Protein AF-A0A974TV16-F1 (afdb_monomer)

pLDDT: mean 82.17, std 16.72, range [32.31, 96.88]

Secondary structure (DSSP, 8-state):
-----HHHHHHHHHHHHHHHHHHHHHHHHHHHHHHHHHHHIIIIIIHHHHHHHHHHHHHHHHHHHHHHHHHH---HHHHHHHHHHHHHHHHHHHHHHHHHHHHTTT-HHHHHHHHHHHHHHHHHHHHHHHHHHHHHTT-HHHHHHHIIIIIHHHHHHHHHHHHHHHHHHHHHHHHHHHHHHHHHHHHHHHHHHHHHHHHHHHHHHHHHHIIIIIHHHHHHHHHHHHHHTT-TT---TTTT--SHHHHHHHHHHHHHHHHHHHHHHTTS-------S-TTTHHHHHHHHHHHHHHHHHHHHHHHHHHHHHTTBTT----SPPPGGGHHHHHHHHHHHHHHHHHHHHHHHHHHHHHHHHHHHHHHHHHHHHHHHHHHHHHHHHHHHHHHHHHHHHHHHHHHHHHHHHHHHHHHHHHHHHHHHHHHHHHHHHHHHHHHHHHHHHHHHHHHHHHHHHHHHHHHHHHHHTGGGGHHHHHHHHHHHHHHHHHHHHHHHHHHHHHHHHHHHHHHHHHHHHHHHHHHHHHHHHHHHHHHHHHHHHHHHHHHHHHHHHHHHHHHHHHHHHHHHHHHHHHHHHHHHHHHHHHHHHHHHTTSB-------S------------------PPP----------------PPPPTT------HHHHHHHHHHHHTTPPPPPPPTT-----

Sequence (677 aa):
MRSFRISRLLPALFIVMVVVGLVQGTVAFRSLSAMTGHIERIGEDRMQQMSAILQLSHDFTDLNSTYSEHLLSMDPDEITAIEAKIKQRADDLAARLDAYAAANASDPATASALASIKDGLAAYRQESDKLIQFSAIGAKGQALEVYHGPMKSGADAIDDILKNLVAGNERTTQATMEAARGEHDSAFAMTLASLALSVGLATAAIFLVNRRVVRPLNGISHAMKLLASGDTAAEIPHADRRDEIGEMAAAVAVFRDNAAERVRLERQSEADRTAGDRERQAREAERTRDSGKVQEAVFALGEALGRLAGGDVTCRIDNPFDGDLERLRTDFNDSVGRLNDALREVGDNARAIGAGASQIRAAADDLSRRTEQQAASVEETAAALEQITTAVKDSTKRAEEAGSLVARTRGEAEKSGEVVRRAIGAMQEIAKSSGEITNIIGVIDDIAFQTNLLALNAGVEAARAGEAGKGFAVVAQEVRELAQRSAKAAKEIKDLITTSGTQVRAGVSLVGETGRALQAIVSEVQEINGHVQAIVEAAREQSTGLQEINTAVNTMDQGTQRNAAMVEETTAASHGLATEVQALNSLISRFNVGHGTATGHVARPSQLHVVTAPSTPQSAPPAAVSSLRKSSGQWNVKPAGETSRPVSSPALALGQKLANAFGTKPGKASDADWDEF

Radius of gyration: 59.47 Å; Cα contacts (8 Å, |Δi|>4): 400; chains: 1; bounding box: 128×59×202 Å

Mean predicted aligned error: 20.95 Å

Foldseek 3Di:
DQADAPVPLVVVLVVVLVVLVVVLVVLVVVLVVVLVVLCCCCPPPLVVLLVLLVVLLVLLVVLLVLLVVLLPDPDPVVNVVSVVVNVVSLVVSVVSLVVSCVSCVVDPVSVVLSVVLVVLSVQLVVLSVVLSVCSVVVVSVVSVCSSVPPNVVSSVSNVVSSVVSSVVSVVVNVVSVVVSVVSVVVSVVVSVVSVVVSVVSVVVSVVCCCVNPVVLVVQQVVQVVCVVVVNLVDDQPPCVRNYPSVVSSVVVVVVSVVSVVVVVVVVDDDDDDDDDPPPCVVVVVVVVVVVVLVVVLVVLVVVQVVCVVLQALVDADPDAGDDPSNVVRVVVNVVSVVVLVVLVVLLVVLVVLLVVLVVLLVVLVVLLVVLVVLLVVLVVVLVVLVVVLVVLVVQLVVLVVVLVVLVVVLVVLVVVLVVLVVVLVVLVVVLVVLVVVLVVLVVQLVVLVVQLVVLVVQLVVLVVVPPVSPVSNVVSVVSNVVSVVSNVVSVVVSVVSVVVSVVSVVVSVVSVVVSVVSVVVSVVSVVVSVVSVVSSVVSVVVSVVSVVVSVVSVVSNVVSVVSNVVSVVSNVVSVVSSVVSVVSNVVSVSHCSDPPPCPDDPPPPPPPPPPPPDDDDDDDDDDDDDDDDDDDDDDPDDDDDPPDADDDDPVVVVVCVVCVVVVHDDDDDDRDDPPDD

Solvent-accessible surface area (backbone atoms only — not comparable to full-atom values): 36965 Å² total; per-residue (Å²): 138,80,62,76,40,63,88,55,52,57,60,51,55,50,51,54,52,51,52,53,50,52,54,52,51,51,52,52,50,53,47,51,54,54,49,51,56,50,49,47,51,48,61,56,55,47,46,49,52,50,52,51,54,52,48,51,53,47,42,50,51,52,40,55,50,46,55,54,51,48,66,71,54,85,49,72,70,58,42,53,52,44,52,52,49,46,52,49,40,51,51,50,44,51,52,51,51,50,52,50,46,66,77,37,66,88,37,69,68,58,47,54,50,51,51,51,41,52,55,39,50,55,55,32,47,60,45,46,52,50,25,51,54,27,39,75,74,68,39,48,71,62,18,48,49,39,47,73,38,65,30,40,55,35,50,54,54,43,50,52,52,52,51,50,50,51,53,50,51,49,54,52,50,51,54,51,51,52,53,50,48,54,52,48,54,53,46,51,53,52,49,52,52,51,49,53,49,49,52,50,50,51,52,51,47,53,54,48,45,42,66,70,47,51,54,55,50,52,46,40,52,50,42,50,53,42,44,75,71,68,43,62,81,69,77,62,58,60,45,88,43,77,28,70,65,10,54,50,26,42,52,51,44,53,49,37,54,51,52,48,48,48,68,59,54,76,74,63,82,84,87,85,83,88,86,87,60,92,77,52,63,81,61,46,69,63,48,54,63,53,49,54,54,50,50,51,49,50,48,55,49,49,52,49,50,51,41,40,74,68,25,31,40,65,61,71,76,83,75,84,49,72,74,86,48,31,56,57,50,50,56,48,39,51,51,33,46,54,50,27,53,50,54,48,51,51,52,52,50,38,51,52,50,36,53,48,25,55,50,51,33,55,51,29,57,51,49,43,56,51,36,54,54,46,45,54,52,49,53,53,48,51,55,53,47,53,52,49,52,52,51,48,53,53,49,34,53,52,34,50,54,49,38,54,51,42,54,51,50,41,54,54,43,54,52,49,45,50,54,42,54,52,50,45,51,52,45,50,51,51,41,50,51,40,52,54,50,47,52,52,38,51,53,51,31,52,50,18,51,52,44,29,51,52,18,48,54,45,28,54,52,16,60,71,52,46,83,84,13,53,70,51,28,53,52,18,49,52,48,24,52,50,17,52,52,48,30,52,52,28,50,56,50,43,54,52,44,54,51,52,39,50,52,42,52,52,49,41,51,53,50,50,51,53,40,53,53,46,52,50,50,44,53,54,43,50,53,50,41,52,52,34,50,52,50,36,52,52,38,50,51,49,52,52,53,49,52,54,50,51,52,51,49,54,51,49,50,54,50,36,53,49,48,47,52,52,29,53,51,52,37,52,51,26,50,52,50,39,49,52,32,52,52,50,52,59,57,53,67,60,37,45,66,62,91,72,81,74,85,79,72,86,68,70,76,73,73,77,73,70,78,71,71,80,77,72,80,80,78,73,79,86,73,81,83,78,88,71,91,74,90,71,99,69,84,85,77,76,80,83,54,99,83,68,72,92,74,83,53,72,65,57,56,48,49,53,52,51,33,58,74,72,75,46,84,78,80,84,83,71,99,79,73,82,88,75,131

Nearest PDB structures (foldseek):
  3zx6-assembly1_A  TM=8.299E-01  e=4.543E-13  Archaeoglobus fulgidus DSM 4304
  8c5v-assembly1_I  TM=4.480E-01  e=9.622E-18  Escherichia coli
  3ja6-assembly1_H  TM=6.650E-01  e=1.453E-06  Escherichia coli
  3ja6-assembly1_I  TM=5.767E-01  e=1.367E-05  Escherichia coli
  3g67-assembly1_B  TM=6.547E-01  e=6.006E-05  Thermotoga maritima

Structure (mmCIF, N/CA/C/O backbone):
data_AF-A0A974TV16-F1
#
_entry.id   AF-A0A974TV16-F1
#
loop_
_atom_site.group_PDB
_atom_site.id
_atom_site.type_symbol
_atom_site.label_atom_id
_atom_site.label_alt_id
_atom_site.label_comp_id
_atom_site.label_asym_id
_atom_site.label_entity_id
_atom_site.label_seq_id
_atom_site.pdbx_PDB_ins_code
_atom_site.Cartn_x
_atom_site.Cartn_y
_atom_site.Cartn_z
_atom_site.occupancy
_atom_site.B_iso_or_equiv
_atom_site.auth_seq_id
_atom_site.auth_comp_id
_atom_site.auth_asym_id
_atom_site.auth_atom_id
_atom_site.pdbx_PDB_model_num
ATOM 1 N N . MET A 1 1 ? -19.514 -25.646 67.949 1.00 49.16 1 MET A N 1
ATOM 2 C CA . MET A 1 1 ? -19.298 -24.273 67.417 1.00 49.16 1 MET A CA 1
ATOM 3 C C . MET A 1 1 ? -20.555 -23.373 67.515 1.00 49.16 1 MET A C 1
ATOM 5 O O . MET A 1 1 ? -20.858 -22.653 66.566 1.00 49.16 1 MET A O 1
ATOM 9 N N . ARG A 1 2 ? -21.305 -23.369 68.634 1.00 53.28 2 ARG A N 1
ATOM 10 C CA . ARG A 1 2 ? -22.534 -22.552 68.842 1.00 53.28 2 ARG A CA 1
ATOM 11 C C . ARG A 1 2 ? -22.294 -21.262 69.664 1.00 53.28 2 ARG A C 1
ATOM 13 O O . ARG A 1 2 ? -23.248 -20.634 70.087 1.00 53.28 2 ARG A O 1
ATOM 20 N N . SER A 1 3 ? -21.037 -20.871 69.885 1.00 59.31 3 SER A N 1
ATOM 21 C CA . SER A 1 3 ? -20.638 -19.870 70.894 1.00 59.31 3 SER A CA 1
ATOM 22 C C . SER A 1 3 ? -19.804 -18.696 70.356 1.00 59.31 3 SER A C 1
ATOM 24 O O . SER A 1 3 ? -19.145 -18.010 71.133 1.00 59.31 3 SER A O 1
ATOM 26 N N . PHE A 1 4 ? -19.760 -18.481 69.038 1.00 68.31 4 PHE A N 1
ATOM 27 C CA . PHE A 1 4 ? -19.008 -17.353 68.481 1.00 68.31 4 PHE A CA 1
ATOM 28 C C . PHE A 1 4 ? -19.849 -16.083 68.523 1.00 68.31 4 PHE A C 1
ATOM 30 O O . PHE A 1 4 ? -20.873 -15.998 67.850 1.00 68.31 4 PHE A O 1
ATOM 37 N N . ARG A 1 5 ? -19.367 -15.115 69.302 1.00 79.50 5 ARG A N 1
ATOM 38 C CA . ARG A 1 5 ? -19.908 -13.761 69.398 1.00 79.50 5 ARG A CA 1
ATOM 39 C C . ARG A 1 5 ? -19.877 -13.048 68.040 1.00 79.50 5 ARG A C 1
ATOM 41 O O . ARG A 1 5 ? -18.864 -13.112 67.333 1.00 79.50 5 ARG A O 1
ATOM 48 N N . ILE A 1 6 ? -20.965 -12.368 67.679 1.00 77.75 6 ILE A N 1
ATOM 49 C CA . ILE A 1 6 ? -21.125 -11.628 66.412 1.00 77.75 6 ILE A CA 1
ATOM 50 C C . ILE A 1 6 ? -20.018 -10.582 66.256 1.00 77.75 6 ILE A C 1
ATOM 52 O O . ILE A 1 6 ? -19.448 -10.449 65.172 1.00 77.75 6 ILE A O 1
ATOM 56 N N . SER A 1 7 ? -19.649 -9.933 67.364 1.00 77.00 7 SER A N 1
ATOM 57 C CA . SER A 1 7 ? -18.564 -8.946 67.454 1.00 77.00 7 SER A CA 1
ATOM 58 C C . SER A 1 7 ? -17.190 -9.459 66.998 1.00 77.00 7 SER A C 1
ATOM 60 O O . SER A 1 7 ? -16.326 -8.657 66.660 1.00 77.00 7 SER A O 1
ATOM 62 N N . ARG A 1 8 ? -16.970 -10.781 66.951 1.00 81.69 8 ARG A N 1
ATOM 63 C CA . ARG A 1 8 ? -15.723 -11.399 66.460 1.00 81.69 8 ARG A CA 1
ATOM 64 C C . ARG A 1 8 ? -15.880 -12.070 65.097 1.00 81.69 8 ARG A C 1
ATOM 66 O O . ARG A 1 8 ? -14.921 -12.120 64.334 1.00 81.69 8 ARG A O 1
ATOM 73 N N . LEU A 1 9 ? -17.073 -12.575 64.784 1.00 81.69 9 LEU A N 1
ATOM 74 C CA . LEU A 1 9 ? -17.357 -13.280 63.531 1.00 81.69 9 LEU A CA 1
ATOM 75 C C . LEU A 1 9 ? -17.263 -12.350 62.310 1.00 81.69 9 LEU A C 1
ATOM 77 O O . LEU A 1 9 ? -16.614 -12.701 61.328 1.00 81.69 9 LEU A O 1
ATOM 81 N N . LEU A 1 10 ? -17.905 -11.178 62.369 1.00 80.94 10 LEU A N 1
ATOM 82 C CA . LEU A 1 10 ? -17.953 -10.242 61.238 1.00 80.94 10 LEU A CA 1
ATOM 83 C C . LEU A 1 10 ? -16.570 -9.659 60.895 1.00 80.94 10 LEU A C 1
ATOM 85 O O . LEU A 1 10 ? -16.190 -9.738 59.726 1.00 80.94 10 LEU A O 1
ATOM 89 N N . PRO A 1 11 ? -15.766 -9.170 61.865 1.00 84.38 11 PRO A N 1
ATOM 90 C CA . PRO A 1 11 ? -14.406 -8.721 61.575 1.00 84.38 11 PRO A CA 1
ATOM 91 C C . PRO A 1 11 ? -13.514 -9.843 61.039 1.00 84.38 11 PRO A C 1
ATOM 93 O O . PRO A 1 11 ? -12.740 -9.606 60.122 1.00 84.38 11 PRO A O 1
ATOM 96 N N . ALA A 1 12 ? -13.637 -11.073 61.554 1.00 83.44 12 ALA A N 1
ATOM 97 C CA . ALA A 1 12 ? -12.841 -12.202 61.070 1.00 83.44 12 ALA A CA 1
ATOM 98 C C . ALA A 1 12 ? -13.153 -12.554 59.604 1.00 83.44 12 ALA A C 1
ATOM 100 O O . ALA A 1 12 ? -12.229 -12.767 58.822 1.00 83.44 12 ALA A O 1
ATOM 101 N N . LEU A 1 13 ? -14.433 -12.568 59.210 1.00 84.69 13 LEU A N 1
ATOM 102 C CA . LEU A 1 13 ? -14.834 -12.779 57.812 1.00 84.69 13 LEU A CA 1
ATOM 103 C C . LEU A 1 13 ? -14.331 -11.651 56.900 1.00 84.69 13 LEU A C 1
ATOM 105 O O . LEU A 1 13 ? -13.850 -11.922 55.802 1.00 84.69 13 LEU A O 1
ATOM 109 N N . PHE A 1 14 ? -14.387 -10.403 57.372 1.00 84.62 14 PHE A N 1
ATOM 110 C CA . PHE A 1 14 ? -13.881 -9.253 56.627 1.00 84.62 14 PHE A CA 1
ATOM 111 C C . PHE A 1 14 ? -12.355 -9.302 56.449 1.00 84.62 14 PHE A C 1
ATOM 113 O O . PHE A 1 14 ? -11.864 -9.110 55.341 1.00 84.62 14 PHE A O 1
ATOM 120 N N . ILE A 1 15 ? -11.604 -9.643 57.504 1.00 87.44 15 ILE A N 1
ATOM 121 C CA . ILE A 1 15 ? -10.142 -9.807 57.452 1.00 87.44 15 ILE A CA 1
ATOM 122 C C . ILE A 1 15 ? -9.751 -10.884 56.437 1.00 87.44 15 ILE A C 1
ATOM 124 O O . ILE A 1 15 ? -8.857 -10.654 55.629 1.00 87.44 15 ILE A O 1
ATOM 128 N N . VAL A 1 16 ? -10.435 -12.034 56.430 1.00 86.94 16 VAL A N 1
ATOM 129 C CA . VAL A 1 16 ? -10.177 -13.097 55.443 1.00 86.94 16 VAL A CA 1
ATOM 130 C C . VAL A 1 16 ? -10.394 -12.584 54.016 1.00 86.94 16 VAL A C 1
ATOM 132 O O . VAL A 1 16 ? -9.562 -12.838 53.149 1.00 86.94 16 VAL A O 1
ATOM 135 N N . MET A 1 17 ? -11.458 -11.816 53.773 1.00 83.75 17 MET A N 1
ATOM 136 C CA . MET A 1 17 ? -11.753 -11.264 52.447 1.00 83.75 17 MET A CA 1
ATOM 137 C C . MET A 1 17 ? -10.698 -10.240 51.992 1.00 83.75 17 MET A C 1
ATOM 139 O O . MET A 1 17 ? -10.265 -10.271 50.842 1.00 83.75 17 MET A O 1
ATOM 143 N N . VAL A 1 18 ? -10.226 -9.382 52.903 1.00 85.56 18 VAL A N 1
ATOM 144 C CA . VAL A 1 18 ? -9.158 -8.404 52.627 1.00 85.56 18 VAL A CA 1
ATOM 145 C C . VAL A 1 18 ? -7.822 -9.094 52.343 1.00 85.56 18 VAL A C 1
ATOM 147 O O . VAL A 1 18 ? -7.128 -8.712 51.405 1.00 85.56 18 VAL A O 1
ATOM 150 N N . VAL A 1 19 ? -7.466 -10.133 53.106 1.00 87.75 19 VAL A N 1
ATOM 151 C CA . VAL A 1 19 ? -6.228 -10.901 52.886 1.00 87.75 19 VAL A CA 1
ATOM 152 C C . VAL A 1 19 ? -6.237 -11.571 51.513 1.00 87.75 19 VAL A C 1
ATOM 154 O O . VAL A 1 19 ? -5.240 -11.495 50.798 1.00 87.75 19 VAL A O 1
ATOM 157 N N . VAL A 1 20 ? -7.359 -12.171 51.107 1.00 85.12 20 VAL A N 1
ATOM 158 C CA . VAL A 1 20 ? -7.489 -12.769 49.768 1.00 85.12 20 VAL A CA 1
ATOM 159 C C . VAL A 1 20 ? -7.362 -11.701 48.675 1.00 85.12 20 VAL A C 1
ATOM 161 O O . VAL A 1 20 ? -6.625 -11.911 47.712 1.00 85.12 20 VAL A O 1
ATOM 164 N N . GLY A 1 21 ? -7.979 -10.528 48.860 1.00 82.00 21 GLY A N 1
ATOM 165 C CA . GLY A 1 21 ? -7.836 -9.397 47.939 1.00 82.00 21 GLY A CA 1
ATOM 166 C C . GLY A 1 21 ? -6.394 -8.893 47.805 1.00 82.00 21 GLY A C 1
ATOM 167 O O . GLY A 1 21 ? -5.938 -8.627 46.696 1.00 82.00 21 GLY A O 1
ATOM 168 N N . LEU A 1 22 ? -5.639 -8.821 48.907 1.00 86.56 22 LEU A N 1
ATOM 169 C CA . LEU A 1 22 ? -4.224 -8.423 48.894 1.00 86.56 22 LEU A CA 1
ATOM 170 C C . LEU A 1 22 ? -3.338 -9.444 48.168 1.00 86.56 22 LEU A C 1
ATOM 172 O O . LEU A 1 22 ? -2.462 -9.061 47.388 1.00 86.56 22 LEU A O 1
ATOM 176 N N . VAL A 1 23 ? -3.578 -10.741 48.387 1.00 84.56 23 VAL A N 1
ATOM 177 C CA . VAL A 1 23 ? -2.862 -11.816 47.683 1.00 84.56 23 VAL A CA 1
ATOM 178 C C . VAL A 1 23 ? -3.152 -11.749 46.182 1.00 84.56 23 VAL A C 1
ATOM 180 O O . VAL A 1 23 ? -2.217 -11.772 45.383 1.00 84.56 23 VAL A O 1
ATOM 183 N N . GLN A 1 24 ? -4.419 -11.575 45.796 1.00 83.50 24 GLN A N 1
ATOM 184 C CA . GLN A 1 24 ? -4.814 -11.413 44.396 1.00 83.50 24 GLN A CA 1
ATOM 185 C C . GLN A 1 24 ? -4.168 -10.171 43.761 1.00 83.50 24 GLN A C 1
ATOM 187 O O . GLN A 1 24 ? -3.615 -10.262 42.665 1.00 83.50 24 GLN A O 1
ATOM 192 N N . GLY A 1 25 ? -4.167 -9.033 44.463 1.00 83.06 25 GLY A N 1
ATOM 193 C CA . GLY A 1 25 ? -3.516 -7.805 44.003 1.00 83.06 25 GLY A CA 1
ATOM 194 C C . GLY A 1 25 ? -2.014 -7.983 43.768 1.00 83.06 25 GLY A C 1
ATOM 195 O O . GLY A 1 25 ? -1.484 -7.510 42.767 1.00 83.06 25 GLY A O 1
ATOM 196 N N . THR A 1 26 ? -1.336 -8.733 44.640 1.00 85.12 26 THR A N 1
ATOM 197 C CA . THR A 1 26 ? 0.105 -9.012 44.512 1.00 85.12 26 THR A CA 1
ATOM 198 C C . THR A 1 26 ? 0.416 -9.881 43.293 1.00 85.12 26 THR A C 1
ATOM 200 O O . THR A 1 26 ? 1.374 -9.610 42.570 1.00 85.12 26 THR A O 1
ATOM 203 N N . VAL A 1 27 ? -0.398 -10.912 43.041 1.00 83.94 27 VAL A N 1
ATOM 204 C CA . VAL A 1 27 ? -0.243 -11.793 41.871 1.00 83.94 27 VAL A CA 1
ATOM 205 C C . VAL A 1 27 ? -0.477 -11.018 40.574 1.00 83.94 27 VAL A C 1
ATOM 207 O O . VAL A 1 27 ? 0.346 -11.105 39.662 1.00 83.94 27 VAL A O 1
ATOM 210 N N . ALA A 1 28 ? -1.542 -10.213 40.515 1.00 80.62 28 ALA A N 1
ATOM 211 C CA . ALA A 1 28 ? -1.849 -9.382 39.354 1.00 80.62 28 ALA A CA 1
ATOM 212 C C . ALA A 1 28 ? -0.735 -8.359 39.077 1.00 80.62 28 ALA A C 1
ATOM 214 O O . ALA A 1 28 ? -0.289 -8.225 37.941 1.00 80.62 28 ALA A O 1
ATOM 215 N N . PHE A 1 29 ? -0.231 -7.692 40.120 1.00 85.06 29 PHE A N 1
ATOM 216 C CA . PHE A 1 29 ? 0.85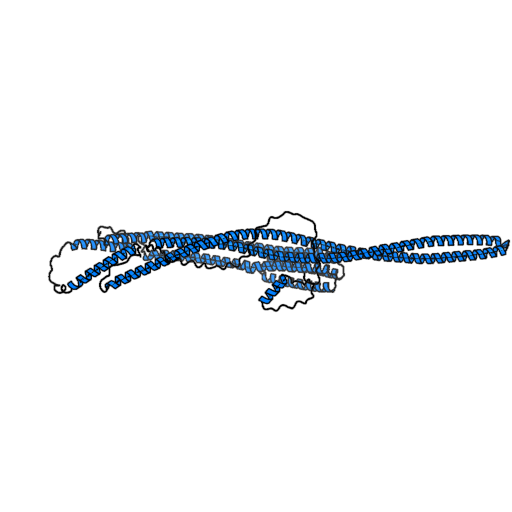5 -6.723 39.987 1.00 85.06 29 PHE A CA 1
ATOM 217 C C . PHE A 1 29 ? 2.143 -7.372 39.471 1.00 85.06 29 PHE A C 1
ATOM 219 O O . PHE A 1 29 ? 2.749 -6.873 38.527 1.00 85.06 29 PHE A O 1
ATOM 226 N N . ARG A 1 30 ? 2.533 -8.525 40.033 1.00 85.25 30 ARG A N 1
ATOM 227 C CA . ARG A 1 30 ? 3.724 -9.262 39.590 1.00 85.25 30 ARG A CA 1
ATOM 228 C C . ARG A 1 30 ? 3.608 -9.719 38.134 1.00 85.25 30 ARG A C 1
ATOM 230 O O . ARG A 1 30 ? 4.580 -9.601 37.394 1.00 85.25 30 ARG A O 1
ATOM 237 N N . SER A 1 31 ? 2.440 -10.224 37.734 1.00 80.81 31 SER A N 1
ATOM 238 C CA . SER A 1 31 ? 2.175 -10.630 36.350 1.00 80.81 31 SER A CA 1
ATOM 239 C C . SER A 1 31 ? 2.272 -9.446 35.389 1.00 80.81 31 SER A C 1
ATOM 241 O O . SER A 1 31 ? 2.948 -9.551 34.368 1.00 80.81 31 SER A O 1
ATOM 243 N N . LEU A 1 32 ? 1.680 -8.302 35.750 1.00 81.75 32 LEU A N 1
ATOM 244 C CA . LEU A 1 32 ? 1.750 -7.093 34.937 1.00 81.75 32 LEU A CA 1
ATOM 245 C C . LEU A 1 32 ? 3.195 -6.596 34.801 1.00 81.75 32 LEU A C 1
ATOM 247 O O . LEU A 1 32 ? 3.629 -6.303 33.695 1.00 81.75 32 LEU A O 1
ATOM 251 N N . SER A 1 33 ? 3.972 -6.579 35.891 1.00 83.94 33 SER A N 1
ATOM 252 C CA . SER A 1 33 ? 5.392 -6.201 35.847 1.00 83.94 33 SER A CA 1
ATOM 253 C C . SER A 1 33 ? 6.234 -7.134 34.968 1.00 83.94 33 SER A C 1
ATOM 255 O O . SER A 1 33 ? 7.095 -6.659 34.230 1.00 83.94 33 SER A O 1
ATOM 257 N N . ALA A 1 34 ? 5.991 -8.448 35.016 1.00 81.88 34 ALA A N 1
ATOM 258 C CA . ALA A 1 34 ? 6.679 -9.404 34.148 1.00 81.88 34 ALA A CA 1
ATOM 259 C C . ALA A 1 34 ? 6.319 -9.185 32.669 1.00 81.88 34 ALA A C 1
ATOM 261 O O . ALA A 1 34 ? 7.199 -9.185 31.809 1.00 81.88 34 ALA A O 1
ATOM 262 N N . MET A 1 35 ? 5.039 -8.924 32.384 1.00 80.75 35 MET A N 1
ATOM 263 C CA . MET A 1 35 ? 4.552 -8.651 31.033 1.00 80.75 35 MET A CA 1
ATOM 264 C C . MET A 1 35 ? 5.144 -7.360 30.460 1.00 80.75 35 MET A C 1
ATOM 266 O O . MET A 1 35 ? 5.612 -7.371 29.324 1.00 80.75 35 MET A O 1
ATOM 270 N N . THR A 1 36 ? 5.221 -6.285 31.253 1.00 81.75 36 THR A N 1
ATOM 271 C CA . THR A 1 36 ? 5.911 -5.047 30.855 1.00 81.75 36 THR A CA 1
ATOM 272 C C . THR A 1 36 ? 7.376 -5.316 30.509 1.00 81.75 36 THR A C 1
ATOM 274 O O . THR A 1 36 ? 7.841 -4.858 29.472 1.00 81.75 36 THR A O 1
ATOM 277 N N . GLY A 1 37 ? 8.078 -6.137 31.300 1.00 82.25 37 GLY A N 1
ATOM 278 C CA . GLY A 1 37 ? 9.471 -6.496 31.018 1.00 82.25 37 GLY A CA 1
ATOM 279 C C . GLY A 1 37 ? 9.669 -7.316 29.735 1.00 82.25 37 GLY A C 1
ATOM 280 O O . GLY A 1 37 ? 10.722 -7.218 29.105 1.00 82.25 37 GLY A O 1
ATOM 281 N N . HIS A 1 38 ? 8.683 -8.119 29.319 1.00 82.12 38 HIS A N 1
ATOM 282 C CA . HIS A 1 38 ? 8.718 -8.802 28.016 1.00 82.12 38 HIS A CA 1
ATOM 283 C C . HIS A 1 38 ? 8.404 -7.846 26.861 1.00 82.12 38 HIS A C 1
ATOM 285 O O . HIS A 1 38 ? 9.044 -7.939 25.817 1.00 82.12 38 HIS A O 1
ATOM 291 N N . ILE A 1 39 ? 7.464 -6.913 27.048 1.00 78.38 39 ILE A N 1
ATOM 292 C CA . ILE A 1 39 ? 7.130 -5.885 26.050 1.00 78.38 39 ILE A CA 1
ATOM 293 C C . ILE A 1 39 ? 8.333 -4.974 25.794 1.00 78.38 39 ILE A C 1
ATOM 295 O O . ILE A 1 39 ? 8.641 -4.709 24.639 1.00 78.38 39 ILE A O 1
ATOM 299 N N . GLU A 1 40 ? 9.038 -4.549 26.841 1.00 80.06 40 GLU A N 1
ATOM 300 C CA . GLU A 1 40 ? 10.224 -3.690 26.741 1.00 80.06 40 GLU A CA 1
ATOM 301 C C . GLU A 1 40 ? 11.370 -4.407 26.005 1.00 80.06 40 GLU A C 1
ATOM 303 O O . GLU A 1 40 ? 11.888 -3.891 25.018 1.00 80.06 40 GLU A O 1
ATOM 308 N N . ARG A 1 41 ? 11.663 -5.669 26.362 1.00 78.94 41 ARG A N 1
ATOM 309 C CA . ARG A 1 41 ? 12.664 -6.486 25.646 1.00 78.94 41 ARG A CA 1
ATOM 310 C C . ARG A 1 41 ? 12.317 -6.725 24.173 1.00 78.94 41 ARG A C 1
ATOM 312 O O . ARG A 1 41 ? 13.216 -6.796 23.341 1.00 78.94 41 ARG A O 1
ATOM 319 N N . ILE A 1 42 ? 11.040 -6.900 23.831 1.00 78.94 42 ILE A N 1
ATOM 320 C CA . ILE A 1 42 ? 10.619 -7.113 22.436 1.00 78.94 42 ILE A CA 1
ATOM 321 C C . ILE A 1 42 ? 10.621 -5.789 21.656 1.00 78.94 42 ILE A C 1
ATOM 323 O O . ILE A 1 42 ? 11.115 -5.737 20.530 1.00 78.94 42 ILE A O 1
ATOM 327 N N . GLY A 1 43 ? 10.059 -4.734 22.245 1.00 71.56 43 GLY A N 1
ATOM 328 C CA . GLY A 1 43 ? 9.812 -3.457 21.585 1.00 71.56 43 GLY A CA 1
ATOM 329 C C . GLY A 1 43 ? 11.048 -2.573 21.458 1.00 71.56 43 GLY A C 1
ATOM 330 O O . GLY A 1 43 ? 11.266 -2.005 20.391 1.00 71.56 43 GLY A O 1
ATOM 331 N N . GLU A 1 44 ? 11.867 -2.463 22.505 1.00 74.50 44 GLU A N 1
ATOM 332 C CA . GLU A 1 44 ? 13.067 -1.623 22.464 1.00 74.50 44 GLU A CA 1
ATOM 333 C C . GLU A 1 44 ? 14.261 -2.403 21.917 1.00 74.50 44 GLU A C 1
ATOM 335 O O . GLU A 1 44 ? 14.786 -2.043 20.867 1.00 74.50 44 GLU A O 1
ATOM 340 N N . ASP A 1 45 ? 14.638 -3.520 22.539 1.00 77.94 45 ASP A N 1
ATOM 341 C CA . ASP A 1 45 ? 15.884 -4.200 22.167 1.00 77.94 45 ASP A CA 1
ATOM 342 C C . ASP A 1 45 ? 15.755 -4.979 20.846 1.00 77.94 45 ASP A C 1
ATOM 344 O O . ASP A 1 45 ? 16.559 -4.819 19.923 1.00 77.94 45 ASP A O 1
ATOM 348 N N . ARG A 1 46 ? 14.733 -5.839 20.712 1.00 81.88 46 ARG A N 1
ATOM 349 C CA . ARG A 1 46 ? 14.659 -6.798 19.589 1.00 81.88 46 ARG A CA 1
ATOM 350 C C . ARG A 1 46 ? 14.233 -6.171 18.268 1.00 81.88 46 ARG A C 1
ATOM 352 O O . ARG A 1 46 ? 14.795 -6.532 17.230 1.00 81.88 46 ARG A O 1
ATOM 359 N N . MET A 1 47 ? 13.282 -5.235 18.282 1.00 82.06 47 MET A N 1
ATOM 360 C CA . MET A 1 47 ? 12.898 -4.502 17.069 1.00 82.06 47 MET A CA 1
ATOM 361 C C . MET A 1 47 ? 14.025 -3.594 16.570 1.00 82.06 47 MET A C 1
ATOM 363 O O . MET A 1 47 ? 14.266 -3.553 15.362 1.00 82.06 47 MET A O 1
ATOM 367 N N . GLN A 1 48 ? 14.755 -2.915 17.465 1.00 85.00 48 GLN A N 1
ATOM 368 C CA . GLN A 1 48 ? 15.918 -2.116 17.064 1.00 85.00 48 GLN A CA 1
ATOM 369 C C . GLN A 1 48 ? 17.029 -2.997 16.486 1.00 85.00 48 GLN A C 1
ATOM 371 O O . GLN A 1 48 ? 17.579 -2.665 15.435 1.00 85.00 48 GLN A O 1
ATOM 376 N N . GLN A 1 49 ? 17.304 -4.154 17.099 1.00 86.31 49 GLN A N 1
ATOM 377 C CA . GLN A 1 49 ? 18.248 -5.131 16.552 1.00 86.31 49 GLN A CA 1
ATOM 378 C C . GLN A 1 49 ? 17.823 -5.623 15.165 1.00 86.31 49 GLN A C 1
ATOM 380 O O . GLN A 1 49 ? 18.648 -5.641 14.256 1.00 86.31 49 GLN A O 1
ATOM 385 N N . MET A 1 50 ? 16.549 -5.984 14.975 1.00 88.94 50 MET A N 1
ATOM 386 C CA . MET A 1 50 ? 16.043 -6.442 13.677 1.00 88.94 50 MET A CA 1
ATOM 387 C C . MET A 1 50 ? 16.194 -5.363 12.600 1.00 88.94 50 MET A C 1
ATOM 389 O O . MET A 1 50 ? 16.723 -5.629 11.523 1.00 88.94 50 MET A O 1
ATOM 393 N N . SER A 1 51 ? 15.783 -4.133 12.915 1.00 89.44 51 SER A N 1
ATOM 394 C CA . SER A 1 51 ? 15.921 -2.982 12.021 1.00 89.44 51 SER A CA 1
ATOM 395 C C . SER A 1 51 ? 17.380 -2.747 11.623 1.00 89.44 51 SER A C 1
ATOM 397 O O . SER A 1 51 ? 17.680 -2.565 10.445 1.00 89.44 51 SER A O 1
ATOM 399 N N . ALA A 1 52 ? 18.310 -2.833 12.577 1.00 90.69 52 ALA A N 1
ATOM 400 C CA . ALA A 1 52 ? 19.729 -2.646 12.305 1.00 90.69 52 ALA A CA 1
ATOM 401 C C . ALA A 1 52 ? 20.324 -3.748 11.405 1.00 90.69 52 ALA A C 1
ATOM 403 O O . ALA A 1 52 ? 21.108 -3.430 10.512 1.00 90.69 52 ALA A O 1
ATOM 404 N N . ILE A 1 53 ? 19.925 -5.019 11.570 1.00 92.50 53 ILE A N 1
ATOM 405 C CA . ILE A 1 53 ? 20.360 -6.110 10.674 1.00 92.50 53 ILE A CA 1
ATOM 406 C C . ILE A 1 53 ? 19.841 -5.879 9.247 1.00 92.50 53 ILE A C 1
ATOM 408 O O . ILE A 1 53 ? 20.589 -6.038 8.281 1.00 92.50 53 ILE A O 1
ATOM 412 N N . LEU A 1 54 ? 18.576 -5.474 9.100 1.00 91.81 54 LEU A N 1
ATOM 413 C CA . LEU A 1 54 ? 17.988 -5.183 7.790 1.00 91.81 54 LEU A CA 1
ATOM 414 C C . LEU A 1 54 ? 18.662 -3.983 7.114 1.00 91.81 54 LEU A C 1
ATOM 416 O O . LEU A 1 54 ? 18.915 -4.026 5.913 1.00 91.81 54 LEU A O 1
ATOM 420 N N . GLN A 1 55 ? 19.015 -2.945 7.877 1.00 93.44 55 GLN A N 1
ATOM 421 C CA . GLN A 1 55 ? 19.796 -1.816 7.365 1.00 93.44 55 GLN A CA 1
ATOM 422 C C . GLN A 1 55 ? 21.195 -2.241 6.907 1.00 93.44 55 GLN A C 1
ATOM 424 O O . GLN A 1 55 ? 21.634 -1.795 5.856 1.00 93.44 55 GLN A O 1
ATOM 429 N N . LEU A 1 56 ? 21.876 -3.136 7.634 1.00 94.88 56 LEU A N 1
ATOM 430 C CA . LEU A 1 56 ? 23.164 -3.689 7.193 1.00 94.88 56 LEU A CA 1
ATOM 431 C C . LEU A 1 56 ? 23.041 -4.446 5.863 1.00 94.88 56 LEU A C 1
ATOM 433 O O . LEU A 1 56 ? 23.886 -4.290 4.985 1.00 94.88 56 LEU A O 1
ATOM 437 N N . SER A 1 57 ? 21.979 -5.241 5.699 1.00 94.19 57 SER A N 1
ATOM 438 C CA . SER A 1 57 ? 21.688 -5.943 4.440 1.00 94.19 57 SER A CA 1
ATOM 439 C C . SER A 1 57 ? 21.394 -4.978 3.291 1.00 94.19 57 SER A C 1
ATOM 441 O O . SER A 1 57 ? 21.929 -5.149 2.192 1.00 94.19 57 SER A O 1
ATOM 443 N N . HIS A 1 58 ? 20.610 -3.931 3.554 1.00 93.88 58 HIS A N 1
ATOM 444 C CA . HIS A 1 58 ? 20.339 -2.874 2.587 1.00 93.88 58 HIS A CA 1
ATOM 445 C C . HIS A 1 58 ? 21.627 -2.154 2.170 1.00 93.88 58 HIS A C 1
ATOM 447 O O . HIS A 1 58 ? 21.932 -2.115 0.983 1.00 93.88 58 HIS A O 1
ATOM 453 N N . ASP A 1 59 ? 22.418 -1.659 3.125 1.00 94.69 59 ASP A N 1
ATOM 454 C CA . ASP A 1 59 ? 23.662 -0.924 2.866 1.00 94.69 59 ASP A CA 1
ATOM 455 C C . ASP A 1 59 ? 24.678 -1.776 2.088 1.00 94.69 59 ASP A C 1
ATOM 457 O O . ASP A 1 59 ? 25.347 -1.281 1.178 1.00 94.69 59 ASP A O 1
ATOM 461 N N . PHE A 1 60 ? 24.760 -3.078 2.383 1.00 95.56 60 PHE A N 1
ATOM 462 C CA . PHE A 1 60 ? 25.595 -4.005 1.621 1.00 95.56 60 PHE A CA 1
ATOM 463 C C . PHE A 1 60 ? 25.093 -4.215 0.184 1.00 95.56 60 PHE A C 1
ATOM 465 O O . PHE A 1 60 ? 25.887 -4.200 -0.760 1.00 95.56 60 PHE A O 1
ATOM 472 N N . THR A 1 61 ? 23.781 -4.381 0.001 1.00 93.50 61 THR A N 1
ATOM 473 C CA . THR A 1 61 ? 23.163 -4.524 -1.329 1.00 93.50 61 THR A CA 1
ATOM 474 C C . THR A 1 61 ? 23.376 -3.267 -2.167 1.00 93.50 61 THR A C 1
ATOM 476 O O . THR A 1 61 ? 23.746 -3.355 -3.338 1.00 93.50 61 THR A O 1
ATOM 479 N N . ASP A 1 62 ? 23.218 -2.101 -1.548 1.00 94.00 62 ASP A N 1
ATOM 480 C CA . ASP A 1 62 ? 23.464 -0.799 -2.153 1.00 94.00 62 ASP A CA 1
ATOM 481 C C . ASP A 1 62 ? 24.923 -0.656 -2.591 1.00 94.00 62 ASP A C 1
ATOM 483 O O . ASP A 1 62 ? 25.191 -0.261 -3.728 1.00 94.00 62 ASP A O 1
ATOM 487 N N . LEU A 1 63 ? 25.873 -1.026 -1.729 1.00 94.69 63 LEU A N 1
ATOM 488 C CA . LEU A 1 63 ? 27.293 -1.054 -2.071 1.00 94.69 63 LEU A CA 1
ATOM 489 C C . LEU A 1 63 ? 27.564 -1.986 -3.267 1.00 94.69 63 LEU A C 1
ATOM 491 O O . LEU A 1 63 ? 28.229 -1.583 -4.222 1.00 94.69 63 LEU A O 1
ATOM 495 N N . ASN A 1 64 ? 27.015 -3.206 -3.258 1.00 92.12 64 ASN A N 1
ATOM 496 C CA . ASN A 1 64 ? 27.163 -4.162 -4.360 1.00 92.12 64 ASN A CA 1
ATOM 497 C C . ASN A 1 64 ? 26.571 -3.633 -5.683 1.00 92.12 64 ASN A C 1
ATOM 499 O O . ASN A 1 64 ? 27.188 -3.760 -6.744 1.00 92.12 64 ASN A O 1
ATOM 503 N N . SER A 1 65 ? 25.406 -2.983 -5.628 1.00 92.75 65 SER A N 1
ATOM 504 C CA . SER A 1 65 ? 24.776 -2.363 -6.797 1.00 92.75 65 SER A CA 1
ATOM 505 C C . SER A 1 65 ? 25.625 -1.227 -7.379 1.00 92.75 65 SER A C 1
ATOM 507 O O . SER A 1 65 ? 25.683 -1.071 -8.598 1.00 92.75 65 SER A O 1
ATOM 509 N N . THR A 1 66 ? 26.331 -0.456 -6.549 1.00 94.81 66 THR A N 1
ATOM 510 C CA . THR A 1 66 ? 27.208 0.627 -7.027 1.00 94.81 66 THR A CA 1
ATOM 511 C C . THR A 1 66 ? 28.428 0.095 -7.795 1.00 94.81 66 THR A C 1
ATOM 513 O O . THR A 1 66 ? 28.880 0.731 -8.746 1.00 94.81 66 THR A O 1
ATOM 516 N N . TYR A 1 67 ? 28.927 -1.106 -7.482 1.00 93.75 67 TYR A N 1
ATOM 517 C CA . TYR A 1 67 ? 29.954 -1.752 -8.315 1.00 93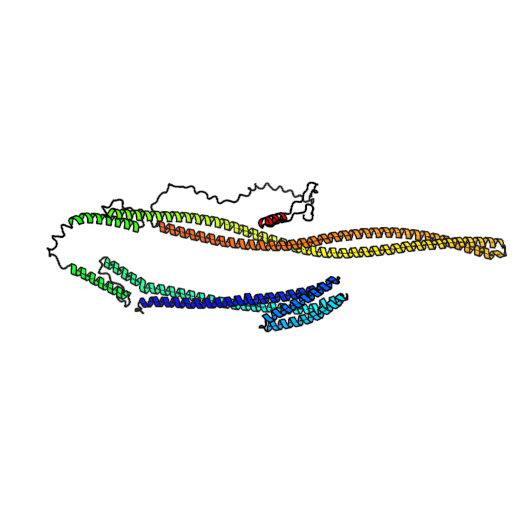.75 67 TYR A CA 1
ATOM 518 C C . TYR A 1 67 ? 29.423 -2.153 -9.701 1.00 93.75 67 TYR A C 1
ATOM 520 O O . TYR A 1 67 ? 30.146 -2.035 -10.689 1.00 93.75 67 TYR A O 1
ATOM 528 N N . SER A 1 68 ? 28.155 -2.570 -9.800 1.00 90.38 68 SER A N 1
ATOM 529 C CA . SER A 1 68 ? 27.491 -2.765 -11.099 1.00 90.38 68 SER A CA 1
ATOM 530 C C . SER A 1 68 ? 27.373 -1.455 -11.886 1.00 90.38 68 SER A C 1
ATOM 532 O O . SER A 1 68 ? 27.633 -1.436 -13.087 1.00 90.38 68 SER A O 1
ATOM 534 N N . GLU A 1 69 ? 27.028 -0.348 -11.221 1.00 91.12 69 GLU A N 1
ATOM 535 C CA . GLU A 1 69 ? 26.973 0.991 -11.832 1.00 91.12 69 GLU A CA 1
ATOM 536 C C . GLU A 1 69 ? 28.346 1.400 -12.404 1.00 91.12 69 GLU A C 1
ATOM 538 O O . GLU A 1 69 ? 28.433 1.836 -13.553 1.00 91.12 69 GLU A O 1
ATOM 543 N N . HIS A 1 70 ? 29.435 1.152 -11.661 1.00 92.50 70 HIS A N 1
ATOM 544 C CA . HIS A 1 70 ? 30.819 1.388 -12.117 1.00 92.50 70 HIS A CA 1
ATOM 545 C C . HIS A 1 70 ? 31.176 0.585 -13.375 1.00 92.50 70 HIS A C 1
ATOM 547 O O . HIS A 1 70 ? 31.836 1.088 -14.289 1.00 92.50 70 HIS A O 1
ATOM 553 N N . LEU A 1 71 ? 30.717 -0.668 -13.465 1.00 89.25 71 LEU A N 1
ATOM 554 C CA . LEU A 1 71 ? 30.939 -1.504 -14.646 1.00 89.25 71 LEU A CA 1
ATOM 555 C C . LEU A 1 71 ? 30.232 -0.962 -15.890 1.00 89.25 71 LEU A C 1
ATOM 557 O O . LEU A 1 71 ? 30.801 -1.047 -16.982 1.00 89.25 71 LEU A O 1
ATOM 561 N N . LEU A 1 72 ? 29.025 -0.420 -15.732 1.00 88.81 72 LEU A N 1
ATOM 562 C CA . LEU A 1 72 ? 28.179 0.031 -16.837 1.00 88.81 72 LEU A CA 1
ATOM 563 C C . LEU A 1 72 ? 28.515 1.445 -17.324 1.00 88.81 72 LEU A C 1
ATOM 565 O O . LEU A 1 72 ? 28.293 1.731 -18.502 1.00 88.81 72 LEU A O 1
ATOM 569 N N . SER A 1 73 ? 29.069 2.308 -16.466 1.00 88.50 73 SER A N 1
ATOM 570 C CA . SER A 1 73 ? 29.442 3.666 -16.873 1.00 88.50 73 SER A CA 1
ATOM 571 C C . SER A 1 73 ? 30.662 3.676 -17.811 1.00 88.50 73 SER A C 1
ATOM 573 O O . SER A 1 73 ? 31.595 2.864 -17.704 1.00 88.50 73 SER A O 1
ATOM 575 N N . MET A 1 74 ? 30.611 4.603 -18.772 1.00 82.75 74 MET A N 1
ATOM 576 C CA . MET A 1 74 ? 31.639 4.862 -19.787 1.00 82.75 74 MET A CA 1
ATOM 577 C C . MET A 1 74 ? 32.220 6.281 -19.685 1.00 82.75 74 MET A C 1
ATOM 579 O O . MET A 1 74 ? 33.186 6.581 -20.386 1.00 82.75 74 MET A O 1
ATOM 583 N N . ASP A 1 75 ? 31.640 7.142 -18.844 1.00 87.00 75 ASP A N 1
ATOM 584 C CA . ASP A 1 75 ? 32.071 8.527 -18.651 1.00 87.00 75 ASP A CA 1
ATOM 585 C C . ASP A 1 75 ? 33.110 8.604 -17.509 1.00 87.00 75 ASP A C 1
ATOM 587 O O . ASP A 1 75 ? 32.812 8.190 -16.386 1.00 87.00 75 ASP A O 1
ATOM 591 N N . PRO A 1 76 ? 34.336 9.111 -17.756 1.00 85.62 76 PRO A N 1
ATOM 592 C CA . PRO A 1 76 ? 35.367 9.259 -16.725 1.00 85.62 76 PRO A CA 1
ATOM 593 C C . PRO A 1 76 ? 34.946 10.092 -15.503 1.00 85.62 76 PRO A C 1
ATOM 595 O O . PRO A 1 76 ? 35.362 9.781 -14.378 1.00 85.62 76 PRO A O 1
ATOM 598 N N . ASP A 1 77 ? 34.125 11.127 -15.700 1.00 87.12 77 ASP A N 1
ATOM 599 C CA . ASP A 1 77 ? 33.673 11.995 -14.608 1.00 87.12 77 ASP A CA 1
ATOM 600 C C . ASP A 1 77 ? 32.627 11.268 -13.743 1.00 87.12 77 ASP A C 1
ATOM 602 O O . ASP A 1 77 ? 32.687 11.319 -12.509 1.00 87.12 77 ASP A O 1
ATOM 606 N N . GLU A 1 78 ? 31.727 10.500 -14.370 1.00 88.31 78 GLU A N 1
ATOM 607 C CA . GLU A 1 78 ? 30.783 9.627 -13.660 1.00 88.31 78 GLU A CA 1
ATOM 608 C C . GLU A 1 78 ? 31.496 8.501 -12.908 1.00 88.31 78 GLU A C 1
ATOM 610 O O . GLU A 1 78 ? 31.177 8.249 -11.748 1.00 88.31 78 GLU A O 1
ATOM 615 N N . ILE A 1 79 ? 32.487 7.850 -13.524 1.00 88.56 79 ILE A N 1
ATOM 616 C CA . ILE A 1 79 ? 33.280 6.784 -12.894 1.00 88.56 79 ILE A CA 1
ATOM 617 C C . ILE A 1 79 ? 33.934 7.291 -11.603 1.00 88.56 79 ILE A C 1
ATOM 619 O O . ILE A 1 79 ? 33.835 6.638 -10.563 1.00 88.56 79 ILE A O 1
ATOM 623 N N . THR A 1 80 ? 34.525 8.487 -11.637 1.00 90.50 80 THR A N 1
ATOM 624 C CA . THR A 1 80 ? 35.145 9.108 -10.456 1.00 90.50 80 THR A CA 1
ATOM 625 C C . THR A 1 80 ? 34.110 9.402 -9.361 1.00 90.50 80 THR A C 1
ATOM 627 O O . THR A 1 80 ? 34.358 9.168 -8.174 1.00 90.50 80 THR A O 1
ATOM 630 N N . ALA A 1 81 ? 32.920 9.881 -9.738 1.00 92.69 81 ALA A N 1
ATOM 631 C CA . ALA A 1 81 ? 31.826 10.108 -8.796 1.00 92.69 81 ALA A CA 1
ATOM 632 C C . ALA A 1 81 ? 31.301 8.795 -8.183 1.00 92.69 81 ALA A C 1
ATOM 634 O O . ALA A 1 81 ? 31.007 8.742 -6.986 1.00 92.69 81 ALA A O 1
ATOM 635 N N . ILE A 1 82 ? 31.215 7.725 -8.977 1.00 93.56 82 ILE A N 1
ATOM 636 C CA . ILE A 1 82 ? 30.815 6.388 -8.525 1.00 93.56 82 ILE A CA 1
ATOM 637 C C . ILE A 1 82 ? 31.855 5.820 -7.551 1.00 93.56 82 ILE A C 1
ATOM 639 O O . ILE A 1 82 ? 31.480 5.302 -6.503 1.00 93.56 82 ILE A O 1
ATOM 643 N N . GLU A 1 83 ? 33.154 5.975 -7.815 1.00 93.81 83 GLU A N 1
ATOM 644 C CA . GLU A 1 83 ? 34.218 5.553 -6.890 1.00 93.81 83 GLU A CA 1
ATOM 645 C C . GLU A 1 83 ? 34.139 6.274 -5.536 1.00 93.81 83 GLU A C 1
ATOM 647 O O . GLU A 1 83 ? 34.296 5.649 -4.481 1.00 93.81 83 GLU A O 1
ATOM 652 N N . ALA A 1 84 ? 33.820 7.573 -5.537 1.00 94.25 84 ALA A N 1
ATOM 653 C CA . ALA A 1 84 ? 33.572 8.319 -4.306 1.00 94.25 84 ALA A CA 1
ATOM 654 C C . ALA A 1 84 ? 32.350 7.779 -3.539 1.00 94.25 84 ALA A C 1
ATOM 656 O O . ALA A 1 84 ? 32.426 7.604 -2.319 1.00 94.25 84 ALA A O 1
ATOM 657 N N . LYS A 1 85 ? 31.253 7.449 -4.242 1.00 95.31 85 LYS A N 1
ATOM 658 C CA . LYS A 1 85 ? 30.067 6.811 -3.642 1.00 95.31 85 LYS A CA 1
ATOM 659 C C . LYS A 1 85 ? 30.387 5.432 -3.063 1.00 95.31 85 LYS A C 1
ATOM 661 O O . LYS A 1 85 ? 29.942 5.136 -1.959 1.00 95.31 85 LYS A O 1
ATOM 666 N N . ILE A 1 86 ? 31.162 4.604 -3.771 1.00 95.56 86 ILE A N 1
ATOM 667 C CA . ILE A 1 86 ? 31.603 3.280 -3.296 1.00 95.56 86 ILE A CA 1
ATOM 668 C C . ILE A 1 86 ? 32.347 3.430 -1.972 1.00 95.56 86 ILE A C 1
ATOM 670 O O . ILE A 1 86 ? 32.032 2.738 -1.005 1.00 95.56 86 ILE A O 1
ATOM 674 N N . LYS A 1 87 ? 33.300 4.367 -1.909 1.00 94.06 87 LYS A N 1
ATOM 675 C CA . LYS A 1 87 ? 34.061 4.633 -0.688 1.00 94.06 87 LYS A CA 1
ATOM 676 C C . LYS A 1 87 ? 33.149 5.056 0.464 1.00 94.06 87 LYS A C 1
ATOM 678 O O . LYS A 1 87 ? 33.240 4.478 1.540 1.00 94.06 87 LYS A O 1
ATOM 683 N N . GLN A 1 88 ? 32.256 6.016 0.224 1.00 95.06 88 GLN A N 1
ATOM 684 C CA . GLN A 1 88 ? 31.314 6.485 1.238 1.00 95.06 88 GLN A CA 1
ATOM 685 C C . GLN A 1 88 ? 30.423 5.346 1.756 1.00 95.06 88 GLN A C 1
ATOM 687 O O . GLN A 1 88 ? 30.335 5.142 2.960 1.00 95.06 88 GLN A O 1
ATOM 692 N N . ARG A 1 89 ? 29.811 4.564 0.857 1.00 95.81 89 ARG A N 1
ATOM 693 C CA . ARG A 1 89 ? 28.935 3.438 1.222 1.00 95.81 89 ARG A CA 1
ATOM 694 C C . ARG A 1 89 ? 29.681 2.356 2.003 1.00 95.81 89 ARG A C 1
ATOM 696 O O . ARG A 1 89 ? 29.128 1.789 2.939 1.00 95.81 89 ARG A O 1
ATOM 703 N N . ALA A 1 90 ? 30.936 2.083 1.647 1.00 93.62 90 ALA A N 1
ATOM 704 C CA . ALA A 1 90 ? 31.776 1.144 2.384 1.00 93.62 90 ALA A CA 1
ATOM 705 C C . ALA A 1 90 ? 32.104 1.645 3.802 1.00 93.62 90 ALA A C 1
ATOM 707 O O . ALA A 1 90 ? 32.068 0.855 4.746 1.00 93.62 90 ALA A O 1
ATOM 708 N N . ASP A 1 91 ? 32.390 2.941 3.958 1.00 93.25 91 ASP A N 1
ATOM 709 C CA . ASP A 1 91 ? 32.661 3.561 5.259 1.00 93.25 91 ASP A CA 1
ATOM 710 C C . ASP A 1 91 ? 31.392 3.588 6.140 1.00 93.25 91 ASP A C 1
ATOM 712 O O . ASP A 1 91 ? 31.453 3.229 7.319 1.00 93.25 91 ASP A O 1
ATOM 716 N N . ASP A 1 92 ? 30.233 3.921 5.562 1.00 93.38 92 ASP A N 1
ATOM 717 C CA . ASP A 1 92 ? 28.934 3.917 6.250 1.00 93.38 92 ASP A CA 1
ATOM 718 C C . ASP A 1 92 ? 28.551 2.505 6.722 1.00 93.38 92 ASP A C 1
ATOM 720 O O . ASP A 1 92 ? 28.178 2.312 7.884 1.00 93.38 92 ASP A O 1
ATOM 724 N N . LEU A 1 93 ? 28.709 1.498 5.855 1.00 95.19 93 LEU A N 1
ATOM 725 C CA . LEU A 1 93 ? 28.465 0.096 6.197 1.00 95.19 93 LEU A CA 1
ATOM 726 C C . LEU A 1 93 ? 29.382 -0.369 7.336 1.00 95.19 93 LEU A C 1
ATOM 728 O O . LEU A 1 93 ? 28.916 -1.019 8.274 1.00 95.19 93 LEU A O 1
ATOM 732 N N . ALA A 1 94 ? 30.671 -0.020 7.288 1.00 92.81 94 ALA A N 1
ATOM 733 C CA . ALA A 1 94 ? 31.625 -0.361 8.341 1.00 92.81 94 ALA A CA 1
ATOM 734 C C . ALA A 1 94 ? 31.249 0.288 9.684 1.00 92.81 94 ALA A C 1
ATOM 736 O O . ALA A 1 94 ? 31.202 -0.397 10.708 1.00 92.81 94 ALA A O 1
ATOM 737 N N . ALA A 1 95 ? 30.905 1.580 9.678 1.00 93.75 95 ALA A N 1
ATOM 738 C CA . ALA A 1 95 ? 30.479 2.299 10.875 1.00 93.75 95 ALA A CA 1
ATOM 739 C C . ALA A 1 95 ? 29.195 1.705 11.477 1.00 93.75 95 ALA A C 1
ATOM 741 O O . ALA A 1 95 ? 29.088 1.546 12.697 1.00 93.75 95 ALA A O 1
ATOM 742 N N . ARG A 1 96 ? 28.226 1.332 10.632 1.00 94.19 96 ARG A N 1
ATOM 743 C CA . ARG A 1 96 ? 26.971 0.718 11.083 1.00 94.19 96 ARG A CA 1
ATOM 744 C C . ARG A 1 96 ? 27.203 -0.684 11.648 1.00 94.19 96 ARG A C 1
ATOM 746 O O . ARG A 1 96 ? 26.605 -1.041 12.664 1.00 94.19 96 ARG A O 1
ATOM 753 N N . LEU A 1 97 ? 28.111 -1.452 11.047 1.00 94.56 97 LEU A N 1
ATOM 754 C CA . LEU A 1 97 ? 28.510 -2.771 11.535 1.00 94.56 97 LEU A CA 1
ATOM 755 C C . LEU A 1 97 ? 29.199 -2.679 12.905 1.00 94.56 97 LEU A C 1
ATOM 757 O O . LEU A 1 97 ? 28.926 -3.497 13.784 1.00 94.56 97 LEU A O 1
ATOM 761 N N . ASP A 1 98 ? 30.038 -1.664 13.117 1.00 92.31 98 ASP A N 1
ATOM 762 C CA . ASP A 1 98 ? 30.675 -1.386 14.409 1.00 92.31 98 ASP A CA 1
ATOM 763 C C . ASP A 1 98 ? 29.668 -0.958 15.479 1.00 92.31 98 ASP A C 1
ATOM 765 O O . ASP A 1 98 ? 29.714 -1.462 16.604 1.00 92.31 98 ASP A O 1
ATOM 769 N N . ALA A 1 99 ? 28.723 -0.081 15.134 1.00 91.62 99 ALA A N 1
ATOM 770 C CA . ALA A 1 99 ? 27.651 0.324 16.040 1.00 91.62 99 ALA A CA 1
ATOM 771 C C . ALA A 1 99 ? 26.786 -0.875 16.456 1.00 91.62 99 ALA A C 1
ATOM 773 O O . ALA A 1 99 ? 26.492 -1.061 17.639 1.00 91.62 99 ALA A O 1
ATOM 774 N N . TYR A 1 100 ? 26.434 -1.732 15.495 1.00 92.06 100 TYR A N 1
ATOM 775 C CA . TYR A 1 100 ? 25.683 -2.950 15.764 1.00 92.06 100 TYR A CA 1
ATOM 776 C C . TYR A 1 100 ? 26.486 -3.947 16.616 1.00 92.06 100 TYR A C 1
ATOM 778 O O . TYR A 1 100 ? 25.938 -4.537 17.546 1.00 92.06 100 TYR A O 1
ATOM 786 N N . ALA A 1 101 ? 27.792 -4.095 16.375 1.00 91.12 101 ALA A N 1
ATOM 787 C CA . ALA A 1 101 ? 28.664 -4.927 17.204 1.00 91.12 101 ALA A CA 1
ATOM 788 C C . ALA A 1 101 ? 28.762 -4.422 18.650 1.00 91.12 101 ALA A C 1
ATOM 790 O O . ALA A 1 101 ? 28.689 -5.222 19.582 1.00 91.12 101 ALA A O 1
ATOM 791 N N . ALA A 1 102 ? 28.876 -3.107 18.851 1.00 89.31 102 ALA A N 1
ATOM 792 C CA . ALA A 1 102 ? 28.917 -2.503 20.180 1.00 89.31 102 ALA A CA 1
ATOM 793 C C . ALA A 1 102 ? 27.603 -2.719 20.949 1.00 89.31 102 ALA A C 1
ATOM 795 O O . ALA A 1 102 ? 27.634 -3.079 22.126 1.00 89.31 102 ALA A O 1
ATOM 796 N N . ALA A 1 103 ? 26.458 -2.568 20.275 1.00 87.44 103 ALA A N 1
ATOM 797 C CA . ALA A 1 103 ? 25.138 -2.789 20.865 1.00 87.44 103 ALA A CA 1
ATOM 798 C C . ALA A 1 103 ? 24.867 -4.264 21.224 1.00 87.44 103 ALA A C 1
ATOM 800 O O . ALA A 1 103 ? 24.062 -4.543 22.108 1.00 87.44 103 ALA A O 1
ATOM 801 N N . ASN A 1 104 ? 25.552 -5.210 20.572 1.00 87.81 104 ASN A N 1
ATOM 802 C CA . ASN A 1 104 ? 25.330 -6.652 20.731 1.00 87.81 104 ASN A CA 1
ATOM 803 C C . ASN A 1 104 ? 26.540 -7.400 21.313 1.00 87.81 104 ASN A C 1
ATOM 805 O O . ASN A 1 104 ? 26.643 -8.619 21.186 1.00 87.81 104 ASN A O 1
ATOM 809 N N . ALA A 1 105 ? 27.447 -6.695 21.994 1.00 83.19 105 ALA A N 1
ATOM 810 C CA . ALA A 1 105 ? 28.674 -7.276 22.547 1.00 83.19 105 ALA A CA 1
ATOM 811 C C . ALA A 1 105 ? 28.424 -8.404 23.570 1.00 83.19 105 ALA A C 1
ATOM 813 O O . ALA A 1 105 ? 29.306 -9.219 23.834 1.00 83.19 105 ALA A O 1
ATOM 814 N N . SER A 1 106 ? 27.226 -8.451 24.158 1.00 83.44 106 SER A N 1
ATOM 815 C CA . SER A 1 106 ? 26.826 -9.459 25.143 1.00 83.44 106 SER A CA 1
ATOM 816 C C . SER A 1 106 ? 26.408 -10.801 24.532 1.00 83.44 106 SER A C 1
ATOM 818 O O . SER A 1 106 ? 26.273 -11.766 25.281 1.00 83.44 106 SER A O 1
ATOM 820 N N . ASP A 1 107 ? 26.194 -10.878 23.214 1.00 85.81 107 ASP A N 1
ATOM 821 C CA . ASP A 1 107 ? 25.787 -12.100 22.514 1.00 85.81 107 ASP A CA 1
ATOM 822 C C . ASP A 1 107 ? 26.972 -12.710 21.733 1.00 85.81 107 ASP A C 1
ATOM 824 O O . ASP A 1 107 ? 27.349 -12.198 20.673 1.00 85.81 107 ASP A O 1
ATOM 828 N N . PRO A 1 108 ? 27.557 -13.829 22.212 1.00 87.31 108 PRO A N 1
ATOM 829 C CA . PRO A 1 108 ? 28.701 -14.468 21.564 1.00 87.31 108 PRO A CA 1
ATOM 830 C C . PRO A 1 108 ? 28.418 -14.958 20.139 1.00 87.31 108 PRO A C 1
ATOM 832 O O . PRO A 1 108 ? 29.323 -14.954 19.303 1.00 87.31 108 PRO A O 1
ATOM 835 N N . ALA A 1 109 ? 27.183 -15.384 19.849 1.00 86.94 109 ALA A N 1
ATOM 836 C CA . ALA A 1 109 ? 26.817 -15.877 18.523 1.00 86.94 109 ALA A CA 1
ATOM 837 C C . ALA A 1 109 ? 26.766 -14.719 17.520 1.00 86.94 109 ALA A C 1
ATOM 839 O O . ALA A 1 109 ? 27.357 -14.803 16.440 1.00 86.94 109 ALA A O 1
ATOM 840 N N . THR A 1 110 ? 26.141 -13.610 17.921 1.00 89.50 110 THR A N 1
ATOM 841 C CA . THR A 1 110 ? 26.109 -12.372 17.135 1.00 89.50 110 THR A CA 1
ATOM 842 C C . THR A 1 110 ? 27.515 -11.803 16.937 1.00 89.50 110 THR A C 1
ATOM 844 O O . THR A 1 110 ? 27.886 -11.471 15.813 1.00 89.50 110 THR A O 1
ATOM 847 N N . ALA A 1 111 ? 28.355 -11.779 17.976 1.00 89.56 111 ALA A N 1
ATOM 848 C CA . ALA A 1 111 ? 29.741 -11.323 17.862 1.00 89.56 111 ALA A CA 1
ATOM 849 C C . ALA A 1 111 ? 30.557 -12.151 16.847 1.00 89.56 111 ALA A C 1
ATOM 851 O O . ALA A 1 111 ? 31.284 -11.587 16.027 1.00 89.56 111 ALA A O 1
ATOM 852 N N . SER A 1 112 ? 30.402 -13.481 16.852 1.00 91.25 112 SER A N 1
ATOM 853 C CA . SER A 1 112 ? 31.061 -14.371 15.885 1.00 91.25 112 SER A CA 1
ATOM 854 C C . SER A 1 112 ? 30.572 -14.153 14.448 1.00 91.25 112 SER A C 1
ATOM 856 O O . SER A 1 112 ? 31.374 -14.187 13.510 1.00 91.25 112 SER A O 1
ATOM 858 N N . ALA A 1 113 ? 29.269 -13.928 14.256 1.00 92.94 113 ALA A N 1
ATOM 859 C CA . ALA A 1 113 ? 28.694 -13.634 12.944 1.00 92.94 113 ALA A CA 1
ATOM 860 C C . ALA A 1 113 ? 29.214 -12.297 12.394 1.00 92.94 113 ALA A C 1
ATOM 862 O O . ALA A 1 113 ? 29.617 -12.217 11.236 1.00 92.94 113 ALA A O 1
ATOM 863 N N . LEU A 1 114 ? 29.291 -11.266 13.238 1.00 92.88 114 LEU A N 1
ATOM 864 C CA . LEU A 1 114 ? 29.801 -9.949 12.851 1.00 92.88 114 LEU A CA 1
ATOM 865 C C . LEU A 1 114 ? 31.293 -9.969 12.520 1.00 92.88 114 LEU A C 1
ATOM 867 O O . LEU A 1 114 ? 31.706 -9.304 11.574 1.00 92.88 114 LEU A O 1
ATOM 871 N N . ALA A 1 115 ? 32.096 -10.754 13.244 1.00 92.44 115 ALA A N 1
ATOM 872 C CA . ALA A 1 115 ? 33.493 -10.985 12.878 1.00 92.44 115 ALA A CA 1
ATOM 873 C C . ALA A 1 115 ? 33.607 -11.619 11.480 1.00 92.44 115 ALA A C 1
ATOM 875 O O . ALA A 1 115 ? 34.369 -11.141 10.646 1.00 92.44 115 ALA A O 1
ATOM 876 N N . SER A 1 116 ? 32.763 -12.614 11.188 1.00 94.19 116 SER A N 1
ATOM 877 C CA . SER A 1 116 ? 32.725 -13.268 9.872 1.00 94.19 116 SER A CA 1
ATOM 878 C C . SER A 1 116 ? 32.289 -12.307 8.755 1.00 94.19 116 SER A C 1
ATOM 880 O O . SER A 1 116 ? 32.846 -12.348 7.662 1.00 94.19 116 SER A O 1
ATOM 882 N N . ILE A 1 117 ? 31.337 -11.404 9.029 1.00 95.25 117 ILE A N 1
ATOM 883 C CA . ILE A 1 117 ? 30.932 -10.345 8.087 1.00 95.25 117 ILE A CA 1
ATOM 884 C C . ILE A 1 117 ? 32.089 -9.369 7.837 1.00 95.25 117 ILE A C 1
ATOM 886 O O . ILE A 1 117 ? 32.319 -8.999 6.689 1.00 95.25 117 ILE A O 1
ATOM 890 N N . LYS A 1 118 ? 32.840 -8.968 8.873 1.00 93.94 118 LYS A N 1
ATOM 891 C CA . LYS A 1 118 ? 34.012 -8.084 8.724 1.00 93.94 118 LYS A CA 1
ATOM 892 C C . LYS A 1 118 ? 35.094 -8.710 7.850 1.00 93.94 118 LYS A C 1
ATOM 894 O O . LYS A 1 118 ? 35.579 -8.057 6.928 1.00 93.94 118 LYS A O 1
ATOM 899 N N . ASP A 1 119 ? 35.431 -9.969 8.111 1.00 93.62 119 ASP A N 1
ATOM 900 C CA . ASP A 1 119 ? 36.418 -10.707 7.319 1.00 93.62 119 ASP A CA 1
ATOM 901 C C . ASP A 1 119 ? 35.937 -10.880 5.869 1.00 93.62 119 ASP A C 1
ATOM 903 O O . ASP A 1 119 ? 36.693 -10.644 4.922 1.00 93.62 119 ASP A O 1
ATOM 907 N N . GLY A 1 120 ? 34.651 -11.202 5.689 1.00 94.31 120 GLY A N 1
ATOM 908 C CA . GLY A 1 120 ? 34.002 -11.285 4.383 1.00 94.31 120 GLY A CA 1
ATOM 909 C C . GLY A 1 120 ? 34.043 -9.962 3.616 1.00 94.31 120 GLY A C 1
ATOM 910 O O . GLY A 1 120 ? 34.403 -9.953 2.443 1.00 94.31 120 GLY A O 1
ATOM 911 N N . LEU A 1 121 ? 33.748 -8.836 4.272 1.00 94.19 121 LEU A N 1
ATOM 912 C CA . LEU A 1 121 ? 33.811 -7.494 3.681 1.00 94.19 121 LEU A CA 1
ATOM 913 C C . LEU A 1 121 ? 35.234 -7.099 3.279 1.00 94.19 121 LEU A C 1
ATOM 915 O O . LEU A 1 121 ? 35.423 -6.489 2.227 1.00 94.19 121 LEU A O 1
ATOM 919 N N . ALA A 1 122 ? 36.241 -7.459 4.078 1.00 93.19 122 ALA A N 1
ATOM 920 C CA . ALA A 1 122 ? 37.639 -7.209 3.737 1.00 93.19 122 ALA A CA 1
ATOM 921 C C . ALA A 1 122 ? 38.063 -7.990 2.480 1.00 93.19 122 ALA A C 1
ATOM 923 O O . ALA A 1 122 ? 38.669 -7.416 1.572 1.00 93.19 122 ALA A O 1
ATOM 924 N N . ALA A 1 123 ? 37.690 -9.271 2.391 1.00 93.31 123 ALA A N 1
ATOM 925 C CA . ALA A 1 123 ? 37.929 -10.093 1.205 1.00 93.31 123 ALA A CA 1
ATOM 926 C C . ALA A 1 123 ? 37.151 -9.575 -0.018 1.00 93.31 123 ALA A C 1
ATOM 928 O O . ALA A 1 123 ? 37.705 -9.452 -1.110 1.00 93.31 123 ALA A O 1
ATOM 929 N N . TYR A 1 124 ? 35.885 -9.199 0.176 1.00 94.50 124 TYR A N 1
ATOM 930 C CA . TYR A 1 124 ? 35.036 -8.616 -0.860 1.00 94.50 124 TYR A CA 1
ATOM 931 C C . TYR A 1 124 ? 35.647 -7.332 -1.431 1.00 94.50 124 TYR A C 1
ATOM 933 O O . TYR A 1 124 ? 35.718 -7.161 -2.649 1.00 94.50 124 TYR A O 1
ATOM 941 N N . ARG A 1 125 ? 36.169 -6.461 -0.559 1.00 92.81 125 ARG A N 1
ATOM 942 C CA . ARG A 1 125 ? 36.847 -5.224 -0.954 1.00 92.81 125 ARG A CA 1
ATOM 943 C C . ARG A 1 125 ? 38.080 -5.500 -1.812 1.00 92.81 125 ARG A C 1
ATOM 945 O O . ARG A 1 125 ? 38.232 -4.867 -2.853 1.00 92.81 125 ARG A O 1
ATOM 952 N N . GLN A 1 126 ? 38.905 -6.477 -1.434 1.00 93.75 126 GLN A N 1
ATOM 953 C CA . GLN A 1 126 ? 40.098 -6.854 -2.199 1.00 93.75 126 GLN A CA 1
ATOM 954 C C . GLN A 1 126 ? 39.763 -7.281 -3.638 1.00 93.75 126 GLN A C 1
ATOM 956 O O . GLN A 1 126 ? 40.490 -6.939 -4.571 1.00 93.75 126 GLN A O 1
ATOM 961 N N . GLU A 1 127 ? 38.674 -8.024 -3.834 1.00 95.12 127 GLU A N 1
ATOM 962 C CA . GLU A 1 127 ? 38.215 -8.418 -5.172 1.00 95.12 127 GLU A CA 1
ATOM 963 C C . GLU A 1 127 ? 37.593 -7.236 -5.924 1.00 95.12 127 GLU A C 1
ATOM 965 O O . GLU A 1 127 ? 37.855 -7.040 -7.111 1.00 95.12 127 GLU A O 1
ATOM 970 N N . SER A 1 128 ? 36.853 -6.383 -5.218 1.00 93.56 128 SER A N 1
ATOM 971 C CA . SER A 1 128 ? 36.252 -5.182 -5.792 1.00 93.56 128 SER A CA 1
ATOM 972 C C . SER A 1 128 ? 37.277 -4.150 -6.280 1.00 93.56 128 SER A C 1
ATOM 974 O O . SER A 1 128 ? 37.064 -3.509 -7.308 1.00 93.56 128 SER A O 1
ATOM 976 N N . ASP A 1 129 ? 38.437 -4.050 -5.624 1.00 94.56 129 ASP A N 1
ATOM 977 C CA . ASP A 1 129 ? 39.533 -3.185 -6.066 1.00 94.56 129 ASP A CA 1
ATOM 978 C C . ASP A 1 129 ? 40.103 -3.663 -7.413 1.00 94.56 129 ASP A C 1
ATOM 980 O O . ASP A 1 129 ? 40.441 -2.846 -8.272 1.00 94.56 129 ASP A O 1
ATOM 984 N N . LYS A 1 130 ? 40.158 -4.985 -7.651 1.00 93.88 130 LYS A N 1
ATOM 985 C CA . LYS A 1 130 ? 40.555 -5.543 -8.958 1.00 93.88 130 LYS A CA 1
ATOM 986 C C . LYS A 1 130 ? 39.528 -5.208 -10.034 1.00 93.88 130 LYS A C 1
ATOM 988 O O . LYS A 1 130 ? 39.912 -4.875 -11.152 1.00 93.88 130 LYS A O 1
ATOM 993 N N . LEU A 1 131 ? 38.235 -5.275 -9.704 1.00 94.50 131 LEU A N 1
ATOM 994 C CA . LEU A 1 131 ? 37.163 -4.870 -10.615 1.00 94.50 131 LEU A CA 1
ATOM 995 C C . LEU A 1 131 ? 37.322 -3.406 -11.026 1.00 94.50 131 LEU A C 1
ATOM 997 O O . LEU A 1 131 ? 37.305 -3.121 -12.224 1.00 94.50 131 LEU A O 1
ATOM 1001 N N . ILE A 1 132 ? 37.529 -2.501 -10.063 1.00 93.12 132 ILE A N 1
ATOM 1002 C CA . ILE A 1 132 ? 37.747 -1.074 -10.336 1.00 93.12 132 ILE A CA 1
ATOM 1003 C C . ILE A 1 132 ? 38.969 -0.893 -11.246 1.00 93.12 132 ILE A C 1
ATOM 1005 O O . ILE A 1 132 ? 38.872 -0.210 -12.264 1.00 93.12 132 ILE A O 1
ATOM 1009 N N . GLN A 1 133 ? 40.087 -1.566 -10.951 1.00 91.50 133 GLN A N 1
ATOM 1010 C CA . GLN A 1 133 ? 41.304 -1.503 -11.771 1.00 91.50 133 GLN A CA 1
ATOM 1011 C C . GLN A 1 133 ? 41.077 -1.984 -13.212 1.00 91.50 133 GLN A C 1
ATOM 1013 O O . GLN A 1 133 ? 41.472 -1.294 -14.152 1.00 91.50 133 GLN A O 1
ATOM 1018 N N . PHE A 1 134 ? 40.423 -3.135 -13.409 1.00 92.00 134 PHE A N 1
ATOM 1019 C CA . PHE A 1 134 ? 40.116 -3.654 -14.747 1.00 92.00 134 PHE A CA 1
ATOM 1020 C C . PHE A 1 134 ? 39.124 -2.761 -15.501 1.00 92.00 134 PHE A C 1
ATOM 1022 O O . PHE A 1 134 ? 39.286 -2.537 -16.701 1.00 92.00 134 PHE A O 1
ATOM 1029 N N . SER A 1 135 ? 38.122 -2.221 -14.804 1.00 87.44 135 SER A N 1
ATOM 1030 C CA . SER A 1 135 ? 37.142 -1.286 -15.363 1.00 87.44 135 SER A CA 1
ATOM 1031 C C . SER A 1 135 ? 37.812 0.020 -15.816 1.00 87.44 135 SER A C 1
ATOM 1033 O O . SER A 1 135 ? 37.565 0.465 -16.938 1.00 87.44 135 SER A O 1
ATOM 1035 N N . ALA A 1 136 ? 38.737 0.566 -15.016 1.00 84.94 136 ALA A N 1
ATOM 1036 C CA . ALA A 1 136 ? 39.459 1.809 -15.299 1.00 84.94 136 ALA A CA 1
ATOM 1037 C C . ALA A 1 136 ? 40.390 1.723 -16.524 1.00 84.94 136 ALA A C 1
ATOM 1039 O O . ALA A 1 136 ? 40.552 2.704 -17.245 1.00 84.94 136 ALA A O 1
ATOM 1040 N N . ILE A 1 137 ? 40.976 0.551 -16.805 1.00 87.25 137 ILE A N 1
ATOM 1041 C CA . ILE A 1 137 ? 41.810 0.331 -18.006 1.00 87.25 137 ILE A CA 1
ATOM 1042 C C . ILE A 1 137 ? 41.004 -0.133 -19.234 1.00 87.25 137 ILE A C 1
ATOM 1044 O O . ILE A 1 137 ? 41.589 -0.531 -20.241 1.00 87.25 137 ILE A O 1
ATOM 1048 N N . GLY A 1 138 ? 39.668 -0.133 -19.161 1.00 83.25 138 GLY A N 1
ATOM 1049 C CA . GLY A 1 138 ? 38.785 -0.568 -20.249 1.00 83.25 138 GLY A CA 1
ATOM 1050 C C . GLY A 1 138 ? 38.698 -2.090 -20.441 1.00 83.25 138 GLY A C 1
ATOM 1051 O O . GLY A 1 138 ? 38.045 -2.557 -21.376 1.00 83.25 138 GLY A O 1
ATOM 1052 N N . ALA A 1 139 ? 39.290 -2.889 -19.549 1.00 90.56 139 ALA A N 1
ATOM 1053 C CA . ALA A 1 139 ? 39.246 -4.352 -19.569 1.00 90.56 139 ALA A CA 1
ATOM 1054 C C . ALA A 1 139 ? 37.930 -4.897 -18.973 1.00 90.56 139 ALA A C 1
ATOM 1056 O O . ALA A 1 139 ? 37.921 -5.740 -18.073 1.00 90.56 139 ALA A O 1
ATOM 1057 N N . LYS A 1 140 ? 36.787 -4.431 -19.495 1.00 85.75 140 LYS A N 1
ATOM 1058 C CA . LYS A 1 140 ? 35.446 -4.716 -18.948 1.00 85.75 140 LYS A CA 1
ATOM 1059 C C . LYS A 1 140 ? 35.111 -6.214 -18.887 1.00 85.75 140 LYS A C 1
ATOM 1061 O O . LYS A 1 140 ? 34.410 -6.628 -17.976 1.00 85.75 140 LYS A O 1
ATOM 1066 N N . GLY A 1 141 ? 35.646 -7.041 -19.793 1.00 90.25 141 GLY A N 1
ATOM 1067 C CA . GLY A 1 141 ? 35.467 -8.500 -19.743 1.00 90.25 141 GLY A CA 1
ATOM 1068 C C . GLY A 1 141 ? 36.093 -9.151 -18.501 1.00 90.25 141 GLY A C 1
ATOM 1069 O O . GLY A 1 141 ? 35.457 -9.985 -17.867 1.00 90.25 141 GLY A O 1
ATOM 1070 N N . GLN A 1 142 ? 37.298 -8.720 -18.112 1.00 92.44 142 GLN A N 1
ATOM 1071 C CA . GLN A 1 142 ? 37.968 -9.188 -16.889 1.00 92.44 142 GLN A CA 1
ATOM 1072 C C . GLN A 1 142 ? 37.279 -8.636 -15.637 1.00 92.44 142 GLN A C 1
ATOM 1074 O O . GLN A 1 142 ? 37.097 -9.354 -14.658 1.00 92.44 142 GLN A O 1
ATOM 1079 N N . ALA A 1 143 ? 36.831 -7.378 -15.685 1.00 92.38 143 ALA A N 1
ATOM 1080 C CA . ALA A 1 143 ? 36.055 -6.773 -14.604 1.00 92.38 143 ALA A CA 1
ATOM 1081 C C . ALA A 1 143 ? 34.726 -7.522 -14.366 1.00 92.38 143 ALA A C 1
ATOM 1083 O O . ALA A 1 143 ? 34.347 -7.773 -13.223 1.00 92.38 143 ALA A O 1
ATOM 1084 N N . LEU A 1 144 ? 34.057 -7.947 -15.444 1.00 92.00 144 LEU A N 1
ATOM 1085 C CA . LEU A 1 144 ? 32.827 -8.738 -15.393 1.00 92.00 144 LEU A CA 1
ATOM 1086 C C . LEU A 1 144 ? 33.065 -10.148 -14.824 1.00 92.00 144 LEU A C 1
ATOM 1088 O O . LEU A 1 144 ? 32.239 -10.648 -14.064 1.00 92.00 144 LEU A O 1
ATOM 1092 N N . GLU A 1 145 ? 34.198 -10.778 -15.146 1.00 93.31 145 GLU A N 1
ATOM 1093 C CA . GLU A 1 145 ? 34.589 -12.077 -14.582 1.00 93.31 145 GLU A CA 1
ATOM 1094 C C . GLU A 1 145 ? 34.808 -11.994 -13.062 1.00 93.31 145 GLU A C 1
ATOM 1096 O O . GLU A 1 145 ? 34.314 -12.841 -12.317 1.00 93.31 145 GLU A O 1
ATOM 1101 N N . VAL A 1 146 ? 35.465 -10.930 -12.586 1.00 94.81 146 VAL A N 1
ATOM 1102 C CA . VAL A 1 146 ? 35.623 -10.654 -11.146 1.00 94.81 146 VAL A CA 1
ATOM 1103 C C . VAL A 1 146 ? 34.266 -10.417 -10.474 1.00 94.81 146 VAL A C 1
ATOM 1105 O O . VAL A 1 146 ? 34.010 -10.957 -9.395 1.00 94.81 146 VAL A O 1
ATOM 1108 N N . TYR A 1 147 ? 33.375 -9.663 -11.126 1.00 93.56 147 TYR A N 1
ATOM 1109 C CA . TYR A 1 147 ? 32.045 -9.353 -10.600 1.00 93.56 147 TYR A CA 1
ATOM 1110 C C . TYR A 1 147 ? 31.167 -10.600 -10.432 1.00 93.56 147 TYR A C 1
ATOM 1112 O O . TYR A 1 147 ? 30.645 -10.861 -9.349 1.00 93.56 147 TYR A O 1
ATOM 1120 N N . HIS A 1 148 ? 31.035 -11.409 -11.489 1.00 92.75 148 HIS A N 1
ATOM 1121 C CA . HIS A 1 148 ? 30.191 -12.608 -11.475 1.00 92.75 148 HIS A CA 1
ATOM 1122 C C . HIS A 1 148 ? 30.834 -13.819 -10.785 1.00 92.75 148 HIS A C 1
ATOM 1124 O O . HIS A 1 148 ? 30.119 -14.770 -10.465 1.00 92.75 148 HIS A O 1
ATOM 1130 N N . GLY A 1 149 ? 32.151 -13.804 -10.568 1.00 94.75 149 GLY A N 1
ATOM 1131 C CA . GLY A 1 149 ? 32.887 -14.867 -9.892 1.00 94.75 149 GLY A CA 1
ATOM 1132 C C . GLY A 1 149 ? 33.137 -14.554 -8.412 1.00 94.75 149 GLY A C 1
ATOM 1133 O O . GLY A 1 149 ? 32.236 -14.730 -7.587 1.00 94.75 149 GLY A O 1
ATOM 1134 N N . PRO A 1 150 ? 34.359 -14.132 -8.042 1.00 94.62 150 PRO A N 1
ATOM 1135 C CA . PRO A 1 150 ? 34.766 -13.984 -6.647 1.00 94.62 150 PRO A CA 1
ATOM 1136 C C . PRO A 1 150 ? 33.945 -12.945 -5.871 1.00 94.62 150 PRO A C 1
ATOM 1138 O O . PRO A 1 150 ? 33.608 -13.206 -4.717 1.00 94.62 150 PRO A O 1
ATOM 1141 N N . MET A 1 151 ? 33.553 -11.819 -6.483 1.00 94.56 151 MET A N 1
ATOM 1142 C CA . MET A 1 151 ? 32.695 -10.843 -5.799 1.00 94.56 151 MET A CA 1
ATOM 1143 C C . MET A 1 151 ? 31.309 -11.416 -5.527 1.00 94.56 151 MET A C 1
ATOM 1145 O O . MET A 1 151 ? 30.871 -11.395 -4.382 1.00 94.56 151 MET A O 1
ATOM 1149 N N . LYS A 1 152 ? 30.643 -12.005 -6.528 1.00 93.31 152 LYS A N 1
ATOM 1150 C CA . LYS A 1 152 ? 29.351 -12.669 -6.314 1.00 93.31 152 LYS A CA 1
ATOM 1151 C C . LYS A 1 152 ? 29.421 -13.718 -5.201 1.00 93.31 152 LYS A C 1
ATOM 1153 O O . LYS A 1 152 ? 28.568 -13.715 -4.322 1.00 93.31 152 LYS A O 1
ATOM 1158 N N . SER A 1 153 ? 30.448 -14.568 -5.201 1.00 95.12 153 SER A N 1
ATOM 1159 C CA . SER A 1 153 ? 30.633 -15.567 -4.143 1.00 95.12 153 SER A CA 1
ATOM 1160 C C . SER A 1 153 ? 30.812 -14.933 -2.760 1.00 95.12 153 SER A C 1
ATOM 1162 O O . SER A 1 153 ? 30.296 -15.466 -1.781 1.00 95.12 153 SER A O 1
ATOM 1164 N N . GLY A 1 154 ? 31.543 -13.818 -2.663 1.00 94.62 154 GLY A N 1
ATOM 1165 C CA . GLY A 1 154 ? 31.698 -13.073 -1.414 1.00 94.62 154 GLY A CA 1
ATOM 1166 C C . GLY A 1 154 ? 30.395 -12.410 -0.957 1.00 94.62 154 GLY A C 1
ATOM 1167 O O . GLY A 1 154 ? 30.072 -12.457 0.227 1.00 94.62 154 GLY A O 1
ATOM 1168 N N . ALA A 1 155 ? 29.619 -11.851 -1.890 1.00 94.25 155 ALA A N 1
ATOM 1169 C CA . ALA A 1 155 ? 28.314 -11.266 -1.600 1.00 94.25 155 ALA A CA 1
ATOM 1170 C C . ALA A 1 155 ? 27.307 -12.305 -1.112 1.00 94.25 155 ALA A C 1
ATOM 1172 O O . ALA A 1 155 ? 26.655 -12.069 -0.098 1.00 94.25 155 ALA A O 1
ATOM 1173 N N . ASP A 1 156 ? 27.230 -13.460 -1.778 1.00 94.62 156 ASP A N 1
ATOM 1174 C CA . ASP A 1 156 ? 26.344 -14.556 -1.380 1.00 94.62 156 ASP A CA 1
ATOM 1175 C C . ASP A 1 156 ? 26.705 -15.052 0.044 1.00 94.62 156 ASP A C 1
ATOM 1177 O O . ASP A 1 156 ? 25.820 -15.269 0.869 1.00 94.62 156 ASP A O 1
ATOM 1181 N N . ALA A 1 157 ? 27.999 -15.131 0.390 1.00 94.94 157 ALA A N 1
ATOM 1182 C CA . ALA A 1 157 ? 28.441 -15.512 1.736 1.00 94.94 157 ALA A CA 1
ATOM 1183 C C . ALA A 1 157 ? 28.070 -14.480 2.821 1.00 94.94 157 ALA A C 1
ATOM 1185 O O . ALA A 1 157 ? 27.653 -14.861 3.915 1.00 94.94 157 ALA A O 1
ATOM 1186 N N . ILE A 1 158 ? 28.214 -13.179 2.539 1.00 95.38 158 ILE A N 1
ATOM 1187 C CA . ILE A 1 158 ? 27.818 -12.107 3.469 1.00 95.38 158 ILE A CA 1
ATOM 1188 C C . ILE A 1 158 ? 26.296 -12.107 3.668 1.00 95.38 158 ILE A C 1
ATOM 1190 O O . ILE A 1 158 ? 25.824 -12.027 4.805 1.00 95.38 158 ILE A O 1
ATOM 1194 N N . ASP A 1 159 ? 25.536 -12.244 2.581 1.00 94.00 159 ASP A N 1
ATOM 1195 C CA . ASP A 1 159 ? 24.074 -12.313 2.601 1.00 94.00 159 ASP A CA 1
ATOM 1196 C C . ASP A 1 159 ? 23.571 -13.516 3.418 1.00 94.00 159 ASP A C 1
ATOM 1198 O O . ASP A 1 159 ? 22.679 -13.375 4.256 1.00 94.00 159 ASP A O 1
ATOM 1202 N N . ASP A 1 160 ? 24.201 -14.685 3.279 1.00 95.06 160 ASP A N 1
ATOM 1203 C CA . ASP A 1 160 ? 23.870 -15.867 4.080 1.00 95.06 160 ASP A CA 1
ATOM 1204 C C . ASP A 1 160 ? 24.123 -15.657 5.582 1.00 95.06 160 ASP A C 1
ATOM 1206 O O . ASP A 1 160 ? 23.329 -16.106 6.418 1.00 95.06 160 ASP A O 1
ATOM 1210 N N . ILE A 1 161 ? 25.193 -14.951 5.965 1.00 95.19 161 ILE A N 1
ATOM 1211 C CA . ILE A 1 161 ? 25.443 -14.631 7.380 1.00 95.19 161 ILE A CA 1
ATOM 1212 C C . ILE A 1 161 ? 24.377 -13.660 7.904 1.00 95.19 161 ILE A C 1
ATOM 1214 O O . ILE A 1 161 ? 23.834 -13.881 8.990 1.00 95.19 161 ILE A O 1
ATOM 1218 N N . LEU A 1 162 ? 24.025 -12.626 7.134 1.00 93.88 162 LEU A N 1
ATOM 1219 C CA . LEU A 1 162 ? 22.981 -11.665 7.504 1.00 93.88 162 LEU A CA 1
ATOM 1220 C C . LEU A 1 162 ? 21.607 -12.340 7.644 1.00 93.88 162 LEU A C 1
ATOM 1222 O O . LEU A 1 162 ? 20.920 -12.118 8.642 1.00 93.88 162 LEU A O 1
ATOM 1226 N N . LYS A 1 163 ? 21.233 -13.238 6.723 1.00 93.62 163 LYS A N 1
ATOM 1227 C CA . LYS A 1 163 ? 20.005 -14.051 6.829 1.00 93.62 163 LYS A CA 1
ATOM 1228 C C . LYS A 1 163 ? 19.993 -14.922 8.078 1.00 93.62 163 LYS A C 1
ATOM 1230 O O . LYS A 1 163 ? 18.970 -15.017 8.754 1.00 93.62 163 LYS A O 1
ATOM 1235 N N . ASN A 1 164 ? 21.121 -15.548 8.410 1.00 93.19 164 ASN A N 1
ATOM 1236 C CA . ASN A 1 164 ? 21.234 -16.345 9.630 1.00 93.19 164 ASN A CA 1
ATOM 1237 C C . ASN A 1 164 ? 21.082 -15.490 10.894 1.00 93.19 164 ASN A C 1
ATOM 1239 O O . ASN A 1 164 ? 20.499 -15.957 11.875 1.00 93.19 164 ASN A O 1
ATOM 1243 N N . LEU A 1 165 ? 21.551 -14.241 10.862 1.00 92.00 165 LEU A N 1
ATOM 1244 C CA . LEU A 1 165 ? 21.397 -13.288 11.957 1.00 92.00 165 LEU A CA 1
ATOM 1245 C C . LEU A 1 165 ? 19.930 -12.858 12.130 1.00 92.00 165 LEU A C 1
ATOM 1247 O O . LEU A 1 165 ? 19.416 -12.887 13.249 1.00 92.00 165 LEU A O 1
ATOM 1251 N N . VAL A 1 166 ? 19.228 -12.567 11.025 1.00 91.81 166 VAL A N 1
ATOM 1252 C CA . VAL A 1 166 ? 17.771 -12.324 11.019 1.00 91.81 166 VAL A CA 1
ATOM 1253 C C . VAL A 1 166 ? 17.028 -13.525 11.603 1.00 91.81 166 VAL A C 1
ATOM 1255 O O . VAL A 1 166 ? 16.295 -13.378 12.580 1.00 91.81 166 VAL A O 1
ATOM 1258 N N . ALA A 1 167 ? 17.276 -14.730 11.081 1.00 91.12 167 ALA A N 1
ATOM 1259 C CA . ALA A 1 167 ? 16.615 -15.951 11.541 1.00 91.12 167 ALA A CA 1
ATOM 1260 C C . ALA A 1 167 ? 16.914 -16.264 13.020 1.00 91.12 167 ALA A C 1
ATOM 1262 O O . ALA A 1 167 ? 16.051 -16.754 13.749 1.00 91.12 167 ALA A O 1
ATOM 1263 N N . GLY A 1 168 ? 18.132 -15.983 13.492 1.00 89.56 168 GLY A N 1
ATOM 1264 C CA . GLY A 1 168 ? 18.498 -16.106 14.904 1.00 89.56 168 GLY A CA 1
ATOM 1265 C C . GLY A 1 168 ? 17.716 -15.141 15.797 1.00 89.56 168 GLY A C 1
ATOM 1266 O O . GLY A 1 168 ? 17.194 -15.544 16.845 1.00 89.56 168 GLY A O 1
ATOM 1267 N N . ASN A 1 169 ? 17.573 -13.887 15.363 1.00 88.00 169 ASN A N 1
ATOM 1268 C CA . ASN A 1 169 ? 16.809 -12.879 16.091 1.00 88.00 169 ASN A CA 1
ATOM 1269 C C . ASN A 1 169 ? 15.300 -13.199 16.098 1.00 88.00 169 ASN A C 1
ATOM 1271 O O . ASN A 1 169 ? 14.646 -13.066 17.134 1.00 88.00 169 ASN A O 1
ATOM 1275 N N . GLU A 1 170 ? 14.754 -13.709 14.989 1.00 87.31 170 GLU A N 1
ATOM 1276 C CA . GLU A 1 170 ? 13.366 -14.190 14.909 1.00 87.31 170 GLU A CA 1
ATOM 1277 C C . GLU A 1 170 ? 13.100 -15.347 15.874 1.00 87.31 170 GLU A C 1
ATOM 1279 O O . GLU A 1 170 ? 12.156 -15.273 16.660 1.00 87.31 170 GLU A O 1
ATOM 1284 N N . ARG A 1 171 ? 13.952 -16.385 15.887 1.00 88.44 171 ARG A N 1
ATOM 1285 C CA . ARG A 1 171 ? 13.811 -17.520 16.824 1.00 88.44 171 ARG A CA 1
ATOM 1286 C C . ARG A 1 171 ? 13.831 -17.060 18.278 1.00 88.44 171 ARG A C 1
ATOM 1288 O O . ARG A 1 171 ? 13.038 -17.530 19.090 1.00 88.44 171 ARG A O 1
ATOM 1295 N N . THR A 1 172 ? 14.717 -16.124 18.609 1.00 85.69 172 THR A N 1
ATOM 1296 C CA . THR A 1 172 ? 14.829 -15.586 19.972 1.00 85.69 172 THR A CA 1
ATOM 1297 C C . THR A 1 172 ? 13.601 -14.756 20.354 1.00 85.69 172 THR A C 1
ATOM 1299 O O . THR A 1 172 ? 13.101 -14.853 21.478 1.00 85.69 172 THR A O 1
ATOM 1302 N N . THR A 1 173 ? 13.070 -13.978 19.409 1.00 86.06 173 THR A N 1
ATOM 1303 C CA . THR A 1 173 ? 11.832 -13.207 19.586 1.00 86.06 173 THR A CA 1
ATOM 1304 C C . THR A 1 173 ? 10.638 -14.141 19.792 1.00 86.06 173 THR A C 1
ATOM 1306 O O . THR A 1 173 ? 9.882 -13.961 20.745 1.00 86.06 173 THR A O 1
ATOM 1309 N N . GLN A 1 174 ? 10.517 -15.197 18.982 1.00 86.44 174 GLN A N 1
ATOM 1310 C CA . GLN A 1 174 ? 9.476 -16.219 19.128 1.00 86.44 174 GLN A CA 1
ATOM 1311 C C . GLN A 1 174 ? 9.554 -16.928 20.486 1.00 86.44 174 GLN A C 1
ATOM 1313 O O . GLN A 1 174 ? 8.548 -16.991 21.188 1.00 86.44 174 GLN A O 1
ATOM 1318 N N . ALA A 1 175 ? 10.743 -17.365 20.912 1.00 86.19 175 ALA A N 1
ATOM 1319 C CA . ALA A 1 175 ? 10.933 -17.987 22.224 1.00 86.19 175 ALA A CA 1
ATOM 1320 C C . ALA A 1 175 ? 10.541 -17.047 23.383 1.00 86.19 175 ALA A C 1
ATOM 1322 O O . ALA A 1 175 ? 9.946 -17.480 24.371 1.00 86.19 175 ALA A O 1
ATOM 1323 N N . THR A 1 176 ? 10.821 -15.746 23.252 1.00 85.31 176 THR A N 1
ATOM 1324 C CA . THR A 1 176 ? 10.418 -14.732 24.243 1.00 85.31 176 THR A CA 1
ATOM 1325 C C . THR A 1 176 ? 8.898 -14.546 24.266 1.00 85.31 176 THR A C 1
ATOM 1327 O O . THR A 1 176 ? 8.306 -14.462 25.340 1.00 85.31 176 THR A O 1
ATOM 1330 N N . MET A 1 177 ? 8.243 -14.541 23.100 1.00 83.25 177 MET A N 1
ATOM 1331 C CA . MET A 1 177 ? 6.781 -14.473 23.001 1.00 83.25 177 MET A CA 1
ATOM 1332 C C . MET A 1 177 ? 6.097 -15.718 23.577 1.00 83.25 177 MET A C 1
ATOM 1334 O O . MET A 1 177 ? 5.072 -15.593 24.245 1.00 83.25 177 MET A O 1
ATOM 1338 N N . GLU A 1 178 ? 6.646 -16.911 23.348 1.00 85.50 178 GLU A N 1
ATOM 1339 C CA . GLU A 1 178 ? 6.140 -18.158 23.933 1.00 85.50 178 GLU A CA 1
ATOM 1340 C C . GLU A 1 178 ? 6.277 -18.162 25.458 1.00 85.50 178 GLU A C 1
ATOM 1342 O O . GLU A 1 178 ? 5.317 -18.489 26.157 1.00 85.50 178 GLU A O 1
ATOM 1347 N N . ALA A 1 179 ? 7.424 -17.720 25.983 1.00 84.88 179 ALA A N 1
ATOM 1348 C CA . ALA A 1 179 ? 7.623 -17.554 27.421 1.00 84.88 179 ALA A CA 1
ATOM 1349 C C . ALA A 1 179 ? 6.626 -16.546 28.022 1.00 84.88 179 ALA A C 1
ATOM 1351 O O . ALA A 1 179 ? 6.006 -16.833 29.046 1.00 84.88 179 ALA A O 1
ATOM 1352 N N . ALA A 1 180 ? 6.410 -15.405 27.357 1.00 83.25 180 ALA A N 1
ATOM 1353 C CA . ALA A 1 180 ? 5.448 -14.392 27.786 1.00 83.25 180 ALA A CA 1
ATOM 1354 C C . ALA A 1 180 ? 4.000 -14.913 27.773 1.00 83.25 180 ALA A C 1
ATOM 1356 O O . ALA A 1 180 ? 3.242 -14.644 28.705 1.00 83.25 180 ALA A O 1
ATOM 1357 N N . ARG A 1 181 ? 3.614 -15.696 26.754 1.00 83.75 181 ARG A N 1
ATOM 1358 C CA . ARG A 1 181 ? 2.296 -16.352 26.685 1.00 83.75 181 ARG A CA 1
ATOM 1359 C C . ARG A 1 181 ? 2.110 -17.374 27.800 1.00 83.75 181 ARG A C 1
ATOM 1361 O O . ARG A 1 181 ? 1.087 -17.346 28.471 1.00 83.75 181 ARG A O 1
ATOM 1368 N N . GLY A 1 182 ? 3.105 -18.227 28.047 1.00 83.19 182 GLY A N 1
ATOM 1369 C CA . GLY A 1 182 ? 3.048 -19.191 29.148 1.00 83.19 182 GLY A CA 1
ATOM 1370 C C . GLY A 1 182 ? 2.907 -18.511 30.515 1.00 83.19 182 GLY A C 1
ATOM 1371 O O . GLY A 1 182 ? 2.113 -18.940 31.355 1.00 83.19 182 GLY A O 1
ATOM 1372 N N . GLU A 1 183 ? 3.628 -17.408 30.727 1.00 80.88 183 GLU A N 1
ATOM 1373 C CA . GLU A 1 183 ? 3.531 -16.614 31.953 1.00 80.88 183 GLU A CA 1
ATOM 1374 C C . GLU A 1 183 ? 2.156 -15.933 32.080 1.00 80.88 183 GLU A C 1
ATOM 1376 O O . GLU A 1 183 ? 1.536 -16.015 33.143 1.00 80.88 183 GLU A O 1
ATOM 1381 N N . HIS A 1 184 ? 1.623 -15.373 30.988 1.00 81.44 184 HIS A N 1
ATOM 1382 C CA . HIS A 1 184 ? 0.265 -14.824 30.925 1.00 81.44 184 HIS A CA 1
ATOM 1383 C C . HIS A 1 184 ? -0.806 -15.874 31.252 1.00 81.44 184 HIS A C 1
ATOM 1385 O O . HIS A 1 184 ? -1.641 -15.640 32.124 1.00 81.44 184 HIS A O 1
ATOM 1391 N N . ASP A 1 185 ? -0.772 -17.042 30.612 1.00 81.81 185 ASP A N 1
ATOM 1392 C CA . ASP A 1 185 ? -1.787 -18.085 30.792 1.00 81.81 185 ASP A CA 1
ATOM 1393 C C . ASP A 1 185 ? -1.786 -18.624 32.226 1.00 81.81 185 ASP A C 1
ATOM 1395 O O . ASP A 1 185 ? -2.844 -18.806 32.838 1.00 81.81 185 ASP A O 1
ATOM 1399 N N . SER A 1 186 ? -0.597 -18.807 32.808 1.00 81.62 186 SER A N 1
ATOM 1400 C CA . SER A 1 186 ? -0.463 -19.205 34.210 1.00 81.62 186 SER A CA 1
ATOM 1401 C C . SER A 1 186 ? -1.006 -18.137 35.172 1.00 81.62 186 SER A C 1
ATOM 1403 O O . SER A 1 186 ? -1.721 -18.465 36.124 1.00 81.62 186 SER A O 1
ATOM 1405 N N . ALA A 1 187 ? -0.737 -16.854 34.909 1.00 82.69 187 ALA A N 1
ATOM 1406 C CA . ALA A 1 187 ? -1.238 -15.740 35.708 1.00 82.69 187 ALA A CA 1
ATOM 1407 C C . ALA A 1 187 ? -2.756 -15.568 35.582 1.00 82.69 187 ALA A C 1
ATOM 1409 O O . ALA A 1 187 ? -3.441 -15.338 36.584 1.00 82.69 187 ALA A O 1
ATOM 1410 N N . PHE A 1 188 ? -3.298 -15.739 34.377 1.00 83.06 188 PHE A N 1
ATOM 1411 C CA . PHE A 1 188 ? -4.728 -15.697 34.113 1.00 83.06 188 PHE A CA 1
ATOM 1412 C C . PHE A 1 188 ? -5.453 -16.830 34.848 1.00 83.06 188 PHE A C 1
ATOM 1414 O O . PHE A 1 188 ? -6.417 -16.573 35.572 1.00 83.06 188 PHE A O 1
ATOM 1421 N N . ALA A 1 189 ? -4.941 -18.063 34.765 1.00 85.62 189 ALA A N 1
ATOM 1422 C CA . ALA A 1 189 ? -5.491 -19.211 35.484 1.00 85.62 189 ALA A CA 1
ATOM 1423 C C . ALA A 1 189 ? -5.465 -19.011 37.011 1.00 85.62 189 ALA A C 1
ATOM 1425 O O . ALA A 1 189 ? -6.467 -19.267 37.685 1.00 85.62 189 ALA A O 1
ATOM 1426 N N . MET A 1 190 ? -4.358 -18.499 37.565 1.00 83.62 190 MET A N 1
ATOM 1427 C CA . MET A 1 190 ? -4.260 -18.168 38.994 1.00 83.62 190 MET A CA 1
ATOM 1428 C C . MET A 1 190 ? -5.246 -17.067 39.403 1.00 83.62 190 MET A C 1
ATOM 1430 O O . MET A 1 190 ? -5.885 -17.170 40.453 1.00 83.62 190 MET A O 1
ATOM 1434 N N . THR A 1 191 ? -5.424 -16.044 38.565 1.00 84.19 191 THR A N 1
ATOM 1435 C CA . THR A 1 191 ? -6.384 -14.959 38.809 1.00 84.19 191 THR A CA 1
ATOM 1436 C C . THR A 1 191 ? -7.814 -15.497 38.811 1.00 84.19 191 THR A C 1
ATOM 1438 O O . THR A 1 191 ? -8.559 -15.233 39.756 1.00 84.19 191 THR A O 1
ATOM 1441 N N . LEU A 1 192 ? -8.181 -16.335 37.836 1.00 85.88 192 LEU A N 1
ATOM 1442 C CA . LEU A 1 192 ? -9.503 -16.962 37.759 1.00 85.88 192 LEU A CA 1
ATOM 1443 C C . LEU A 1 192 ? -9.776 -17.870 38.968 1.00 85.88 192 LEU A C 1
ATOM 1445 O O . LEU A 1 192 ? -10.850 -17.804 39.566 1.00 85.88 192 LEU A O 1
ATOM 1449 N N . ALA A 1 193 ? -8.786 -18.674 39.372 1.00 85.31 193 ALA A N 1
ATOM 1450 C CA . ALA A 1 193 ? -8.879 -19.531 40.551 1.00 85.31 193 ALA A CA 1
ATOM 1451 C C . ALA A 1 193 ? -9.050 -18.714 41.844 1.00 85.31 193 ALA A C 1
ATOM 1453 O O . ALA A 1 193 ? -9.894 -19.048 42.679 1.00 85.31 193 ALA A O 1
ATOM 1454 N N . SER A 1 194 ? -8.309 -17.611 42.000 1.00 83.25 194 SER A N 1
ATOM 1455 C CA . SER A 1 194 ? -8.456 -16.711 43.154 1.00 83.25 194 SER A CA 1
ATOM 1456 C C . SER A 1 194 ? -9.794 -15.964 43.165 1.00 83.25 194 SER A C 1
ATOM 1458 O O . SER A 1 194 ? -10.380 -15.777 44.234 1.00 83.25 194 SER A O 1
ATOM 1460 N N . LEU A 1 195 ? -10.326 -15.600 41.993 1.00 84.62 195 LEU A N 1
ATOM 1461 C CA . LEU A 1 195 ? -11.635 -14.968 41.863 1.00 84.62 195 LEU A CA 1
ATOM 1462 C C . LEU A 1 195 ? -12.740 -15.956 42.245 1.00 84.62 195 LEU A C 1
ATOM 1464 O O . LEU A 1 195 ? -13.604 -15.627 43.055 1.00 84.62 195 LEU A O 1
ATOM 1468 N N . ALA A 1 196 ? -12.673 -17.189 41.736 1.00 86.62 196 ALA A N 1
ATOM 1469 C CA . ALA A 1 196 ? -13.597 -18.257 42.102 1.00 86.62 196 ALA A CA 1
ATOM 1470 C C . ALA A 1 196 ? -13.561 -18.547 43.613 1.00 86.62 196 ALA A C 1
ATOM 1472 O O . ALA A 1 196 ? -14.613 -18.679 44.243 1.00 86.62 196 ALA A O 1
ATOM 1473 N N . LEU A 1 197 ? -12.368 -18.574 44.220 1.00 87.50 197 LEU A N 1
ATOM 1474 C CA . LEU A 1 197 ? -12.204 -18.730 45.667 1.00 87.50 197 LEU A CA 1
ATOM 1475 C C . LEU A 1 197 ? -12.813 -17.553 46.444 1.00 87.50 197 LEU A C 1
ATOM 1477 O O . LEU A 1 197 ? -13.508 -17.772 47.436 1.00 87.50 197 LEU A O 1
ATOM 1481 N N . SER A 1 198 ? -12.601 -16.319 45.983 1.00 85.00 198 SER A N 1
ATOM 1482 C CA . SER A 1 198 ? -13.150 -15.102 46.597 1.00 85.00 198 SER A CA 1
ATOM 1483 C C . SER A 1 198 ? -14.676 -15.082 46.551 1.00 85.00 198 SER A C 1
ATOM 1485 O O . SER A 1 198 ? -15.323 -14.843 47.572 1.00 85.00 198 SER A O 1
ATOM 1487 N N . VAL A 1 199 ? -15.262 -15.412 45.395 1.00 87.19 199 VAL A N 1
ATOM 1488 C CA . VAL A 1 199 ? -16.716 -15.553 45.225 1.00 87.19 199 VAL A CA 1
ATOM 1489 C C . VAL A 1 199 ? -17.249 -16.670 46.123 1.00 87.19 199 VAL A C 1
ATOM 1491 O O . VAL A 1 199 ? -18.245 -16.474 46.819 1.00 87.19 199 VAL A O 1
ATOM 1494 N N . GLY A 1 200 ? -16.568 -17.818 46.186 1.00 88.00 200 GLY A N 1
ATOM 1495 C CA . GLY A 1 200 ? -16.933 -18.926 47.071 1.00 88.00 200 GLY A CA 1
ATOM 1496 C C . GLY A 1 200 ? -16.933 -18.532 48.552 1.00 88.00 200 GLY A C 1
ATOM 1497 O O . GLY A 1 200 ? -17.904 -18.803 49.264 1.00 88.00 200 GLY A O 1
ATOM 1498 N N . LEU A 1 201 ? -15.892 -17.831 49.012 1.00 88.56 201 LEU A N 1
ATOM 1499 C CA . LEU A 1 201 ? -15.778 -17.334 50.387 1.00 88.56 201 LEU A CA 1
ATOM 1500 C C . LEU A 1 201 ? -16.835 -16.273 50.708 1.00 88.56 201 LEU A C 1
ATOM 1502 O O . LEU A 1 201 ? -17.451 -16.344 51.772 1.00 88.56 201 LEU A O 1
ATOM 1506 N N . ALA A 1 202 ? -17.100 -15.338 49.792 1.00 85.12 202 ALA A N 1
ATOM 1507 C CA . ALA A 1 202 ? -18.153 -14.337 49.952 1.00 85.12 202 ALA A CA 1
ATOM 1508 C C . ALA A 1 202 ? -19.539 -14.993 50.040 1.00 85.12 202 ALA A C 1
ATOM 1510 O O . ALA A 1 202 ? -20.324 -14.683 50.938 1.00 85.12 202 ALA A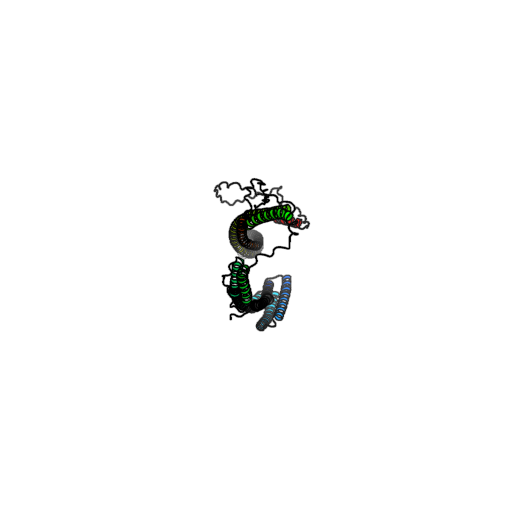 O 1
ATOM 1511 N N . THR A 1 203 ? -19.818 -15.973 49.177 1.00 88.38 203 THR A N 1
ATOM 1512 C CA . THR A 1 203 ? -21.085 -16.721 49.182 1.00 88.38 203 THR A CA 1
ATOM 1513 C C . THR A 1 203 ? -21.250 -17.519 50.479 1.00 88.38 203 THR A C 1
ATOM 1515 O O . THR A 1 203 ? -22.313 -17.490 51.105 1.00 88.38 203 THR A O 1
ATOM 1518 N N . ALA A 1 204 ? -20.184 -18.179 50.947 1.00 87.31 204 ALA A N 1
ATOM 1519 C CA . ALA A 1 204 ? -20.172 -18.893 52.221 1.00 87.31 204 ALA A CA 1
ATOM 1520 C C . ALA A 1 204 ? -20.361 -17.948 53.422 1.00 87.31 204 ALA A C 1
ATOM 1522 O O . ALA A 1 204 ? -21.100 -18.282 54.351 1.00 87.31 204 ALA A O 1
ATOM 1523 N N . ALA A 1 205 ? -19.749 -16.760 53.394 1.00 87.06 205 ALA A N 1
ATOM 1524 C CA . ALA A 1 205 ? -19.904 -15.727 54.415 1.00 87.06 205 ALA A CA 1
ATOM 1525 C C . ALA A 1 205 ? -21.343 -15.190 54.465 1.00 87.06 205 ALA A C 1
ATOM 1527 O O . ALA A 1 205 ? -21.930 -15.139 55.547 1.00 87.06 205 ALA A O 1
ATOM 1528 N N . ILE A 1 206 ? -21.945 -14.878 53.310 1.00 86.81 206 ILE A N 1
ATOM 1529 C CA . ILE A 1 206 ? -23.352 -14.457 53.198 1.00 86.81 206 ILE A CA 1
ATOM 1530 C C . ILE A 1 206 ? -24.275 -15.541 53.757 1.00 86.81 206 ILE A C 1
ATOM 1532 O O . ILE A 1 206 ? -25.147 -15.254 54.579 1.00 86.81 206 ILE A O 1
ATOM 1536 N N . PHE A 1 207 ? -24.060 -16.802 53.375 1.00 88.50 207 PHE A N 1
ATOM 1537 C CA . PHE A 1 207 ? -24.843 -17.924 53.886 1.00 88.50 207 PHE A CA 1
ATOM 1538 C C . PHE A 1 207 ? -24.708 -18.078 55.412 1.00 88.50 207 PHE A C 1
ATOM 1540 O O . PHE A 1 207 ? -25.710 -18.262 56.112 1.00 88.50 207 PHE A O 1
ATOM 1547 N N . LEU A 1 208 ? -23.488 -17.957 55.949 1.00 86.81 208 LEU A N 1
ATOM 1548 C CA . LEU A 1 208 ? -23.212 -18.008 57.387 1.00 86.81 208 LEU A CA 1
ATOM 1549 C C . LEU A 1 208 ? -23.890 -16.865 58.147 1.00 86.81 208 LEU A C 1
ATOM 1551 O O . LEU A 1 208 ? -24.554 -17.135 59.148 1.00 86.81 208 LEU A O 1
ATOM 1555 N N . VAL A 1 209 ? -23.769 -15.621 57.677 1.00 86.81 209 VAL A N 1
ATOM 1556 C CA . VAL A 1 209 ? -24.397 -14.438 58.292 1.00 86.81 209 VAL A CA 1
ATOM 1557 C C . VAL A 1 209 ? -25.919 -14.549 58.242 1.00 86.81 209 VAL A C 1
ATOM 1559 O O . VAL A 1 209 ? -26.582 -14.369 59.266 1.00 86.81 209 VAL A O 1
ATOM 1562 N N . ASN A 1 210 ? -26.486 -14.939 57.098 1.00 84.69 210 ASN A N 1
ATOM 1563 C CA . ASN A 1 210 ? -27.931 -15.090 56.947 1.00 84.69 210 ASN A CA 1
ATOM 1564 C C . ASN A 1 210 ? -28.488 -16.167 57.900 1.00 84.69 210 ASN A C 1
ATOM 1566 O O . ASN A 1 210 ? -29.489 -15.965 58.592 1.00 84.69 210 ASN A O 1
ATOM 1570 N N . ARG A 1 211 ? -27.787 -17.303 58.023 1.00 85.56 211 ARG A N 1
ATOM 1571 C CA . ARG A 1 211 ? -28.183 -18.399 58.919 1.00 85.56 211 ARG A CA 1
ATOM 1572 C C . ARG A 1 211 ? -27.944 -18.095 60.405 1.00 85.56 211 ARG A C 1
ATOM 1574 O O . ARG A 1 211 ? -28.718 -18.570 61.233 1.00 85.56 211 ARG A O 1
ATOM 1581 N N . ARG A 1 212 ? -26.877 -17.372 60.768 1.00 83.88 212 ARG A N 1
ATOM 1582 C CA . ARG A 1 212 ? -26.463 -17.155 62.174 1.00 83.88 212 ARG A CA 1
ATOM 1583 C C . ARG A 1 212 ? -26.997 -15.874 62.804 1.00 83.88 212 ARG A C 1
ATOM 1585 O O . ARG A 1 212 ? -27.172 -15.860 64.026 1.00 83.88 212 ARG A O 1
ATOM 1592 N N . VAL A 1 213 ? -27.217 -14.838 61.998 1.00 85.88 213 VAL A N 1
ATOM 1593 C CA . VAL A 1 213 ? -27.566 -13.485 62.451 1.00 85.88 213 VAL A CA 1
ATOM 1594 C C . VAL A 1 213 ? -28.964 -13.104 61.967 1.00 85.88 213 VAL A C 1
ATOM 1596 O O . VAL A 1 213 ? -29.845 -12.898 62.795 1.00 85.88 213 VAL A O 1
ATOM 1599 N N . VAL A 1 214 ? -29.206 -13.101 60.650 1.00 84.50 214 VAL A N 1
ATOM 1600 C CA . VAL A 1 214 ? -30.450 -12.561 60.058 1.00 84.50 214 VAL A CA 1
ATOM 1601 C C . VAL A 1 214 ? -31.689 -13.387 60.422 1.00 84.50 214 VAL A C 1
ATOM 1603 O O . VAL A 1 214 ? -32.653 -12.840 60.953 1.00 84.50 214 VAL A O 1
ATOM 1606 N N . ARG A 1 215 ? -31.683 -14.709 60.190 1.00 83.88 215 ARG A N 1
ATOM 1607 C CA . ARG A 1 215 ? -32.833 -15.577 60.524 1.00 83.88 215 ARG A CA 1
ATOM 1608 C C . ARG A 1 215 ? -33.229 -15.514 62.014 1.00 83.88 215 ARG A C 1
ATOM 1610 O O . ARG A 1 215 ? -34.412 -15.337 62.292 1.00 83.88 215 ARG A O 1
ATOM 1617 N N . PRO A 1 216 ? -32.285 -15.614 62.966 1.00 84.62 216 PRO A N 1
ATOM 1618 C CA . PRO A 1 216 ? -32.584 -15.497 64.395 1.00 84.62 216 PRO A CA 1
ATOM 1619 C C . PRO A 1 216 ? -33.071 -14.106 64.820 1.00 84.62 216 PRO A C 1
ATOM 1621 O O . PRO A 1 216 ? -33.992 -14.020 65.628 1.00 84.62 216 PRO A O 1
ATOM 1624 N N . LEU A 1 217 ? -32.514 -13.027 64.252 1.00 84.81 217 LEU A N 1
ATOM 1625 C CA . LEU A 1 217 ? -33.001 -11.662 64.493 1.00 84.81 217 LEU A CA 1
ATOM 1626 C C . LEU A 1 217 ? -34.444 -11.479 64.014 1.00 84.81 217 LEU A C 1
ATOM 1628 O O . LEU A 1 217 ? -35.250 -10.895 64.734 1.00 84.81 217 LEU A O 1
ATOM 1632 N N . ASN A 1 218 ? -34.796 -12.027 62.847 1.00 84.31 218 ASN A N 1
ATOM 1633 C CA . ASN A 1 218 ? -36.177 -12.012 62.361 1.00 84.31 218 ASN A CA 1
ATOM 1634 C C . ASN A 1 218 ? -37.118 -12.798 63.288 1.00 84.31 218 ASN A C 1
ATOM 1636 O O . ASN A 1 218 ? -38.241 -12.356 63.517 1.00 84.31 218 ASN A O 1
ATOM 1640 N N . GLY A 1 219 ? -36.661 -13.918 63.861 1.00 83.81 219 GLY A N 1
ATOM 1641 C CA . GLY A 1 219 ? -37.422 -14.691 64.850 1.00 83.81 219 GLY A CA 1
ATOM 1642 C C . GLY A 1 219 ? -37.706 -13.907 66.135 1.00 83.81 219 GLY A C 1
ATOM 1643 O O . GLY A 1 219 ? -38.850 -13.860 66.582 1.00 83.81 219 GLY A O 1
ATOM 1644 N N . ILE A 1 220 ? -36.697 -13.223 66.687 1.00 85.00 220 ILE A N 1
ATOM 1645 C CA . ILE A 1 220 ? -36.862 -12.363 67.874 1.00 85.00 220 ILE A CA 1
ATOM 1646 C C . ILE A 1 220 ? -37.731 -11.142 67.549 1.00 85.00 220 ILE A C 1
ATOM 1648 O O . ILE A 1 220 ? -38.605 -10.785 68.333 1.00 85.00 220 ILE A O 1
ATOM 1652 N N . SER A 1 221 ? -37.545 -10.521 66.380 1.00 83.62 221 SER A N 1
ATOM 1653 C CA . SER A 1 221 ? -38.374 -9.398 65.923 1.00 83.62 221 SER A CA 1
ATOM 1654 C C . SER A 1 221 ? -39.847 -9.795 65.789 1.00 83.62 221 SER A C 1
ATOM 1656 O O . SER A 1 221 ? -40.731 -9.041 66.197 1.00 83.62 221 SER A O 1
ATOM 1658 N N . HIS A 1 222 ? -40.124 -10.994 65.268 1.00 82.94 222 HIS A N 1
ATOM 1659 C CA . HIS A 1 222 ? -41.480 -11.525 65.175 1.00 82.94 222 HIS A CA 1
ATOM 1660 C C . HIS A 1 222 ? -42.084 -11.800 66.560 1.00 82.94 222 HIS A C 1
ATOM 1662 O O . HIS A 1 222 ? -43.209 -11.383 66.820 1.00 82.94 222 HIS A O 1
ATOM 1668 N N . ALA A 1 223 ? -41.317 -12.401 67.475 1.00 81.38 223 ALA A N 1
ATOM 1669 C CA . ALA A 1 223 ? -41.751 -12.623 68.855 1.00 81.38 223 ALA A CA 1
ATOM 1670 C C . ALA A 1 223 ? -42.032 -11.304 69.603 1.00 81.38 223 ALA A C 1
ATOM 1672 O O . ALA A 1 223 ? -43.018 -11.199 70.326 1.00 81.38 223 ALA A O 1
ATOM 1673 N N . MET A 1 224 ? -41.226 -10.263 69.364 1.00 81.75 224 MET A N 1
ATOM 1674 C CA . MET A 1 224 ? -41.449 -8.930 69.931 1.00 81.75 224 MET A CA 1
ATOM 1675 C C . MET A 1 224 ? -42.732 -8.276 69.393 1.00 81.75 224 MET A C 1
ATOM 1677 O O . MET A 1 224 ? -43.447 -7.617 70.146 1.00 81.75 224 MET A O 1
ATOM 1681 N N . LYS A 1 225 ? -43.061 -8.482 68.108 1.00 81.44 225 LYS A N 1
ATOM 1682 C CA . LYS A 1 225 ? -44.340 -8.032 67.528 1.00 81.44 225 LYS A CA 1
ATOM 1683 C C . LYS A 1 225 ? -45.539 -8.745 68.160 1.00 81.44 225 LYS A C 1
ATOM 1685 O O . LYS A 1 225 ? -46.526 -8.077 68.449 1.00 81.44 225 LYS A O 1
ATOM 1690 N N . LEU A 1 226 ? -45.439 -10.053 68.411 1.00 79.56 226 LEU A N 1
ATOM 1691 C CA . LEU A 1 226 ? -46.492 -10.832 69.081 1.00 79.56 226 LEU A CA 1
ATOM 1692 C C . LEU A 1 226 ? -46.723 -10.360 70.528 1.00 79.56 226 LEU A C 1
ATOM 1694 O O . LEU A 1 226 ? -47.865 -10.143 70.937 1.00 79.56 226 LEU A O 1
ATOM 1698 N N . LEU A 1 227 ? -45.641 -10.076 71.261 1.00 79.00 227 LEU A N 1
ATOM 1699 C CA . LEU A 1 227 ? -45.708 -9.489 72.602 1.00 79.00 227 LEU A CA 1
ATOM 1700 C C . LEU A 1 227 ? -46.396 -8.121 72.616 1.00 79.00 227 LEU A C 1
ATOM 1702 O O . LEU A 1 227 ? -47.230 -7.847 73.477 1.00 79.00 227 LEU A O 1
ATOM 1706 N N . ALA A 1 228 ? -46.046 -7.257 71.658 1.00 77.12 228 ALA A N 1
ATOM 1707 C CA . ALA A 1 228 ? -46.625 -5.923 71.534 1.00 77.12 228 ALA A CA 1
ATOM 1708 C C . ALA A 1 228 ? -48.126 -5.966 71.195 1.00 77.12 228 ALA A C 1
ATOM 1710 O O . ALA A 1 228 ? -48.857 -5.053 71.571 1.00 77.12 228 ALA A O 1
ATOM 1711 N N . SER A 1 229 ? -48.596 -7.033 70.538 1.00 77.06 229 SER A N 1
ATOM 1712 C CA . SER A 1 229 ? -50.023 -7.283 70.296 1.00 77.06 229 SER A CA 1
ATOM 1713 C C . SER A 1 229 ? -50.778 -7.899 71.484 1.00 77.06 229 SER A C 1
ATOM 1715 O O . SER A 1 229 ? -51.964 -8.190 71.357 1.00 77.06 229 SER A O 1
ATOM 1717 N N . GLY A 1 230 ? -50.129 -8.072 72.642 1.00 68.75 230 GLY A N 1
ATOM 1718 C CA . GLY A 1 230 ? -50.767 -8.563 73.869 1.00 68.75 230 GLY A CA 1
ATOM 1719 C C . GLY A 1 230 ? -50.801 -10.087 74.015 1.00 68.75 230 GLY A C 1
ATOM 1720 O O . GLY A 1 230 ? -51.383 -10.586 74.977 1.00 68.75 230 GLY A O 1
ATOM 1721 N N . ASP A 1 231 ? -50.162 -10.829 73.109 1.00 75.31 231 ASP A N 1
ATOM 1722 C CA . ASP A 1 231 ? -50.013 -12.279 73.221 1.00 75.31 231 ASP A CA 1
ATOM 1723 C C . ASP A 1 231 ? -48.776 -12.617 74.066 1.00 75.31 231 ASP A C 1
ATOM 1725 O O . ASP A 1 231 ? -47.646 -12.708 73.579 1.00 75.31 231 ASP A O 1
ATOM 1729 N N . THR A 1 232 ? -48.991 -12.768 75.372 1.00 71.62 232 THR A N 1
ATOM 1730 C CA . THR A 1 232 ? -47.942 -13.135 76.335 1.00 71.62 232 THR A CA 1
ATOM 1731 C C . THR A 1 232 ? -47.661 -14.641 76.382 1.00 71.62 232 THR A C 1
ATOM 1733 O O . THR A 1 232 ? -46.756 -15.056 77.107 1.00 71.62 232 THR A O 1
ATOM 1736 N N . ALA A 1 233 ? -48.386 -15.462 75.610 1.00 71.44 233 ALA A N 1
ATOM 1737 C CA . ALA A 1 233 ? -48.195 -16.913 75.555 1.00 71.44 233 ALA A CA 1
ATOM 1738 C C . ALA A 1 233 ? -47.164 -17.350 74.497 1.00 71.44 233 ALA A C 1
ATOM 1740 O O . ALA A 1 233 ? -46.724 -18.501 74.510 1.00 71.44 233 ALA A O 1
ATOM 1741 N N . ALA A 1 234 ? -46.750 -16.447 73.603 1.00 70.81 234 ALA A N 1
ATOM 1742 C CA . ALA A 1 234 ? -45.775 -16.741 72.560 1.00 70.81 234 ALA A CA 1
ATOM 1743 C C . ALA A 1 234 ? -44.394 -17.129 73.138 1.00 70.81 234 ALA A C 1
ATOM 1745 O O . ALA A 1 234 ? -43.819 -16.456 74.002 1.00 70.81 234 ALA A O 1
ATOM 1746 N N . GLU A 1 235 ? -43.836 -18.236 72.645 1.00 77.25 235 GLU A N 1
ATOM 1747 C CA . GLU A 1 235 ? -42.513 -18.726 73.034 1.00 77.25 235 GLU A CA 1
ATOM 1748 C C . GLU A 1 235 ? -41.420 -17.891 72.345 1.00 77.25 235 GLU A C 1
ATOM 1750 O O . GLU A 1 235 ? -41.471 -17.686 71.133 1.00 77.25 235 GLU A O 1
ATOM 1755 N N . ILE A 1 236 ? -40.433 -17.387 73.100 1.00 80.00 236 ILE A N 1
ATOM 1756 C CA . ILE A 1 236 ? -39.349 -16.569 72.534 1.00 80.00 236 ILE A CA 1
ATOM 1757 C C . ILE A 1 236 ? -38.294 -17.497 71.910 1.00 80.00 236 ILE A C 1
ATOM 1759 O O . ILE A 1 236 ? -37.584 -18.192 72.647 1.00 80.00 236 ILE A O 1
ATOM 1763 N N . PRO A 1 237 ? -38.143 -17.526 70.571 1.00 79.31 237 PRO A N 1
ATOM 1764 C CA . PRO A 1 237 ? -37.199 -18.425 69.923 1.00 79.31 237 PRO A CA 1
ATOM 1765 C C . PRO A 1 237 ? -35.757 -18.052 70.281 1.00 79.31 237 PRO A C 1
ATOM 1767 O O . PRO A 1 237 ? -35.419 -16.875 70.390 1.00 79.31 237 PRO A O 1
ATOM 1770 N N . HIS A 1 238 ? -34.877 -19.052 70.365 1.00 81.06 238 HIS A N 1
ATOM 1771 C CA . HIS A 1 238 ? -33.423 -18.878 70.516 1.00 81.06 238 HIS A CA 1
ATOM 1772 C C . HIS A 1 238 ? -32.928 -18.316 71.864 1.00 81.06 238 HIS A C 1
ATOM 1774 O O . HIS A 1 238 ? -31.774 -17.889 71.948 1.00 81.06 238 HIS A O 1
ATOM 1780 N N . ALA A 1 239 ? -33.745 -18.368 72.922 1.00 72.19 239 ALA A N 1
ATOM 1781 C CA . ALA A 1 239 ? -33.348 -18.000 74.288 1.00 72.19 239 ALA A CA 1
ATOM 1782 C C . ALA A 1 239 ? -32.252 -18.912 74.892 1.00 72.19 239 ALA A C 1
ATOM 1784 O O . ALA A 1 239 ? -31.600 -18.550 75.865 1.00 72.19 239 ALA A O 1
ATOM 1785 N N . ASP A 1 240 ? -32.011 -20.084 74.298 1.00 77.06 240 ASP A N 1
ATOM 1786 C CA . ASP A 1 240 ? -30.971 -21.047 74.678 1.00 77.06 240 ASP A CA 1
ATOM 1787 C C . ASP A 1 240 ? -29.574 -20.712 74.108 1.00 77.06 240 ASP A C 1
ATOM 1789 O O . ASP A 1 240 ? -28.581 -21.383 74.422 1.00 77.06 240 ASP A O 1
ATOM 1793 N N . ARG A 1 241 ? -29.464 -19.681 73.257 1.00 79.31 241 ARG A N 1
ATOM 1794 C CA . ARG A 1 241 ? -28.179 -19.237 72.695 1.00 79.31 241 ARG A CA 1
ATOM 1795 C C . ARG A 1 241 ? -27.329 -18.504 73.736 1.00 79.31 241 ARG A C 1
ATOM 1797 O O . ARG A 1 241 ? -27.828 -17.802 74.601 1.00 79.31 241 ARG A O 1
ATOM 1804 N N . ARG A 1 242 ? -26.003 -18.634 73.608 1.00 80.38 242 ARG A N 1
ATOM 1805 C CA . ARG A 1 242 ? -24.995 -17.998 74.486 1.00 80.38 242 ARG A CA 1
ATOM 1806 C C . ARG A 1 242 ? -24.219 -16.859 73.805 1.00 80.38 242 ARG A C 1
ATOM 1808 O O . ARG A 1 242 ? -23.058 -16.621 74.132 1.00 80.38 242 ARG A O 1
ATOM 1815 N N . ASP A 1 243 ? -24.807 -16.232 72.794 1.00 81.81 243 ASP A N 1
ATOM 1816 C CA . ASP A 1 243 ? -24.236 -15.098 72.056 1.00 81.81 243 ASP A CA 1
ATOM 1817 C C . ASP A 1 243 ? -25.114 -13.847 72.211 1.00 81.81 243 ASP A C 1
ATOM 1819 O O . ASP A 1 243 ? -26.125 -13.889 72.908 1.00 81.81 243 ASP A O 1
ATOM 1823 N N . GLU A 1 244 ? -24.734 -12.731 71.581 1.00 82.56 244 GLU A N 1
ATOM 1824 C CA . GLU A 1 244 ? -25.425 -11.439 71.724 1.00 82.56 244 GLU A CA 1
ATOM 1825 C C . GLU A 1 244 ? -26.917 -11.519 71.332 1.00 82.56 244 GLU A C 1
ATOM 1827 O O . GLU A 1 244 ? -27.755 -10.815 71.888 1.00 82.56 244 GLU A O 1
ATOM 1832 N N . ILE A 1 245 ? -27.274 -12.430 70.418 1.00 83.38 245 ILE A N 1
ATOM 1833 C CA . ILE A 1 245 ? -28.667 -12.693 70.023 1.00 83.38 245 ILE A CA 1
ATOM 1834 C C . ILE A 1 245 ? -29.418 -13.454 71.119 1.00 83.38 245 ILE A C 1
ATOM 1836 O O . ILE A 1 245 ? -30.591 -13.184 71.354 1.00 83.38 245 ILE A O 1
ATOM 1840 N N . GLY A 1 246 ? -28.748 -14.388 71.797 1.00 82.31 246 GLY A N 1
ATOM 1841 C CA . GLY A 1 246 ? -29.282 -15.068 72.976 1.00 82.31 246 GLY A CA 1
ATOM 1842 C C . GLY A 1 246 ? -29.485 -14.129 74.165 1.00 82.31 246 GLY A C 1
ATOM 1843 O O . GLY A 1 246 ? -30.513 -14.215 74.825 1.00 82.31 246 GLY A O 1
ATOM 1844 N N . GLU A 1 247 ? -28.571 -13.178 74.394 1.00 81.81 247 GLU A N 1
ATOM 1845 C CA . GLU A 1 247 ? -28.750 -12.118 75.404 1.00 81.81 247 GLU A CA 1
ATOM 1846 C C . GLU A 1 247 ? -29.965 -11.233 75.081 1.00 81.81 247 GLU A C 1
ATOM 1848 O O . GLU A 1 247 ? -30.776 -10.958 75.965 1.00 81.81 247 GLU A O 1
ATOM 1853 N N . MET A 1 248 ? -30.154 -10.857 73.809 1.00 80.69 248 MET A N 1
ATOM 1854 C CA . MET A 1 248 ? -31.359 -10.143 73.369 1.00 80.69 248 MET A CA 1
ATOM 1855 C C . MET A 1 248 ? -32.633 -10.986 73.535 1.00 80.69 248 MET A C 1
ATOM 1857 O O . MET A 1 248 ? -33.635 -10.477 74.031 1.00 80.69 248 MET A O 1
ATOM 1861 N N . ALA A 1 249 ? -32.612 -12.270 73.164 1.00 82.00 249 ALA A N 1
ATOM 1862 C CA . ALA A 1 249 ? -33.752 -13.176 73.337 1.00 82.00 249 ALA A CA 1
ATOM 1863 C C . ALA A 1 249 ? -34.107 -13.377 74.821 1.00 82.00 249 ALA A C 1
ATOM 1865 O O . ALA A 1 249 ? -35.283 -13.372 75.176 1.00 82.00 249 ALA A O 1
ATOM 1866 N N . ALA A 1 250 ? -33.105 -13.490 75.697 1.00 80.44 250 ALA A N 1
ATOM 1867 C CA . ALA A 1 250 ? -33.292 -13.580 77.141 1.00 80.44 250 ALA A CA 1
ATOM 1868 C C . ALA A 1 250 ? -33.887 -12.286 77.722 1.00 80.44 250 ALA A C 1
ATOM 1870 O O . ALA A 1 250 ? -34.800 -12.349 78.542 1.00 80.44 250 ALA A O 1
ATOM 1871 N N . ALA A 1 251 ? -33.445 -11.113 77.256 1.00 79.44 251 ALA A N 1
ATOM 1872 C CA . ALA A 1 251 ? -34.040 -9.835 77.648 1.00 79.44 251 ALA A CA 1
ATOM 1873 C C . ALA A 1 251 ? -35.512 -9.718 77.205 1.00 79.44 251 ALA A C 1
ATOM 1875 O O . ALA A 1 251 ? -36.351 -9.239 77.968 1.00 79.44 251 ALA A O 1
ATOM 1876 N N . VAL A 1 252 ? -35.850 -10.207 76.005 1.00 79.50 252 VAL A N 1
ATOM 1877 C CA . VAL A 1 252 ? -37.240 -10.267 75.513 1.00 79.50 252 VAL A CA 1
ATOM 1878 C C . VAL A 1 252 ? -38.079 -11.275 76.313 1.00 79.50 252 VAL A C 1
ATOM 1880 O O . VAL A 1 252 ? -39.244 -11.003 76.594 1.00 79.50 252 VAL A O 1
ATOM 1883 N N . ALA A 1 253 ? -37.498 -12.394 76.757 1.00 77.94 253 ALA A N 1
ATOM 1884 C CA . ALA A 1 253 ? -38.166 -13.346 77.648 1.00 77.94 253 ALA A CA 1
ATOM 1885 C C . ALA A 1 253 ? -38.484 -12.729 79.023 1.00 77.94 253 ALA A C 1
ATOM 1887 O O . ALA A 1 253 ? -39.608 -12.858 79.497 1.00 77.94 253 ALA A O 1
ATOM 1888 N N . VAL A 1 254 ? -37.559 -11.957 79.607 1.00 76.94 254 VAL A N 1
ATOM 1889 C CA . VAL A 1 254 ? -37.815 -11.182 80.838 1.00 76.94 254 VAL A CA 1
ATOM 1890 C C . VAL A 1 254 ? -38.932 -10.150 80.627 1.00 76.94 254 VAL A C 1
ATOM 1892 O O . VAL A 1 254 ? -39.765 -9.946 81.507 1.00 76.94 254 VAL A O 1
ATOM 1895 N N . PHE A 1 255 ? -39.004 -9.522 79.449 1.00 70.44 255 PHE A N 1
ATOM 1896 C CA . PHE A 1 255 ? -40.104 -8.617 79.094 1.00 70.44 255 PHE A CA 1
ATOM 1897 C C . PHE A 1 255 ? -41.459 -9.329 78.985 1.00 70.44 255 PHE A C 1
ATOM 1899 O O . PHE A 1 255 ? -42.452 -8.790 79.472 1.00 70.44 255 PHE A O 1
ATOM 1906 N N . ARG A 1 256 ? -41.511 -10.532 78.396 1.00 75.62 256 ARG A N 1
ATOM 1907 C CA . ARG A 1 256 ? -42.723 -11.372 78.362 1.00 75.62 256 ARG A CA 1
ATOM 1908 C C . ARG A 1 256 ? -43.171 -11.729 79.768 1.00 75.62 256 ARG A C 1
ATOM 1910 O O . ARG A 1 256 ? -44.349 -11.590 80.076 1.00 75.62 256 ARG A O 1
ATOM 1917 N N . ASP A 1 257 ? -42.235 -12.154 80.608 1.00 69.88 257 ASP A N 1
ATOM 1918 C CA . ASP A 1 257 ? -42.527 -12.593 81.969 1.00 69.88 257 ASP A CA 1
ATOM 1919 C C . ASP A 1 257 ? -43.030 -11.412 82.822 1.00 69.88 257 ASP A C 1
ATOM 1921 O O . ASP A 1 257 ? -44.015 -11.548 83.542 1.00 69.88 257 ASP A O 1
ATOM 1925 N N . ASN A 1 258 ? -42.468 -10.211 82.638 1.00 67.12 258 ASN A N 1
ATOM 1926 C CA . ASN A 1 258 ? -42.970 -8.976 83.254 1.00 67.12 258 ASN A CA 1
ATOM 1927 C C . ASN A 1 258 ? -44.337 -8.531 82.700 1.00 67.12 258 ASN A C 1
ATOM 1929 O O . ASN A 1 258 ? -45.168 -8.029 83.456 1.00 67.12 258 ASN A O 1
ATOM 1933 N N . ALA A 1 259 ? -44.600 -8.703 81.400 1.00 62.94 259 ALA A N 1
ATOM 1934 C CA . ALA A 1 259 ? -45.901 -8.404 80.797 1.00 62.94 259 ALA A CA 1
ATOM 1935 C C . ALA A 1 259 ? -46.989 -9.385 81.273 1.00 62.94 259 ALA A C 1
ATOM 1937 O O . ALA A 1 259 ? -48.111 -8.970 81.562 1.00 62.94 259 ALA A O 1
ATOM 1938 N N . ALA A 1 260 ? -46.649 -10.668 81.428 1.00 60.97 260 ALA A N 1
ATOM 1939 C CA . ALA A 1 260 ? -47.520 -11.690 82.001 1.00 60.97 260 ALA A CA 1
ATOM 1940 C C . ALA A 1 260 ? -47.789 -11.450 83.502 1.00 60.97 260 ALA A C 1
ATOM 1942 O O . ALA A 1 260 ? -48.927 -11.611 83.947 1.00 60.97 260 ALA A O 1
ATOM 1943 N N . GLU A 1 261 ? -46.792 -10.986 84.265 1.00 56.06 261 GLU A N 1
ATOM 1944 C CA . GLU A 1 261 ? -46.942 -10.642 85.688 1.00 56.06 261 GLU A CA 1
ATOM 1945 C C . GLU A 1 261 ? -47.742 -9.338 85.889 1.00 56.06 261 GLU A C 1
ATOM 1947 O O . GLU A 1 261 ? -48.556 -9.240 86.807 1.00 56.06 261 GLU A O 1
ATOM 1952 N N . ARG A 1 262 ? -47.618 -8.362 84.977 1.00 54.78 262 ARG A N 1
ATOM 1953 C CA . ARG A 1 262 ? -48.402 -7.113 84.987 1.00 54.78 262 ARG A CA 1
ATOM 1954 C C . ARG A 1 262 ? -49.888 -7.340 84.677 1.00 54.78 262 ARG A C 1
ATOM 1956 O O . ARG A 1 262 ? -50.738 -6.758 85.343 1.00 54.78 262 ARG A O 1
ATOM 1963 N N . VAL A 1 263 ? -50.212 -8.271 83.771 1.00 51.84 263 VAL A N 1
ATOM 1964 C CA . VAL A 1 263 ? -51.600 -8.720 83.511 1.00 51.84 263 VAL A CA 1
ATOM 1965 C C . VAL A 1 263 ? -52.178 -9.536 84.686 1.00 51.84 263 VAL A C 1
ATOM 1967 O O . VAL A 1 263 ? -53.399 -9.628 84.845 1.00 51.84 263 VAL A O 1
ATOM 1970 N N . ARG A 1 264 ? -51.320 -10.112 85.542 1.00 51.38 264 ARG A N 1
ATOM 1971 C CA . ARG A 1 264 ? -51.711 -10.839 86.762 1.00 51.38 264 ARG A CA 1
ATOM 1972 C C . ARG A 1 264 ? -51.928 -9.907 87.964 1.00 51.38 264 ARG A C 1
ATOM 1974 O O . ARG A 1 264 ? -52.834 -10.166 88.751 1.00 51.38 264 ARG A O 1
ATOM 1981 N N . LEU A 1 265 ? -51.156 -8.822 88.070 1.00 45.38 265 LEU A N 1
ATOM 1982 C CA . LEU A 1 265 ? -51.227 -7.829 89.155 1.00 45.38 265 LEU A CA 1
ATOM 1983 C C . LEU A 1 265 ? -52.315 -6.757 88.951 1.00 45.38 265 LEU A C 1
ATOM 1985 O O . LEU A 1 265 ? -52.925 -6.334 89.927 1.00 45.38 265 LEU A O 1
ATOM 1989 N N . GLU A 1 266 ? -52.646 -6.376 87.712 1.00 46.38 266 GLU A N 1
ATOM 1990 C CA . GLU A 1 266 ? -53.718 -5.394 87.428 1.00 46.38 266 GLU A CA 1
ATOM 1991 C C . GLU A 1 266 ? -55.144 -5.940 87.689 1.00 46.38 266 GLU A C 1
ATOM 1993 O O . GLU A 1 266 ? -56.119 -5.192 87.639 1.00 46.38 266 GLU A O 1
ATOM 1998 N N . ARG A 1 267 ? -55.294 -7.232 88.026 1.00 45.34 267 ARG A N 1
ATOM 1999 C CA . ARG A 1 267 ? -56.586 -7.851 88.389 1.00 45.34 267 ARG A CA 1
ATOM 2000 C C . ARG A 1 267 ? -56.884 -7.876 89.897 1.00 45.34 267 ARG A C 1
ATOM 2002 O O . ARG A 1 267 ? -57.891 -8.466 90.286 1.00 45.34 267 ARG A O 1
ATOM 2009 N N . GLN A 1 268 ? -56.067 -7.244 90.749 1.00 39.38 268 GLN A N 1
ATOM 2010 C CA . GLN A 1 268 ? -56.240 -7.297 92.207 1.00 39.38 268 GLN A CA 1
ATOM 2011 C C . GLN A 1 268 ? -56.076 -5.918 92.886 1.00 39.38 268 GLN A C 1
ATOM 2013 O O . GLN A 1 268 ? -55.051 -5.647 93.499 1.00 39.38 268 GLN A O 1
ATOM 2018 N N . SER A 1 269 ? -57.152 -5.110 92.854 1.00 33.78 269 SER A N 1
ATOM 2019 C CA . SER A 1 269 ? -57.351 -3.828 93.579 1.00 33.78 269 SER A CA 1
ATOM 2020 C C . SER A 1 269 ? -56.568 -2.636 92.989 1.00 33.78 269 SER A C 1
ATOM 2022 O O . SER A 1 269 ? -55.386 -2.744 92.716 1.00 33.78 269 SER A O 1
ATOM 2024 N N . GLU A 1 270 ? -57.158 -1.471 92.712 1.00 34.66 270 GLU A N 1
ATOM 2025 C CA . GLU A 1 270 ? -57.900 -0.640 93.664 1.00 34.66 270 GLU A CA 1
ATOM 2026 C C . GLU A 1 270 ? -59.077 0.108 93.021 1.00 34.66 270 GLU A C 1
ATOM 2028 O O . GLU A 1 270 ? -58.916 0.986 92.173 1.00 34.66 270 GLU A O 1
ATOM 2033 N N . ALA A 1 271 ? -60.272 -0.207 93.522 1.00 38.66 271 ALA A N 1
ATOM 2034 C CA . ALA A 1 271 ? -61.312 0.784 93.729 1.00 38.66 271 ALA A CA 1
ATOM 2035 C C . ALA A 1 271 ? -61.032 1.496 95.070 1.00 38.66 271 ALA A C 1
ATOM 2037 O O . ALA A 1 271 ? -60.686 0.847 96.055 1.00 38.66 271 ALA A O 1
ATOM 2038 N N . ASP A 1 272 ? -61.224 2.815 95.065 1.00 32.31 272 ASP A N 1
ATOM 2039 C CA . ASP A 1 272 ? -61.282 3.753 96.193 1.00 32.31 272 ASP A CA 1
ATOM 2040 C C . ASP A 1 272 ? -59.974 4.289 96.800 1.00 32.31 272 ASP A C 1
ATOM 2042 O O . ASP A 1 272 ? -59.576 3.964 97.918 1.00 32.31 272 ASP A O 1
ATOM 2046 N N . ARG A 1 273 ? -59.447 5.341 96.155 1.00 41.38 273 ARG A N 1
ATOM 2047 C CA . ARG A 1 273 ? -59.123 6.584 96.879 1.00 41.38 273 ARG A CA 1
ATOM 2048 C C . ARG A 1 273 ? -59.464 7.835 96.070 1.00 41.38 273 ARG A C 1
ATOM 2050 O O . ARG A 1 273 ? -58.638 8.484 95.437 1.00 41.38 273 ARG A O 1
ATOM 2057 N N . THR A 1 274 ? -60.737 8.196 96.166 1.00 40.19 274 THR A N 1
ATOM 2058 C CA . THR A 1 274 ? -61.226 9.571 96.061 1.00 40.19 274 THR A CA 1
ATOM 2059 C C . THR A 1 274 ? -60.529 10.492 97.064 1.00 40.19 274 THR A C 1
ATOM 2061 O O . THR A 1 274 ? -60.579 10.227 98.264 1.00 40.19 274 THR A O 1
ATOM 2064 N N . ALA A 1 275 ? -59.985 11.599 96.544 1.00 44.84 275 ALA A N 1
ATOM 2065 C CA . ALA A 1 275 ? -59.963 12.970 97.089 1.00 44.84 275 ALA A CA 1
ATOM 2066 C C . ALA A 1 275 ? -58.582 13.628 96.919 1.00 44.84 275 ALA A C 1
ATOM 2068 O O . ALA A 1 275 ? -57.768 13.634 97.837 1.00 44.84 275 ALA A O 1
ATOM 2069 N N . GLY A 1 276 ? -58.335 14.209 95.740 1.00 47.62 276 GLY A N 1
ATOM 2070 C CA . GLY A 1 276 ? -57.089 14.936 95.492 1.00 47.62 276 GLY A CA 1
ATOM 2071 C C . GLY A 1 276 ? -57.030 15.858 94.279 1.00 47.62 276 GLY A C 1
ATOM 2072 O O . GLY A 1 276 ? -56.021 16.524 94.136 1.00 47.62 276 GLY A O 1
ATOM 2073 N N . ASP A 1 277 ? -58.059 15.961 93.429 1.00 42.69 277 ASP A N 1
ATOM 2074 C CA . ASP A 1 277 ? -57.988 16.863 92.266 1.00 42.69 277 ASP A CA 1
ATOM 2075 C C . ASP A 1 277 ? -59.342 17.500 91.917 1.00 42.69 277 ASP A C 1
ATOM 2077 O O . ASP A 1 277 ? -59.767 17.557 90.766 1.00 42.69 277 ASP A O 1
ATOM 2081 N N . ARG A 1 278 ? -60.017 18.068 92.924 1.00 46.75 278 ARG A N 1
ATOM 2082 C CA . ARG A 1 278 ? -61.112 19.035 92.691 1.00 46.75 278 ARG A CA 1
ATOM 2083 C C . ARG A 1 278 ? -60.616 20.410 92.204 1.00 46.75 278 ARG A C 1
ATOM 2085 O O . ARG A 1 278 ? -61.408 21.337 92.111 1.00 46.75 278 ARG A O 1
ATOM 2092 N N . GLU A 1 279 ? -59.341 20.530 91.826 1.00 45.97 279 GLU A N 1
ATOM 2093 C CA . GLU A 1 279 ? -58.759 21.754 91.253 1.00 45.97 279 GLU A CA 1
ATOM 2094 C C . GLU A 1 279 ? -58.239 21.579 89.805 1.00 45.97 279 GLU A C 1
ATOM 2096 O O . GLU A 1 279 ? -57.859 22.555 89.158 1.00 45.97 279 GLU A O 1
ATOM 2101 N N . ARG A 1 280 ? -58.285 20.366 89.220 1.00 48.88 280 ARG A N 1
ATOM 2102 C CA . ARG A 1 280 ? -57.982 20.157 87.783 1.00 48.88 280 ARG A CA 1
ATOM 2103 C C . ARG A 1 280 ? -59.201 20.271 86.864 1.00 48.88 280 ARG A C 1
ATOM 2105 O O . ARG A 1 280 ? -59.044 20.682 85.716 1.00 48.88 280 ARG A O 1
ATOM 2112 N N . GLN A 1 281 ? -60.408 20.032 87.379 1.00 47.12 281 GLN A N 1
ATOM 2113 C CA . GLN A 1 281 ? -61.639 20.008 86.574 1.00 47.12 281 GLN A CA 1
ATOM 2114 C C . GLN A 1 281 ? -62.079 21.375 86.025 1.00 47.12 281 GLN A C 1
ATOM 2116 O O . GLN A 1 281 ? -62.815 21.424 85.044 1.00 47.12 281 GLN A O 1
ATOM 2121 N N . ALA A 1 282 ? -61.572 22.489 86.564 1.00 47.84 282 ALA A N 1
ATOM 2122 C CA . ALA A 1 282 ? -61.792 23.806 85.961 1.00 47.84 282 ALA A CA 1
ATOM 2123 C C . ALA A 1 282 ? -60.923 24.048 84.705 1.00 47.84 282 ALA A C 1
ATOM 2125 O O . ALA A 1 282 ? -61.271 24.890 83.886 1.00 47.84 282 ALA A O 1
ATOM 2126 N N . ARG A 1 283 ? -59.830 23.287 84.509 1.00 49.47 283 ARG A N 1
ATOM 2127 C CA . ARG A 1 283 ? -58.975 23.352 83.303 1.00 49.47 283 ARG A CA 1
ATOM 2128 C C . ARG A 1 283 ? -59.270 22.256 82.269 1.00 49.47 283 ARG A C 1
ATOM 2130 O O . ARG A 1 283 ? -58.777 22.320 81.147 1.00 49.47 283 ARG A O 1
ATOM 2137 N N . GLU A 1 284 ? -60.077 21.256 82.616 1.00 49.31 284 GLU A N 1
ATOM 2138 C CA . GLU A 1 284 ? -60.419 20.124 81.734 1.00 49.31 284 GLU A CA 1
ATOM 2139 C C . GLU A 1 284 ? -61.550 20.442 80.740 1.00 49.31 284 GLU A C 1
ATOM 2141 O O . GLU A 1 284 ? -61.564 19.914 79.626 1.00 49.31 284 GLU A O 1
ATOM 2146 N N . ALA A 1 285 ? -62.457 21.362 81.085 1.00 47.62 285 ALA A N 1
ATOM 2147 C CA . ALA A 1 285 ? -63.567 21.757 80.212 1.00 47.62 285 ALA A CA 1
ATOM 2148 C C . ALA A 1 285 ? -63.132 22.609 79.000 1.00 47.62 285 ALA A C 1
ATOM 2150 O O . ALA A 1 285 ? -63.820 22.611 77.980 1.00 47.62 285 ALA A O 1
ATOM 2151 N N . GLU A 1 286 ? -61.978 23.280 79.075 1.00 50.56 286 GLU A N 1
ATOM 2152 C CA . GLU A 1 286 ? -61.374 23.974 77.927 1.00 50.56 286 GLU A CA 1
ATOM 2153 C C . GLU A 1 286 ? -60.629 22.976 77.017 1.00 50.56 286 GLU A C 1
ATOM 2155 O O . GLU A 1 286 ? -60.833 22.961 75.806 1.00 50.56 286 GLU A O 1
ATOM 2160 N N . ARG A 1 287 ? -59.905 22.009 77.605 1.00 51.47 287 ARG A N 1
ATOM 2161 C CA . ARG A 1 287 ? -59.179 20.954 76.868 1.00 51.47 287 ARG A CA 1
ATOM 2162 C C . ARG A 1 287 ? -60.068 19.951 76.132 1.00 51.47 287 ARG A C 1
ATOM 2164 O O . ARG A 1 287 ? -59.613 19.356 75.167 1.00 51.47 287 ARG A O 1
ATOM 2171 N N . THR A 1 288 ? -61.316 19.734 76.548 1.00 52.50 288 THR A N 1
ATOM 2172 C CA . THR A 1 288 ? -62.186 18.715 75.919 1.00 52.50 288 THR A CA 1
ATOM 2173 C C . THR A 1 288 ? -62.742 19.169 74.558 1.00 52.50 288 THR A C 1
ATOM 2175 O O . THR A 1 288 ? -62.990 18.331 73.692 1.00 52.50 288 THR A O 1
ATOM 2178 N N . ARG A 1 289 ? -62.876 20.485 74.318 1.00 54.41 289 ARG A N 1
ATOM 2179 C CA . ARG A 1 289 ? -63.218 21.023 72.984 1.00 54.41 289 ARG A CA 1
ATOM 2180 C C . ARG A 1 289 ? -62.021 21.007 72.033 1.00 54.41 289 ARG A C 1
ATOM 2182 O O . ARG A 1 289 ? -62.209 20.680 70.865 1.00 54.41 289 ARG A O 1
ATOM 2189 N N . ASP A 1 290 ? -60.819 21.274 72.541 1.00 54.56 290 ASP A N 1
ATOM 2190 C CA . ASP A 1 290 ? -59.585 21.208 71.748 1.00 54.56 290 ASP A CA 1
ATOM 2191 C C . ASP A 1 290 ? -59.158 19.759 71.464 1.00 54.56 290 ASP A C 1
ATOM 2193 O O . ASP A 1 290 ? -58.799 19.443 70.335 1.00 54.56 290 ASP A O 1
ATOM 2197 N N . SER A 1 291 ? -59.287 18.830 72.420 1.00 60.91 291 SER A N 1
ATOM 2198 C CA . SER A 1 291 ? -58.954 17.410 72.216 1.00 60.91 291 SER A CA 1
ATOM 2199 C C . SER A 1 291 ? -59.854 16.718 71.194 1.00 60.91 291 SER A C 1
ATOM 2201 O O . SER A 1 291 ? -59.356 15.892 70.442 1.00 60.91 291 SER A O 1
ATOM 2203 N N . GLY A 1 292 ? -61.152 17.043 71.125 1.00 66.88 292 GLY A N 1
ATOM 2204 C CA . GLY A 1 292 ? -62.045 16.478 70.102 1.00 66.88 292 GLY A CA 1
ATOM 2205 C C . GLY A 1 292 ? -61.633 16.885 68.683 1.00 66.88 292 GLY A C 1
ATOM 2206 O O . GLY A 1 292 ? -61.549 16.038 67.798 1.00 66.88 292 GLY A O 1
ATOM 2207 N N . LYS A 1 293 ? -61.277 18.164 68.506 1.00 69.62 293 LYS A N 1
ATOM 2208 C CA . LYS A 1 293 ? -60.800 18.733 67.236 1.00 69.62 293 LYS A CA 1
ATOM 2209 C C . LYS A 1 293 ? -59.405 18.228 66.856 1.00 69.62 293 LYS A C 1
ATOM 2211 O O . LYS A 1 293 ? -59.154 17.923 65.695 1.00 69.62 293 LYS A O 1
ATOM 2216 N N . VAL A 1 294 ? -58.512 18.065 67.836 1.00 77.31 294 VAL A N 1
ATOM 2217 C CA . VAL A 1 294 ? -57.198 17.425 67.647 1.00 77.31 294 VAL A CA 1
ATOM 2218 C C . VAL A 1 294 ? -57.365 15.951 67.266 1.00 77.31 294 VAL A C 1
ATOM 2220 O O . VAL A 1 294 ? -56.697 15.489 66.348 1.00 77.31 294 VAL A O 1
ATOM 2223 N N . GLN A 1 295 ? -58.263 15.208 67.921 1.00 78.69 295 GLN A N 1
ATOM 2224 C CA . GLN A 1 295 ? -58.526 13.797 67.620 1.00 78.69 295 GLN A CA 1
ATOM 2225 C C . GLN A 1 295 ? -59.083 13.620 66.200 1.00 78.69 295 GLN A C 1
ATOM 2227 O O . GLN A 1 295 ? -58.651 12.715 65.489 1.00 78.69 295 GLN A O 1
ATOM 2232 N N . GLU A 1 296 ? -59.997 14.496 65.775 1.00 79.62 296 GLU A N 1
ATOM 2233 C CA . GLU A 1 296 ? -60.556 14.517 64.419 1.00 79.62 296 GLU A CA 1
ATOM 2234 C C . GLU A 1 296 ? -59.487 14.848 63.367 1.00 79.62 296 GLU A C 1
ATOM 2236 O O . GLU A 1 296 ? -59.340 14.113 62.390 1.00 79.62 296 GLU A O 1
ATOM 2241 N N . ALA A 1 297 ? -58.668 15.879 63.605 1.00 84.00 297 ALA A N 1
ATOM 2242 C CA . ALA A 1 297 ? -57.554 16.237 62.728 1.00 84.00 297 ALA A CA 1
ATOM 2243 C C . ALA A 1 297 ? -56.502 15.115 62.622 1.00 84.00 297 ALA A C 1
ATOM 2245 O O . ALA A 1 297 ? -56.025 14.809 61.529 1.00 84.00 297 ALA A O 1
ATOM 2246 N N . VAL A 1 298 ? -56.160 14.459 63.738 1.00 86.06 298 VAL A N 1
ATOM 2247 C CA . VAL A 1 298 ? -55.224 13.321 63.772 1.00 86.06 298 VAL A CA 1
ATOM 2248 C C . VAL A 1 298 ? -55.808 12.098 63.066 1.00 86.06 298 VAL A C 1
ATOM 2250 O O . VAL A 1 298 ? -55.073 11.398 62.372 1.00 86.06 298 VAL A O 1
ATOM 2253 N N . PHE A 1 299 ? -57.110 11.841 63.201 1.00 87.69 299 PHE A N 1
ATOM 2254 C CA . PHE A 1 299 ? -57.777 10.743 62.502 1.00 87.69 299 PHE A CA 1
ATOM 2255 C C . PHE A 1 299 ? -57.805 10.979 60.986 1.00 87.69 299 PHE A C 1
ATOM 2257 O O . PHE A 1 299 ? -57.371 10.110 60.233 1.00 87.69 299 PHE A O 1
ATOM 2264 N N . ALA A 1 300 ? -58.220 12.172 60.543 1.00 86.81 300 ALA A N 1
ATOM 2265 C CA . ALA A 1 300 ? -58.229 12.554 59.130 1.00 86.81 300 ALA A CA 1
ATOM 2266 C C . ALA A 1 300 ? -56.818 12.527 58.516 1.00 86.81 300 ALA A C 1
ATOM 2268 O O . ALA A 1 300 ? -56.625 12.039 57.401 1.00 86.81 300 ALA A O 1
ATOM 2269 N N . LEU A 1 301 ? -55.808 12.988 59.261 1.00 89.06 301 LEU A N 1
ATOM 2270 C CA . LEU A 1 301 ? -54.411 12.888 58.845 1.00 89.06 301 LEU A CA 1
ATOM 2271 C C . LEU A 1 301 ? -53.931 11.430 58.804 1.00 89.06 301 LEU A C 1
ATOM 2273 O O . LEU A 1 301 ? -53.226 11.054 57.875 1.00 89.06 301 LEU A O 1
ATOM 2277 N N . GLY A 1 302 ? -54.322 10.597 59.771 1.00 88.38 302 GLY A N 1
ATOM 2278 C CA . GLY A 1 302 ? -54.004 9.169 59.805 1.00 88.38 302 GLY A CA 1
ATOM 2279 C C . GLY A 1 302 ? -54.603 8.399 58.626 1.00 88.38 302 GLY A C 1
ATOM 2280 O O . GLY A 1 302 ? -53.921 7.571 58.025 1.00 88.38 302 GLY A O 1
ATOM 2281 N N . GLU A 1 303 ? -55.841 8.712 58.242 1.00 89.56 303 GLU A N 1
ATOM 2282 C CA . GLU A 1 303 ? -56.498 8.146 57.061 1.00 89.56 303 GLU A CA 1
ATOM 2283 C C . GLU A 1 303 ? -55.807 8.594 55.764 1.00 89.56 303 GLU A C 1
ATOM 2285 O O . GLU A 1 303 ? -55.492 7.767 54.903 1.00 89.56 303 GLU A O 1
ATOM 2290 N N . ALA A 1 304 ? -55.491 9.887 55.644 1.00 89.38 304 ALA A N 1
ATOM 2291 C CA . ALA A 1 304 ? -54.785 10.428 54.487 1.00 89.38 304 ALA A CA 1
ATOM 2292 C C . ALA A 1 304 ? -53.352 9.874 54.364 1.00 89.38 304 ALA A C 1
ATOM 2294 O O . ALA A 1 304 ? -52.923 9.509 53.270 1.00 89.38 304 ALA A O 1
ATOM 2295 N N . LEU A 1 305 ? -52.633 9.720 55.481 1.00 90.94 305 LEU A N 1
ATOM 2296 C CA . LEU A 1 305 ? -51.332 9.046 55.533 1.00 90.94 305 LEU A CA 1
ATOM 2297 C C . LEU A 1 305 ? -51.447 7.555 55.196 1.00 90.94 305 LEU A C 1
ATOM 2299 O O . LEU A 1 305 ? -50.559 7.018 54.539 1.00 90.94 305 LEU A O 1
ATOM 2303 N N . GLY A 1 306 ? -52.535 6.890 55.594 1.00 91.25 306 GLY A N 1
ATOM 2304 C CA . GLY A 1 306 ? -52.826 5.507 55.216 1.00 91.25 306 GLY A CA 1
ATOM 2305 C C . GLY A 1 306 ? -53.014 5.340 53.706 1.00 91.25 306 GLY A C 1
ATOM 2306 O O . GLY A 1 306 ? -52.434 4.432 53.109 1.00 91.25 306 GLY A O 1
ATOM 2307 N N . ARG A 1 307 ? -53.755 6.254 53.066 1.00 90.38 307 ARG A N 1
ATOM 2308 C CA . ARG A 1 307 ? -53.914 6.300 51.600 1.00 90.38 307 ARG A CA 1
ATOM 2309 C C . ARG A 1 307 ? -52.594 6.595 50.888 1.00 90.38 307 ARG A C 1
ATOM 2311 O O . ARG A 1 307 ? -52.245 5.886 49.944 1.00 90.38 307 ARG A O 1
ATOM 2318 N N . LEU A 1 308 ? -51.829 7.567 51.386 1.00 90.94 308 LEU A N 1
ATOM 2319 C CA . LEU A 1 308 ? -50.505 7.901 50.863 1.00 90.94 308 LEU A CA 1
ATOM 2320 C C . LEU A 1 308 ? -49.527 6.718 50.975 1.00 90.94 308 LEU A C 1
ATOM 2322 O O . LEU A 1 308 ? -48.817 6.414 50.019 1.00 90.94 308 LEU A O 1
ATOM 2326 N N . ALA A 1 309 ? -49.525 6.005 52.106 1.00 89.69 309 ALA A N 1
ATOM 2327 C CA . ALA A 1 309 ? -48.733 4.789 52.308 1.00 89.69 309 ALA A CA 1
ATOM 2328 C C . ALA A 1 309 ? -49.167 3.639 51.380 1.00 89.69 309 ALA A C 1
ATOM 2330 O O . ALA A 1 309 ? -48.345 2.801 51.010 1.00 89.69 309 ALA A O 1
ATOM 2331 N N . GLY A 1 310 ? -50.438 3.626 50.968 1.00 88.31 310 GLY A N 1
ATOM 2332 C CA . GLY A 1 310 ? -50.973 2.751 49.924 1.00 88.31 310 GLY A CA 1
ATOM 2333 C C . GLY A 1 310 ? -50.608 3.164 48.492 1.00 88.31 310 GLY A C 1
ATOM 2334 O O . GLY A 1 310 ? -51.027 2.491 47.555 1.00 88.31 310 GLY A O 1
ATOM 2335 N N . GLY A 1 311 ? -49.841 4.246 48.310 1.00 89.00 311 GLY A N 1
ATOM 2336 C CA . GLY A 1 311 ? -49.412 4.754 47.007 1.00 89.00 311 GLY A CA 1
ATOM 2337 C C . GLY A 1 311 ? -50.363 5.777 46.380 1.00 89.00 311 GLY A C 1
ATOM 2338 O O . GLY A 1 311 ? -50.106 6.234 45.270 1.00 89.00 311 GLY A O 1
ATOM 2339 N N . ASP A 1 312 ? -51.445 6.174 47.051 1.00 92.00 312 ASP A N 1
ATOM 2340 C CA . ASP A 1 312 ? -52.366 7.187 46.533 1.00 92.00 312 ASP A CA 1
ATOM 2341 C C . ASP A 1 312 ? -51.875 8.607 46.831 1.00 92.00 312 ASP A C 1
ATOM 2343 O O . ASP A 1 312 ? -52.164 9.172 47.883 1.00 92.00 312 ASP A O 1
ATOM 2347 N N . VAL A 1 313 ? -51.147 9.202 45.882 1.00 92.06 313 VAL A N 1
ATOM 2348 C CA . VAL A 1 313 ? -50.652 10.588 45.982 1.00 92.06 313 VAL A CA 1
ATOM 2349 C C . VAL A 1 313 ? -51.675 11.619 45.486 1.00 92.06 313 VAL A C 1
ATOM 2351 O O . VAL A 1 313 ? -51.406 12.820 45.486 1.00 92.06 313 VAL A O 1
ATOM 2354 N N . THR A 1 314 ? -52.875 11.185 45.086 1.00 90.38 314 THR A N 1
ATOM 2355 C CA . THR A 1 314 ? -53.993 12.100 44.802 1.00 90.38 314 THR A CA 1
ATOM 2356 C C . THR A 1 314 ? -54.810 12.452 46.040 1.00 90.38 314 THR A C 1
ATOM 2358 O O . THR A 1 314 ? -55.693 13.305 45.959 1.00 90.38 314 THR A O 1
ATOM 2361 N N . CYS A 1 315 ? -54.524 11.834 47.192 1.00 90.31 315 CYS A N 1
ATOM 2362 C CA . CYS A 1 315 ? -55.277 12.078 48.413 1.00 90.31 315 CYS A CA 1
ATOM 2363 C C . CYS A 1 315 ? -55.171 13.543 48.874 1.00 90.31 315 CYS A C 1
ATOM 2365 O O . CYS A 1 315 ? -54.107 14.172 48.820 1.00 90.31 315 CYS A O 1
ATOM 2367 N N . ARG A 1 316 ? -56.292 14.078 49.357 1.00 90.50 316 ARG A N 1
ATOM 2368 C CA . ARG A 1 316 ? -56.412 15.413 49.945 1.00 90.50 316 ARG A CA 1
ATOM 2369 C C . ARG A 1 316 ? -57.285 15.343 51.189 1.00 90.50 316 ARG A C 1
ATOM 2371 O O . ARG A 1 316 ? -58.177 14.501 51.272 1.00 90.50 316 ARG A O 1
ATOM 2378 N N . ILE A 1 317 ? -56.998 16.217 52.148 1.00 91.81 317 ILE A N 1
ATOM 2379 C CA . ILE A 1 317 ? -57.858 16.469 53.302 1.00 91.81 317 ILE A CA 1
ATOM 2380 C C . ILE A 1 317 ? -58.689 17.712 52.976 1.00 91.81 317 ILE A C 1
ATOM 2382 O O . ILE A 1 317 ? -58.172 18.835 53.007 1.00 91.81 317 ILE A O 1
ATOM 2386 N N . ASP A 1 318 ? -59.952 17.501 52.614 1.00 87.31 318 ASP A N 1
ATOM 2387 C CA . ASP A 1 318 ? -60.841 18.558 52.114 1.00 87.31 318 ASP A CA 1
ATOM 2388 C C . ASP A 1 318 ? -61.505 19.361 53.242 1.00 87.31 318 ASP A C 1
ATOM 2390 O O . ASP A 1 318 ? -61.748 20.558 53.092 1.00 87.31 318 ASP A O 1
ATOM 2394 N N . ASN A 1 319 ? -61.750 18.722 54.389 1.00 86.69 319 ASN A N 1
ATOM 2395 C CA . ASN A 1 319 ? -62.372 19.365 55.545 1.00 86.69 319 ASN A CA 1
ATOM 2396 C C . ASN A 1 319 ? -61.356 20.263 56.278 1.00 86.69 319 ASN A C 1
ATOM 2398 O O . ASN A 1 319 ? -60.312 19.748 56.687 1.00 86.69 319 ASN A O 1
ATOM 2402 N N . PRO A 1 320 ? -61.634 21.570 56.466 1.00 86.56 320 PRO A N 1
ATOM 2403 C CA . PRO A 1 320 ? -60.763 22.477 57.215 1.00 86.56 320 PRO A CA 1
ATOM 2404 C C . PRO A 1 320 ? -60.605 22.041 58.672 1.00 86.56 320 PRO A C 1
ATOM 2406 O O . PRO A 1 320 ? -61.574 21.614 59.301 1.00 86.56 320 PRO A O 1
ATOM 2409 N N . PHE A 1 321 ? -59.398 22.176 59.216 1.00 87.88 321 PHE A N 1
ATOM 2410 C CA . PHE A 1 321 ? -59.151 21.991 60.643 1.00 87.88 321 PHE A CA 1
ATOM 2411 C C . PHE A 1 321 ? -59.306 23.324 61.380 1.00 87.88 321 PHE A C 1
ATOM 2413 O O . PHE A 1 321 ? -59.194 24.405 60.805 1.00 87.88 321 PHE A O 1
ATOM 2420 N N . ASP A 1 322 ? -59.566 23.254 62.680 1.00 81.12 322 ASP A N 1
ATOM 2421 C CA . ASP A 1 322 ? -59.772 24.443 63.501 1.00 81.12 322 ASP A CA 1
ATOM 2422 C C . ASP A 1 322 ? -58.452 25.047 64.012 1.00 81.12 322 ASP A C 1
ATOM 2424 O O . ASP A 1 322 ? -57.566 24.339 64.497 1.00 81.12 322 ASP A O 1
ATOM 2428 N N . GLY A 1 323 ? -58.358 26.380 63.980 1.00 81.75 323 GLY A N 1
ATOM 2429 C CA . GLY A 1 323 ? -57.279 27.148 64.611 1.00 81.75 323 GLY A CA 1
ATOM 2430 C C . GLY A 1 323 ? -55.882 26.791 64.093 1.00 81.75 323 GLY A C 1
ATOM 2431 O O . GLY A 1 323 ? -55.653 26.711 62.887 1.00 81.75 323 GLY A O 1
ATOM 2432 N N . ASP A 1 324 ? -54.943 26.562 65.014 1.00 79.62 324 ASP A N 1
ATOM 2433 C CA . ASP A 1 324 ? -53.533 26.287 64.695 1.00 79.62 324 ASP A CA 1
ATOM 2434 C C . ASP A 1 324 ? -53.317 24.964 63.927 1.00 79.62 324 ASP A C 1
ATOM 2436 O O . ASP A 1 324 ? -52.258 24.761 63.328 1.00 79.62 324 ASP A O 1
ATOM 2440 N N . LEU A 1 325 ? -54.315 24.068 63.895 1.00 83.50 325 LEU A N 1
ATOM 2441 C CA . LEU A 1 325 ? -54.249 22.790 63.178 1.00 83.50 325 LEU A CA 1
ATOM 2442 C C . LEU A 1 325 ? -54.489 22.926 61.665 1.00 83.50 325 LEU A C 1
ATOM 2444 O O . LEU A 1 325 ? -54.061 22.052 60.916 1.00 83.50 325 LEU A O 1
ATOM 2448 N N . GLU A 1 326 ? -55.096 24.013 61.176 1.00 87.56 326 GLU A N 1
ATOM 2449 C CA . GLU A 1 326 ? -55.336 24.229 59.732 1.00 87.56 326 GLU A CA 1
ATOM 2450 C C . GLU A 1 326 ? -54.036 24.265 58.917 1.00 87.56 326 GLU A C 1
ATOM 2452 O O . GLU A 1 326 ? -53.970 23.821 57.763 1.00 87.56 326 GLU A O 1
ATOM 2457 N N . ARG A 1 327 ? -52.953 24.720 59.553 1.00 88.31 327 ARG A N 1
ATOM 2458 C CA . ARG A 1 327 ? -51.615 24.670 58.973 1.00 88.31 327 ARG A CA 1
ATOM 2459 C C . ARG A 1 327 ? -51.164 23.234 58.700 1.00 88.31 327 ARG A C 1
ATOM 2461 O O . ARG A 1 327 ? -50.560 22.993 57.666 1.00 88.31 327 ARG A O 1
ATOM 2468 N N . LEU A 1 328 ? -51.503 22.274 59.562 1.00 87.50 328 LEU A N 1
ATOM 2469 C CA . LEU A 1 328 ? -51.143 20.864 59.379 1.00 87.50 328 LEU A CA 1
ATOM 2470 C C . LEU A 1 328 ? -51.838 20.253 58.154 1.00 87.50 328 LEU A C 1
ATOM 2472 O O . LEU A 1 328 ? -51.210 19.517 57.394 1.00 87.50 328 LEU A O 1
ATOM 2476 N N . ARG A 1 329 ? -53.114 20.595 57.933 1.00 91.19 329 ARG A N 1
ATOM 2477 C CA . ARG A 1 329 ? -53.873 20.196 56.738 1.00 91.19 329 ARG A CA 1
ATOM 2478 C C . ARG A 1 329 ? -53.246 20.764 55.468 1.00 91.19 329 ARG A C 1
ATOM 2480 O O . ARG A 1 329 ? -53.057 20.040 54.492 1.00 91.19 329 ARG A O 1
ATOM 2487 N N . THR A 1 330 ? -52.932 22.057 55.498 1.00 91.81 330 THR A N 1
ATOM 2488 C CA . THR A 1 330 ? -52.348 22.783 54.365 1.00 91.81 330 THR A CA 1
ATOM 2489 C C . THR A 1 330 ? -50.954 22.250 54.041 1.00 91.81 330 THR A C 1
ATOM 2491 O O . THR A 1 330 ? -50.722 21.837 52.910 1.00 91.81 330 THR A O 1
ATOM 2494 N N . ASP A 1 331 ? -50.073 22.126 55.039 1.00 91.75 331 ASP A N 1
ATOM 2495 C CA . ASP A 1 331 ? -48.716 21.591 54.880 1.00 91.75 331 ASP A CA 1
ATOM 2496 C C . ASP A 1 331 ? -48.743 20.138 54.356 1.00 91.75 331 ASP A C 1
ATOM 2498 O O . ASP A 1 331 ? -47.935 19.776 53.495 1.00 91.75 331 ASP A O 1
ATOM 2502 N N . PHE A 1 332 ? -49.691 19.303 54.812 1.00 92.50 332 PHE A N 1
ATOM 2503 C CA . PHE A 1 332 ? -49.895 17.951 54.275 1.00 92.50 332 PHE A CA 1
ATOM 2504 C C . PHE A 1 332 ? -50.342 17.977 52.806 1.00 92.50 332 PHE A C 1
ATOM 2506 O O . PHE A 1 332 ? -49.708 17.342 51.961 1.00 92.50 332 PHE A O 1
ATOM 2513 N N . ASN A 1 333 ? -51.408 18.718 52.487 1.00 93.12 333 ASN A N 1
ATOM 2514 C CA . ASN A 1 333 ? -51.954 18.800 51.131 1.00 93.12 333 ASN A CA 1
ATOM 2515 C C . ASN A 1 333 ? -50.934 19.372 50.134 1.00 93.12 333 ASN A C 1
ATOM 2517 O O . ASN A 1 333 ? -50.811 18.846 49.026 1.00 93.12 333 ASN A O 1
ATOM 2521 N N . ASP A 1 334 ? -50.172 20.389 50.536 1.00 93.75 334 ASP A N 1
ATOM 2522 C CA . ASP A 1 334 ? -49.099 20.981 49.737 1.00 93.75 334 ASP A CA 1
ATOM 2523 C C . ASP A 1 334 ? -47.956 19.985 49.516 1.00 93.75 334 ASP A C 1
ATOM 2525 O O . ASP A 1 334 ? -47.445 19.862 48.401 1.00 93.75 334 ASP A O 1
ATOM 2529 N N . SER A 1 335 ? -47.576 19.225 50.548 1.00 93.12 335 SER A N 1
ATOM 2530 C CA . SER A 1 335 ? -46.526 18.204 50.444 1.00 93.12 335 SER A CA 1
ATOM 2531 C C . SER A 1 335 ? -46.924 17.071 49.496 1.00 93.12 335 SER A C 1
ATOM 2533 O O . SER A 1 335 ? -46.141 16.691 48.624 1.00 93.12 335 SER A O 1
ATOM 2535 N N . VAL A 1 336 ? -48.154 16.561 49.613 1.00 93.56 336 VAL A N 1
ATOM 2536 C CA . VAL A 1 336 ? -48.678 15.524 48.710 1.00 93.56 336 VAL A CA 1
ATOM 2537 C C . VAL A 1 336 ? -48.894 16.085 47.299 1.00 93.56 336 VAL A C 1
ATOM 2539 O O . VAL A 1 336 ? -48.679 15.377 46.320 1.00 93.56 336 VAL A O 1
ATOM 2542 N N . GLY A 1 337 ? -49.262 17.363 47.163 1.00 92.56 337 GLY A N 1
ATOM 2543 C CA . GLY A 1 337 ? -49.320 18.062 45.877 1.00 92.56 337 GLY A CA 1
ATOM 2544 C C . GLY A 1 337 ? -47.983 18.109 45.162 1.00 92.56 337 GLY A C 1
ATOM 2545 O O . GLY A 1 337 ? -47.882 17.610 44.046 1.00 92.56 337 GLY A O 1
ATOM 2546 N N . ARG A 1 338 ? -46.941 18.591 45.840 1.00 92.25 338 ARG A N 1
ATOM 2547 C CA . ARG A 1 338 ? -45.582 18.626 45.284 1.00 92.25 338 ARG A CA 1
ATOM 2548 C C . ARG A 1 338 ? -45.056 17.232 44.948 1.00 92.25 338 ARG A C 1
ATOM 2550 O O . ARG A 1 338 ? -44.386 17.069 43.934 1.00 92.25 338 ARG A O 1
ATOM 2557 N N . LEU A 1 339 ? -45.368 16.225 45.768 1.00 92.50 339 LEU A N 1
ATOM 2558 C CA . LEU A 1 339 ? -45.001 14.836 45.485 1.00 92.50 339 LEU A CA 1
ATOM 2559 C C . LEU A 1 339 ? -45.715 14.298 44.236 1.00 92.50 339 LEU A C 1
ATOM 2561 O O . LEU A 1 339 ? -45.082 13.641 43.413 1.00 92.50 339 LEU A O 1
ATOM 2565 N N . ASN A 1 340 ? -47.012 14.582 44.081 1.00 92.44 340 ASN A N 1
ATOM 2566 C CA . ASN A 1 340 ? -47.769 14.195 42.894 1.00 92.44 340 ASN A CA 1
ATOM 2567 C C . ASN A 1 340 ? -47.201 14.861 41.630 1.00 92.44 340 ASN A C 1
ATOM 2569 O O . ASN A 1 340 ? -46.935 14.176 40.646 1.00 92.44 340 ASN A O 1
ATOM 2573 N N . ASP A 1 341 ? -46.945 16.170 41.676 1.00 91.69 341 ASP A N 1
ATOM 2574 C CA . ASP A 1 341 ? -46.372 16.910 40.548 1.00 91.69 341 ASP A CA 1
ATOM 2575 C C . ASP A 1 341 ? -44.993 16.360 40.159 1.00 91.69 341 ASP A C 1
ATOM 2577 O O . ASP A 1 341 ? -44.757 16.078 38.984 1.00 91.69 341 ASP A O 1
ATOM 2581 N N . ALA A 1 342 ? -44.125 16.090 41.140 1.00 91.75 342 ALA A N 1
ATOM 2582 C CA . ALA A 1 342 ? -42.817 15.485 40.899 1.00 91.75 342 ALA A CA 1
ATOM 2583 C C . ALA A 1 342 ? -42.924 14.087 40.263 1.00 91.75 342 ALA A C 1
ATOM 2585 O O . ALA A 1 342 ? -42.212 13.785 39.308 1.00 91.75 342 ALA A O 1
ATOM 2586 N N . LEU A 1 343 ? -43.826 13.221 40.742 1.00 91.62 343 LEU A N 1
ATOM 2587 C CA . LEU A 1 343 ? -44.025 11.886 40.159 1.00 91.62 343 LEU A CA 1
ATOM 2588 C C . LEU A 1 343 ? -44.590 11.949 38.733 1.00 91.62 343 LEU A C 1
ATOM 2590 O O . LEU A 1 343 ? -44.224 11.123 37.891 1.00 91.62 343 LEU A O 1
ATOM 2594 N N . ARG A 1 344 ? -45.451 12.931 38.439 1.00 90.44 344 ARG A N 1
ATOM 2595 C CA . ARG A 1 344 ? -45.967 13.168 37.083 1.00 90.44 344 ARG A CA 1
ATOM 2596 C C . ARG A 1 344 ? -44.868 13.656 36.149 1.00 90.44 344 ARG A C 1
ATOM 2598 O O . ARG A 1 344 ? -44.733 13.093 35.067 1.00 90.44 344 ARG A O 1
ATOM 2605 N N . GLU A 1 345 ? -44.042 14.600 36.593 1.00 91.75 345 GLU A N 1
ATOM 2606 C CA . GLU A 1 345 ? -42.887 15.089 35.835 1.00 91.75 345 GLU A CA 1
ATOM 2607 C C . GLU A 1 345 ? -41.891 13.959 35.533 1.00 91.75 345 GLU A C 1
ATOM 2609 O O . GLU A 1 345 ? -41.448 13.801 34.395 1.00 91.75 345 GLU A O 1
ATOM 2614 N N . VAL A 1 346 ? -41.598 13.095 36.512 1.00 92.50 346 VAL A N 1
ATOM 2615 C CA . VAL A 1 346 ? -40.755 11.908 36.292 1.00 92.50 346 VAL A CA 1
ATOM 2616 C C . VAL A 1 346 ? -41.394 10.959 35.269 1.00 92.50 346 VAL A C 1
ATOM 2618 O O . VAL A 1 346 ? -40.690 10.440 34.404 1.00 92.50 346 VAL A O 1
ATOM 2621 N N . GLY A 1 347 ? -42.713 10.755 35.309 1.0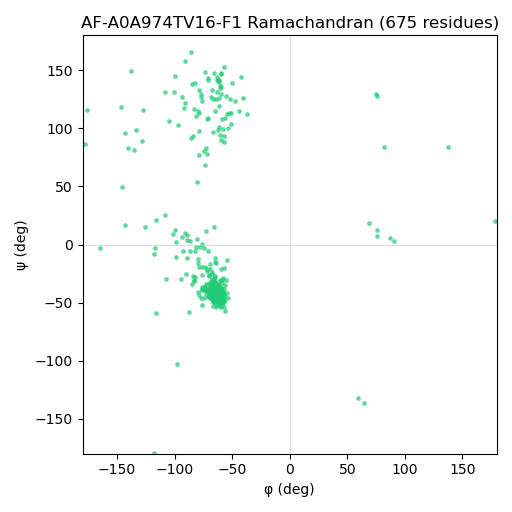0 90.38 347 GLY A N 1
ATOM 2622 C CA . GLY A 1 347 ? -43.427 9.921 34.335 1.00 90.38 347 GLY A CA 1
ATOM 2623 C C . GLY A 1 347 ? -43.465 10.508 32.918 1.00 90.38 347 GLY A C 1
ATOM 2624 O O . GLY A 1 347 ? -43.360 9.766 31.938 1.00 90.38 347 GLY A O 1
ATOM 2625 N N . ASP A 1 348 ? -43.594 11.829 32.790 1.00 90.25 348 ASP A N 1
ATOM 2626 C CA . ASP A 1 348 ? -43.482 12.540 31.512 1.00 90.25 348 ASP A CA 1
ATOM 2627 C C . ASP A 1 348 ? -42.058 12.422 30.943 1.00 90.25 348 ASP A C 1
ATOM 2629 O O . ASP A 1 348 ? -41.891 12.050 29.778 1.00 90.25 348 ASP A O 1
ATOM 2633 N N . ASN A 1 349 ? -41.034 12.625 31.779 1.00 92.31 349 ASN A N 1
ATOM 2634 C CA . ASN A 1 349 ? -39.629 12.458 31.403 1.00 92.31 349 ASN A CA 1
ATOM 2635 C C . ASN A 1 349 ? -39.312 11.013 30.993 1.00 92.31 349 ASN A C 1
ATOM 2637 O O . ASN A 1 349 ? -38.671 10.794 29.967 1.00 92.31 349 ASN A O 1
ATOM 2641 N N . ALA A 1 350 ? -39.814 10.015 31.724 1.00 91.88 350 ALA A N 1
ATOM 2642 C CA . ALA A 1 350 ? -39.651 8.605 31.374 1.00 91.88 350 ALA A CA 1
ATOM 2643 C C . ALA A 1 350 ? -40.243 8.291 29.989 1.00 91.88 350 ALA A C 1
ATOM 2645 O O . ALA A 1 350 ? -39.600 7.632 29.170 1.00 91.88 350 ALA A O 1
ATOM 2646 N N . ARG A 1 351 ? -41.443 8.808 29.682 1.00 90.12 351 ARG A N 1
ATOM 2647 C CA . ARG A 1 351 ? -42.062 8.669 28.353 1.00 90.12 351 ARG A CA 1
ATOM 2648 C C . ARG A 1 351 ? -41.250 9.354 27.255 1.00 90.12 351 ARG A C 1
ATOM 2650 O O . ARG A 1 351 ? -41.081 8.765 26.187 1.00 90.12 351 ARG A O 1
ATOM 2657 N N . ALA A 1 352 ? -40.731 10.553 27.511 1.00 92.50 352 ALA A N 1
ATOM 2658 C CA . ALA A 1 352 ? -39.878 11.268 26.563 1.00 92.50 352 ALA A CA 1
ATOM 2659 C C . ALA A 1 352 ? -38.573 10.504 26.276 1.00 92.50 352 ALA A C 1
ATOM 2661 O O . ALA A 1 352 ? -38.207 10.329 25.113 1.00 92.50 352 ALA A O 1
ATOM 2662 N N . ILE A 1 353 ? -37.918 9.971 27.314 1.00 92.94 353 ILE A N 1
ATOM 2663 C CA . ILE A 1 353 ? -36.712 9.140 27.178 1.00 92.94 353 ILE A CA 1
ATOM 2664 C C . ILE A 1 353 ? -37.028 7.854 26.404 1.00 92.94 353 ILE A C 1
ATOM 2666 O O . ILE A 1 353 ? -36.272 7.482 25.511 1.00 92.94 353 ILE A O 1
ATOM 2670 N N . GLY A 1 354 ? -38.160 7.199 26.682 1.00 92.00 354 GLY A N 1
ATOM 2671 C CA . GLY A 1 354 ? -38.590 6.002 25.953 1.00 92.00 354 GLY A CA 1
ATOM 2672 C C . GLY A 1 354 ? -38.818 6.255 24.460 1.00 92.00 354 GLY A C 1
ATOM 2673 O O . GLY A 1 354 ? -38.378 5.465 23.622 1.00 92.00 354 GLY A O 1
ATOM 2674 N N . ALA A 1 355 ? -39.447 7.382 24.116 1.00 92.50 355 ALA A N 1
ATOM 2675 C CA . ALA A 1 355 ? -39.605 7.807 22.727 1.00 92.50 355 ALA A CA 1
ATOM 2676 C C . ALA A 1 355 ? -38.244 8.080 22.061 1.00 92.50 355 ALA A C 1
ATOM 2678 O O . ALA A 1 355 ? -37.992 7.583 20.962 1.00 92.50 355 ALA A O 1
ATOM 2679 N N . GLY A 1 356 ? -37.340 8.785 22.754 1.00 94.12 356 GLY A N 1
ATOM 2680 C CA . GLY A 1 356 ? -35.972 9.029 22.290 1.00 94.12 356 GLY A CA 1
ATOM 2681 C C . GLY A 1 356 ? -35.186 7.737 22.048 1.00 94.12 356 GLY A C 1
ATOM 2682 O O . GLY A 1 356 ? -34.593 7.570 20.988 1.00 94.12 356 GLY A O 1
ATOM 2683 N N . ALA A 1 357 ? -35.251 6.776 22.972 1.00 93.25 357 ALA A N 1
ATOM 2684 C CA . ALA A 1 357 ? -34.593 5.474 22.847 1.00 93.25 357 ALA A CA 1
ATOM 2685 C C . ALA A 1 357 ? -35.099 4.678 21.632 1.00 93.25 357 ALA A C 1
ATOM 2687 O O . ALA A 1 357 ? -34.313 4.056 20.916 1.00 93.25 357 ALA A O 1
ATOM 2688 N N . SER A 1 358 ? -36.409 4.714 21.363 1.00 91.62 358 SER A N 1
ATOM 2689 C CA . SER A 1 358 ? -36.985 4.084 20.170 1.00 91.62 358 SER A CA 1
ATOM 2690 C C . SER A 1 358 ? -36.531 4.763 18.875 1.00 91.62 358 SER A C 1
ATOM 2692 O O . SER A 1 358 ? -36.338 4.086 17.866 1.00 91.62 358 SER A O 1
ATOM 2694 N N . GLN A 1 359 ? -36.360 6.086 18.892 1.00 95.25 359 GLN A N 1
ATOM 2695 C CA . GLN A 1 359 ? -35.887 6.849 17.740 1.00 95.25 359 GLN A CA 1
ATOM 2696 C C . GLN A 1 359 ? -34.399 6.594 17.459 1.00 95.25 359 GLN A C 1
ATOM 2698 O O . GLN A 1 359 ? -34.029 6.404 16.302 1.00 95.25 359 GLN A O 1
ATOM 2703 N N . ILE A 1 360 ? -33.564 6.517 18.502 1.00 94.12 360 ILE A N 1
ATOM 2704 C CA . ILE A 1 360 ? -32.149 6.135 18.375 1.00 94.12 360 ILE A CA 1
ATOM 2705 C C . ILE A 1 360 ? -32.037 4.717 17.813 1.00 94.12 360 ILE A C 1
ATOM 2707 O O . ILE A 1 360 ? -31.257 4.498 16.894 1.00 94.12 360 ILE A O 1
ATOM 2711 N N . ARG A 1 361 ? -32.859 3.771 18.284 1.00 92.12 361 ARG A N 1
ATOM 2712 C CA . ARG A 1 361 ? -32.882 2.404 17.742 1.00 92.12 361 ARG A CA 1
ATOM 2713 C C . ARG A 1 361 ? -33.196 2.379 16.246 1.00 92.12 361 ARG A C 1
ATOM 2715 O O . ARG A 1 361 ? -32.476 1.746 15.490 1.00 92.12 361 ARG A O 1
ATOM 2722 N N . ALA A 1 362 ? -34.227 3.105 15.813 1.00 93.06 362 ALA A N 1
ATOM 2723 C CA . ALA A 1 362 ? -34.570 3.185 14.394 1.00 93.06 362 ALA A CA 1
ATOM 2724 C C . ALA A 1 362 ? -33.437 3.802 13.550 1.00 93.06 362 ALA A C 1
ATOM 2726 O O . ALA A 1 362 ? -33.193 3.358 12.430 1.00 93.06 362 ALA A O 1
ATOM 2727 N N . ALA A 1 363 ? -32.729 4.803 14.088 1.00 95.12 363 ALA A N 1
ATOM 2728 C CA . ALA A 1 363 ? -31.563 5.395 13.435 1.00 95.12 363 ALA A CA 1
ATOM 2729 C C . ALA A 1 363 ? -30.362 4.433 13.389 1.00 95.12 363 ALA A C 1
ATOM 2731 O O . ALA A 1 363 ? -29.654 4.394 12.386 1.00 95.12 363 ALA A O 1
ATOM 2732 N N . ALA A 1 364 ? -30.149 3.639 14.441 1.00 94.00 364 ALA A N 1
ATOM 2733 C CA . ALA A 1 364 ? -29.112 2.614 14.481 1.00 94.00 364 ALA A CA 1
ATOM 2734 C C . ALA A 1 364 ? -29.388 1.492 13.463 1.00 94.00 364 ALA A C 1
ATOM 2736 O O . ALA A 1 364 ? -28.476 1.114 12.734 1.00 94.00 364 ALA A O 1
ATOM 2737 N N . ASP A 1 365 ? -30.641 1.042 13.322 1.00 91.69 365 ASP A N 1
ATOM 2738 C CA . ASP A 1 365 ? -31.046 0.053 12.308 1.00 91.69 365 ASP A CA 1
ATOM 2739 C C . ASP A 1 365 ? -30.857 0.572 10.865 1.00 91.69 365 ASP A C 1
ATOM 2741 O O . ASP A 1 365 ? -30.535 -0.189 9.949 1.00 91.69 365 ASP A O 1
ATOM 2745 N N . ASP A 1 366 ? -31.082 1.868 10.621 1.00 94.69 366 ASP A N 1
ATOM 2746 C CA . ASP A 1 366 ? -30.776 2.494 9.325 1.00 94.69 366 ASP A CA 1
ATOM 2747 C C . ASP A 1 366 ? -29.262 2.564 9.076 1.00 94.69 366 ASP A C 1
ATOM 2749 O O . ASP A 1 366 ? -28.779 2.177 8.009 1.00 94.69 366 ASP A O 1
ATOM 2753 N N . LEU A 1 367 ? -28.498 2.995 10.084 1.00 94.44 367 LEU A N 1
ATOM 2754 C CA . LEU A 1 367 ? -27.042 3.073 10.003 1.00 94.44 367 LEU A CA 1
ATOM 2755 C C . LEU A 1 367 ? -26.401 1.691 9.815 1.00 94.44 367 LEU A C 1
ATOM 2757 O O . LEU A 1 367 ? -25.434 1.581 9.065 1.00 94.44 367 LEU A O 1
ATOM 2761 N N . SER A 1 368 ? -26.961 0.647 10.430 1.00 95.50 368 SER A N 1
ATOM 2762 C CA . SER A 1 368 ? -26.576 -0.755 10.235 1.00 95.50 368 SER A CA 1
ATOM 2763 C C . SER A 1 368 ? -26.658 -1.147 8.762 1.00 95.50 368 SER A C 1
ATOM 2765 O O . SER A 1 368 ? -25.640 -1.463 8.150 1.00 95.50 368 SER A O 1
ATOM 2767 N N . ARG A 1 369 ? -27.839 -0.991 8.149 1.00 94.94 369 ARG A N 1
ATOM 2768 C CA . ARG A 1 369 ? -28.065 -1.326 6.734 1.00 94.94 369 ARG A CA 1
ATOM 2769 C C . ARG A 1 369 ? -27.172 -0.531 5.789 1.00 94.94 369 ARG A C 1
ATOM 2771 O O . ARG A 1 369 ? -26.677 -1.064 4.800 1.00 94.94 369 ARG A O 1
ATOM 2778 N N . ARG A 1 370 ? -26.937 0.750 6.086 1.00 96.25 370 ARG A N 1
ATOM 2779 C CA . ARG A 1 370 ? -26.016 1.587 5.301 1.00 96.25 370 ARG A CA 1
ATOM 2780 C C . ARG A 1 370 ? -24.566 1.139 5.443 1.00 96.25 370 ARG A C 1
ATOM 2782 O O . ARG A 1 370 ? -23.831 1.201 4.465 1.00 96.25 370 ARG A O 1
ATOM 2789 N N . THR A 1 371 ? -24.170 0.696 6.632 1.00 95.50 371 THR A N 1
ATOM 2790 C CA . THR A 1 371 ? -22.820 0.197 6.914 1.00 95.50 371 THR A CA 1
ATOM 2791 C C . THR A 1 371 ? -22.584 -1.154 6.239 1.00 95.50 371 THR A C 1
ATOM 2793 O O . THR A 1 371 ? -21.531 -1.341 5.644 1.00 95.50 371 THR A O 1
ATOM 2796 N N . GLU A 1 372 ? -23.574 -2.051 6.227 1.00 94.25 372 GLU A N 1
ATOM 2797 C CA . GLU A 1 372 ? -23.537 -3.304 5.454 1.00 94.25 372 GLU A CA 1
ATOM 2798 C C . GLU A 1 372 ? -23.412 -3.037 3.948 1.00 94.25 372 GLU A C 1
ATOM 2800 O O . GLU A 1 372 ? -22.554 -3.607 3.275 1.00 94.25 372 GLU A O 1
ATOM 2805 N N . GLN A 1 373 ? -24.222 -2.115 3.413 1.00 95.00 373 GLN A N 1
ATOM 2806 C CA . GLN A 1 373 ? -24.137 -1.723 2.006 1.00 95.00 373 GLN A CA 1
ATOM 2807 C C . GLN A 1 373 ? -22.778 -1.095 1.671 1.00 95.00 373 GLN A C 1
ATOM 2809 O O . GLN A 1 373 ? -22.221 -1.352 0.604 1.00 95.00 373 GLN A O 1
ATOM 2814 N N . GLN A 1 374 ? -22.243 -0.271 2.575 1.00 93.50 374 GLN A N 1
ATOM 2815 C CA . GLN A 1 374 ? -20.934 0.349 2.417 1.00 93.50 374 GLN A CA 1
ATOM 2816 C C . GLN A 1 374 ? -19.814 -0.694 2.454 1.00 93.50 374 GLN A C 1
ATOM 2818 O O . GLN A 1 374 ? -18.910 -0.607 1.630 1.00 93.50 374 GLN A O 1
ATOM 2823 N N . ALA A 1 375 ? -19.891 -1.691 3.339 1.00 94.81 375 ALA A N 1
ATOM 2824 C CA . ALA A 1 375 ? -18.935 -2.795 3.389 1.00 94.81 375 ALA A CA 1
ATOM 2825 C C . ALA A 1 375 ? -18.895 -3.549 2.054 1.00 94.81 375 ALA A C 1
ATOM 2827 O O . ALA A 1 375 ? -17.822 -3.705 1.479 1.00 94.81 375 ALA A O 1
ATOM 2828 N N . ALA A 1 376 ? -20.061 -3.892 1.495 1.00 94.06 376 ALA A N 1
ATOM 2829 C CA . ALA A 1 376 ? -20.142 -4.541 0.186 1.00 94.06 376 ALA A CA 1
ATOM 2830 C C . ALA A 1 376 ? -19.516 -3.688 -0.935 1.00 94.06 376 ALA A C 1
ATOM 2832 O O . ALA A 1 376 ? -18.782 -4.200 -1.778 1.00 94.06 376 ALA A O 1
ATOM 2833 N N . SER A 1 377 ? -19.758 -2.371 -0.937 1.00 94.44 377 SER A N 1
ATOM 2834 C CA . SER A 1 377 ? -19.143 -1.464 -1.916 1.00 94.44 377 SER A CA 1
ATOM 2835 C C . SER A 1 377 ? -17.628 -1.319 -1.734 1.00 94.44 377 SER A C 1
ATOM 2837 O O . SER A 1 377 ? -16.909 -1.187 -2.726 1.00 94.44 377 SER A O 1
ATOM 2839 N N . VAL A 1 378 ? -17.131 -1.342 -0.495 1.00 95.94 378 VAL A N 1
ATOM 2840 C CA . VAL A 1 378 ? -15.692 -1.313 -0.193 1.00 95.94 378 VAL A CA 1
ATOM 2841 C C . VAL A 1 378 ? -15.021 -2.610 -0.652 1.00 95.94 378 VAL A C 1
ATOM 2843 O O . VAL A 1 378 ? -13.983 -2.531 -1.305 1.00 95.94 378 VAL A O 1
ATOM 2846 N N . GLU A 1 379 ? -15.629 -3.775 -0.414 1.00 93.31 379 GLU A N 1
ATOM 2847 C CA . GLU A 1 379 ? -15.137 -5.070 -0.910 1.00 93.31 379 GLU A CA 1
ATOM 2848 C C . GLU A 1 379 ? -15.073 -5.118 -2.443 1.00 93.31 379 GLU A C 1
ATOM 2850 O O . GLU A 1 379 ? -14.048 -5.499 -3.012 1.00 93.31 379 GLU A O 1
ATOM 2855 N N . GLU A 1 380 ? -16.134 -4.684 -3.132 1.00 95.56 380 GLU A N 1
ATOM 2856 C CA . GLU A 1 380 ? -16.164 -4.647 -4.601 1.00 95.56 380 GLU A CA 1
ATOM 2857 C C . GLU A 1 380 ? -15.102 -3.686 -5.160 1.00 95.56 380 GLU A C 1
ATOM 2859 O O . GLU A 1 380 ? -14.396 -4.012 -6.119 1.00 95.56 380 GLU A O 1
ATOM 2864 N N . THR A 1 381 ? -14.932 -2.524 -4.522 1.00 93.81 381 THR A N 1
ATOM 2865 C CA . THR A 1 381 ? -13.909 -1.541 -4.904 1.00 93.81 381 THR A CA 1
ATOM 2866 C C . THR A 1 381 ? -12.501 -2.087 -4.674 1.00 93.81 381 THR A C 1
ATOM 2868 O O . THR A 1 381 ? -11.641 -1.916 -5.536 1.00 93.81 381 THR A O 1
ATOM 2871 N N . ALA A 1 382 ? -12.256 -2.775 -3.557 1.00 93.12 382 ALA A N 1
ATOM 2872 C CA . ALA A 1 382 ? -10.970 -3.400 -3.261 1.00 93.12 382 ALA A CA 1
ATOM 2873 C C . ALA A 1 382 ? -10.619 -4.477 -4.300 1.00 93.12 382 ALA A C 1
ATOM 2875 O O . ALA A 1 382 ? -9.515 -4.470 -4.845 1.00 93.12 382 ALA A O 1
ATOM 2876 N N . ALA A 1 383 ? -11.579 -5.337 -4.654 1.00 93.06 383 ALA A N 1
ATOM 2877 C CA . ALA A 1 383 ? -11.390 -6.356 -5.685 1.00 93.06 383 ALA A CA 1
ATOM 2878 C C . ALA A 1 383 ? -11.100 -5.737 -7.066 1.00 93.06 383 ALA A C 1
ATOM 2880 O O . ALA A 1 383 ? -10.191 -6.178 -7.775 1.00 93.06 383 ALA A O 1
ATOM 2881 N N . ALA A 1 384 ? -11.832 -4.685 -7.448 1.00 93.62 384 ALA A N 1
ATOM 2882 C CA . ALA A 1 384 ? -11.589 -3.962 -8.696 1.00 93.62 384 ALA A CA 1
ATOM 2883 C C . ALA A 1 384 ? -10.208 -3.283 -8.707 1.00 93.62 384 ALA A C 1
ATOM 2885 O O . ALA A 1 384 ? -9.501 -3.326 -9.715 1.00 93.62 384 ALA A O 1
ATOM 2886 N N . LEU A 1 385 ? -9.789 -2.696 -7.584 1.00 94.50 385 LEU A N 1
ATOM 2887 C CA . LEU A 1 385 ? -8.464 -2.093 -7.441 1.00 94.50 385 LEU A CA 1
ATOM 2888 C C . LEU A 1 385 ? -7.343 -3.122 -7.532 1.00 94.50 385 LEU A C 1
ATOM 2890 O O . LEU A 1 385 ? -6.320 -2.832 -8.147 1.00 94.50 385 LEU A O 1
ATOM 2894 N N . GLU A 1 386 ? -7.516 -4.322 -6.985 1.00 90.94 386 GLU A N 1
ATOM 2895 C CA . GLU A 1 386 ? -6.525 -5.395 -7.102 1.00 90.94 386 GLU A CA 1
ATOM 2896 C C . GLU A 1 386 ? -6.365 -5.860 -8.560 1.00 90.94 386 GLU A C 1
ATOM 2898 O O . GLU A 1 386 ? -5.241 -6.026 -9.056 1.00 90.94 386 GLU A O 1
ATOM 2903 N N . GLN A 1 387 ? -7.478 -5.970 -9.295 1.00 93.56 387 GLN A N 1
ATOM 2904 C CA . GLN A 1 387 ? -7.455 -6.244 -10.735 1.00 93.56 387 GLN A CA 1
ATOM 2905 C C . GLN A 1 387 ? -6.746 -5.133 -11.520 1.00 93.56 387 GLN A C 1
ATOM 2907 O O . GLN A 1 387 ? -5.888 -5.427 -12.355 1.00 93.56 387 GLN A O 1
ATOM 2912 N N . ILE A 1 388 ? -7.056 -3.865 -11.234 1.00 94.25 388 ILE A N 1
ATOM 2913 C CA . ILE A 1 388 ? -6.413 -2.711 -11.880 1.00 94.25 388 ILE A CA 1
ATOM 2914 C C . ILE A 1 388 ? -4.918 -2.674 -11.553 1.00 94.25 388 ILE A C 1
ATOM 2916 O O . ILE A 1 388 ? -4.103 -2.505 -12.454 1.00 94.25 388 ILE A O 1
ATOM 2920 N N . THR A 1 389 ? -4.542 -2.894 -10.295 1.00 91.38 389 THR A N 1
ATOM 2921 C CA . THR A 1 389 ? -3.141 -2.925 -9.850 1.00 91.38 389 THR A CA 1
ATOM 2922 C C . THR A 1 389 ? -2.360 -4.004 -10.590 1.00 91.38 389 THR A C 1
ATOM 2924 O O . THR A 1 389 ? -1.249 -3.763 -11.063 1.00 91.38 389 THR A O 1
ATOM 2927 N N . THR A 1 390 ? -2.963 -5.180 -10.767 1.00 93.25 390 THR A N 1
ATOM 2928 C CA . THR A 1 390 ? -2.369 -6.265 -11.553 1.00 93.25 390 THR A CA 1
ATOM 2929 C C . THR A 1 390 ? -2.217 -5.877 -13.026 1.00 93.25 390 THR A C 1
ATOM 2931 O O . THR A 1 390 ? -1.155 -6.093 -13.610 1.00 93.25 390 THR A O 1
ATOM 2934 N N . ALA A 1 391 ? -3.245 -5.271 -13.627 1.00 92.25 391 ALA A N 1
ATOM 2935 C CA . ALA A 1 391 ? -3.224 -4.849 -15.026 1.00 92.25 391 ALA A CA 1
ATOM 2936 C C . ALA A 1 391 ? -2.201 -3.732 -15.297 1.00 92.25 391 ALA A C 1
ATOM 2938 O O . ALA A 1 391 ? -1.494 -3.779 -16.306 1.00 92.25 391 ALA A O 1
ATOM 2939 N N . VAL A 1 392 ? -2.083 -2.755 -14.394 1.00 93.50 392 VAL A N 1
ATOM 2940 C CA . VAL A 1 392 ? -1.073 -1.690 -14.473 1.00 93.50 392 VAL A CA 1
ATOM 2941 C C . VAL A 1 392 ? 0.320 -2.283 -14.320 1.00 93.50 392 VAL A C 1
ATOM 2943 O O . VAL A 1 392 ? 1.174 -2.006 -15.152 1.00 93.50 392 VAL A O 1
ATOM 2946 N N . LYS A 1 393 ? 0.540 -3.188 -13.359 1.00 89.75 393 LYS A N 1
ATOM 2947 C CA . LYS A 1 393 ? 1.832 -3.871 -13.192 1.00 89.75 393 LYS A CA 1
ATOM 2948 C C . LYS A 1 393 ? 2.253 -4.659 -14.439 1.00 89.75 393 LYS A C 1
ATOM 2950 O O . LYS A 1 393 ? 3.414 -4.578 -14.840 1.00 89.75 393 LYS A O 1
ATOM 2955 N N . ASP A 1 394 ? 1.333 -5.398 -15.066 1.00 92.50 394 ASP A N 1
ATOM 2956 C CA . ASP A 1 394 ? 1.620 -6.105 -16.327 1.00 92.50 394 ASP A CA 1
ATOM 2957 C C . ASP A 1 394 ? 1.906 -5.115 -17.470 1.00 92.50 394 ASP A C 1
ATOM 2959 O O . ASP A 1 394 ? 2.829 -5.320 -18.257 1.00 92.50 394 ASP A O 1
ATOM 2963 N N . SER A 1 395 ? 1.169 -4.002 -17.527 1.00 90.19 395 SER A N 1
ATOM 2964 C CA . SER A 1 395 ? 1.377 -2.945 -18.525 1.00 90.19 395 SER A CA 1
ATOM 2965 C C . SER A 1 395 ? 2.740 -2.265 -18.373 1.00 90.19 395 SER A C 1
ATOM 2967 O O . SER A 1 395 ? 3.430 -2.089 -19.375 1.00 90.19 395 SER A O 1
ATOM 2969 N N . THR A 1 396 ? 3.173 -1.962 -17.144 1.00 88.75 396 THR A N 1
ATOM 2970 C CA . THR A 1 396 ? 4.508 -1.416 -16.853 1.00 88.75 396 THR A CA 1
ATOM 2971 C C . THR A 1 396 ? 5.593 -2.362 -17.343 1.00 88.75 396 THR A C 1
ATOM 2973 O O . THR A 1 396 ? 6.489 -1.946 -18.073 1.00 88.75 396 THR A O 1
ATOM 2976 N N . LYS A 1 397 ? 5.478 -3.656 -17.019 1.00 90.88 397 LYS A N 1
ATOM 2977 C CA . LYS A 1 397 ? 6.445 -4.664 -17.463 1.00 90.88 397 LYS A CA 1
ATOM 2978 C C . LYS A 1 397 ? 6.524 -4.737 -18.991 1.00 90.88 397 LYS A C 1
ATOM 2980 O O . LYS A 1 397 ? 7.614 -4.730 -19.556 1.00 90.88 397 LYS A O 1
ATOM 2985 N N . ARG A 1 398 ? 5.376 -4.769 -19.676 1.00 91.50 398 ARG A N 1
ATOM 2986 C CA . ARG A 1 398 ? 5.326 -4.778 -21.148 1.00 91.50 398 ARG A CA 1
ATOM 2987 C C . ARG A 1 398 ? 5.914 -3.509 -21.758 1.00 91.50 398 ARG A C 1
ATOM 2989 O O . ARG A 1 398 ? 6.557 -3.590 -22.799 1.00 91.50 398 ARG A O 1
ATOM 2996 N N . ALA A 1 399 ? 5.699 -2.352 -21.134 1.00 90.50 399 ALA A N 1
ATOM 2997 C CA . ALA A 1 399 ? 6.278 -1.090 -21.580 1.00 90.50 399 ALA A CA 1
ATOM 2998 C C . ALA A 1 399 ? 7.809 -1.086 -21.424 1.00 90.50 399 ALA A C 1
ATOM 3000 O O . ALA A 1 399 ? 8.509 -0.671 -22.345 1.00 90.50 399 ALA A O 1
ATOM 3001 N N . GLU A 1 400 ? 8.341 -1.621 -20.322 1.00 89.31 400 GLU A N 1
ATOM 3002 C CA . GLU A 1 400 ? 9.787 -1.789 -20.117 1.00 89.31 400 GLU A CA 1
ATOM 3003 C C . GLU A 1 400 ? 10.402 -2.757 -21.148 1.00 89.31 400 GLU A C 1
ATOM 3005 O O . GLU A 1 400 ? 11.431 -2.452 -21.760 1.00 89.31 400 GLU A O 1
ATOM 3010 N N . GLU A 1 401 ? 9.744 -3.891 -21.415 1.00 92.62 401 GLU A N 1
ATOM 3011 C CA . GLU A 1 401 ? 10.149 -4.843 -22.460 1.00 92.62 401 GLU A CA 1
ATOM 3012 C C . GLU A 1 401 ? 10.129 -4.202 -23.860 1.00 92.62 401 GLU A C 1
ATOM 3014 O O . GLU A 1 401 ? 11.080 -4.358 -24.635 1.00 92.62 401 GLU A O 1
ATOM 3019 N N . ALA A 1 402 ? 9.078 -3.438 -24.178 1.00 91.62 402 ALA A N 1
ATOM 3020 C CA . ALA A 1 402 ? 8.977 -2.687 -25.426 1.00 91.62 402 ALA A CA 1
ATOM 3021 C C . ALA A 1 402 ? 10.084 -1.629 -25.539 1.00 91.62 402 ALA A C 1
ATOM 3023 O O . ALA A 1 402 ? 10.691 -1.497 -26.601 1.00 91.62 402 ALA A O 1
ATOM 3024 N N . GLY A 1 403 ? 10.405 -0.930 -24.447 1.00 88.88 403 GLY A N 1
ATOM 3025 C CA . GLY A 1 403 ? 11.480 0.062 -24.404 1.00 88.88 403 GLY A CA 1
ATOM 3026 C C . GLY A 1 403 ? 12.838 -0.560 -24.712 1.00 88.88 403 GLY A C 1
ATOM 3027 O O . GLY A 1 403 ? 13.580 -0.054 -25.553 1.00 88.88 403 GLY A O 1
ATOM 3028 N N . SER A 1 404 ? 13.130 -1.722 -24.122 1.00 90.94 404 SER A N 1
ATOM 3029 C CA . SER A 1 404 ? 14.345 -2.485 -24.427 1.00 90.94 404 SER A CA 1
ATOM 3030 C C . SER A 1 404 ? 14.406 -2.922 -25.899 1.00 90.94 404 SER A C 1
ATOM 3032 O O . SER A 1 404 ? 15.446 -2.798 -26.556 1.00 90.94 404 SER A O 1
ATOM 3034 N N . LEU A 1 405 ? 13.284 -3.397 -26.453 1.00 92.81 405 LEU A N 1
ATOM 3035 C CA . LEU A 1 405 ? 13.198 -3.804 -27.856 1.00 92.81 405 LEU A CA 1
ATOM 3036 C C . LEU A 1 405 ? 13.442 -2.628 -28.814 1.00 92.81 405 LEU A C 1
ATOM 3038 O O . LEU A 1 405 ? 14.200 -2.774 -29.777 1.00 92.81 405 LEU A O 1
ATOM 3042 N N . VAL A 1 406 ? 12.838 -1.472 -28.542 1.00 92.19 406 VAL A N 1
ATOM 3043 C CA . VAL A 1 406 ? 13.004 -0.247 -29.335 1.00 92.19 406 VAL A CA 1
ATOM 3044 C C . VAL A 1 406 ? 14.446 0.255 -29.256 1.00 92.19 406 VAL A C 1
ATOM 3046 O O . VAL A 1 406 ? 15.044 0.531 -30.296 1.00 92.19 406 VAL A O 1
ATOM 3049 N N . ALA A 1 407 ? 15.053 0.276 -28.065 1.00 88.31 407 ALA A N 1
ATOM 3050 C CA . ALA A 1 407 ? 16.448 0.679 -27.883 1.00 88.31 407 ALA A CA 1
ATOM 3051 C C . ALA A 1 407 ? 17.423 -0.202 -28.686 1.00 88.31 407 ALA A C 1
ATOM 3053 O O . ALA A 1 407 ? 18.315 0.306 -29.369 1.00 88.31 407 ALA A O 1
ATOM 3054 N N . ARG A 1 408 ? 17.221 -1.525 -28.676 1.00 92.25 408 ARG A N 1
ATOM 3055 C CA . ARG A 1 408 ? 18.011 -2.455 -29.498 1.00 92.25 408 ARG A CA 1
ATOM 3056 C C . ARG A 1 408 ? 17.795 -2.226 -30.995 1.00 92.25 408 ARG A C 1
ATOM 3058 O O . ARG A 1 408 ? 18.766 -2.173 -31.746 1.00 92.25 408 ARG A O 1
ATOM 3065 N N . THR A 1 409 ? 16.543 -2.046 -31.417 1.00 90.38 409 THR A N 1
ATOM 3066 C CA . THR A 1 409 ? 16.189 -1.777 -32.823 1.00 90.38 409 THR A CA 1
ATOM 3067 C C . THR A 1 409 ? 16.841 -0.483 -33.318 1.00 90.38 409 THR A C 1
ATOM 3069 O O . THR A 1 409 ? 17.349 -0.437 -34.438 1.00 90.38 409 THR A O 1
ATOM 3072 N N . ARG A 1 410 ? 16.916 0.547 -32.463 1.00 88.06 410 ARG A N 1
ATOM 3073 C CA . ARG A 1 410 ? 17.640 1.794 -32.745 1.00 88.06 410 ARG A CA 1
ATOM 3074 C C . ARG A 1 410 ? 19.111 1.529 -33.054 1.00 88.06 410 ARG A C 1
ATOM 3076 O O . ARG A 1 410 ? 19.604 1.976 -34.085 1.00 88.06 410 ARG A O 1
ATOM 3083 N N . GLY A 1 411 ? 19.788 0.758 -32.201 1.00 89.69 411 GLY A N 1
ATOM 3084 C CA . GLY A 1 411 ? 21.195 0.402 -32.401 1.00 89.69 411 GLY A CA 1
ATOM 3085 C C . GLY A 1 411 ? 21.438 -0.382 -33.698 1.00 89.69 411 GLY A C 1
ATOM 3086 O O . GLY A 1 411 ? 22.410 -0.129 -34.412 1.00 89.69 411 GLY A O 1
ATOM 3087 N N . GLU A 1 412 ? 20.538 -1.301 -34.057 1.00 91.19 412 GLU A N 1
ATOM 3088 C CA . GLU A 1 412 ? 20.615 -2.041 -35.326 1.00 91.19 412 GLU A CA 1
ATOM 3089 C C . GLU A 1 412 ? 20.393 -1.140 -36.553 1.00 91.19 412 GLU A C 1
ATOM 3091 O O . GLU A 1 412 ? 21.091 -1.284 -37.566 1.00 91.19 412 GLU A O 1
ATOM 3096 N N . ALA A 1 413 ? 19.470 -0.180 -36.464 1.00 89.75 413 ALA A N 1
ATOM 3097 C CA . ALA A 1 413 ? 19.216 0.798 -37.519 1.00 89.75 413 ALA A CA 1
ATOM 3098 C C . ALA A 1 413 ? 20.401 1.766 -37.704 1.00 89.75 413 ALA A C 1
ATOM 3100 O O . ALA A 1 413 ? 20.831 2.002 -38.836 1.00 89.75 413 ALA A O 1
ATOM 3101 N N . GLU A 1 414 ? 20.995 2.257 -36.611 1.00 89.06 414 GLU A N 1
ATOM 3102 C CA . GLU A 1 414 ? 22.207 3.092 -36.628 1.00 89.06 414 GLU A CA 1
ATOM 3103 C C . GLU A 1 414 ? 23.380 2.361 -37.305 1.00 89.06 414 GLU A C 1
ATOM 3105 O O . GLU A 1 414 ? 24.029 2.907 -38.207 1.00 89.06 414 GLU A O 1
ATOM 3110 N N . LYS A 1 415 ? 23.598 1.088 -36.946 1.00 91.81 415 LYS A N 1
ATOM 3111 C CA . LYS A 1 415 ? 24.619 0.227 -37.561 1.00 91.81 415 LYS A CA 1
ATOM 3112 C C . LYS A 1 415 ? 24.349 -0.021 -39.046 1.00 91.81 415 LYS A C 1
ATOM 3114 O O . LYS A 1 415 ? 25.268 0.036 -39.863 1.00 91.81 415 LYS A O 1
ATOM 3119 N N . SER A 1 416 ? 23.091 -0.246 -39.423 1.00 92.19 416 SER A N 1
ATOM 3120 C CA . SER A 1 416 ? 22.692 -0.395 -40.830 1.00 92.19 416 SER A CA 1
ATOM 3121 C C . SER A 1 416 ? 22.971 0.882 -41.633 1.00 92.19 416 SER A C 1
ATOM 3123 O O . SER A 1 416 ? 23.487 0.813 -42.750 1.00 92.19 416 SER A O 1
ATOM 3125 N N . GLY A 1 417 ? 22.730 2.056 -41.042 1.00 90.38 417 GLY A N 1
ATOM 3126 C CA . GLY A 1 417 ? 23.078 3.349 -41.634 1.00 90.38 417 GLY A CA 1
ATOM 3127 C C . GLY A 1 417 ? 24.589 3.559 -41.815 1.00 90.38 417 GLY A C 1
ATOM 3128 O O . GLY A 1 417 ? 25.020 4.184 -42.787 1.00 90.38 417 GLY A O 1
ATOM 3129 N N . GLU A 1 418 ? 25.427 3.030 -40.920 1.00 91.69 418 GLU A N 1
ATOM 3130 C CA . GLU A 1 418 ? 26.888 3.014 -41.099 1.00 91.69 418 GLU A CA 1
ATOM 3131 C C . GLU A 1 418 ? 27.309 2.133 -42.288 1.00 91.69 418 GLU A C 1
ATOM 3133 O O . GLU A 1 418 ? 28.076 2.575 -43.148 1.00 91.69 418 GLU A O 1
ATOM 3138 N N . VAL A 1 419 ? 26.764 0.916 -42.387 1.00 92.88 419 VAL A N 1
ATOM 3139 C CA . VAL A 1 419 ? 27.056 -0.015 -43.491 1.00 92.88 419 VAL A CA 1
ATOM 3140 C C . VAL A 1 419 ? 26.677 0.594 -44.841 1.00 92.88 419 VAL A C 1
ATOM 3142 O O . VAL A 1 419 ? 27.468 0.538 -45.784 1.00 92.88 419 VAL A O 1
ATOM 3145 N N . VAL A 1 420 ? 25.511 1.238 -44.933 1.00 92.38 420 VAL A N 1
ATOM 3146 C CA . VAL A 1 420 ? 25.076 1.914 -46.164 1.00 92.38 420 VAL A CA 1
ATOM 3147 C C . VAL A 1 420 ? 25.993 3.088 -46.516 1.00 92.38 420 VAL A C 1
ATOM 3149 O O . VAL A 1 420 ? 26.396 3.207 -47.672 1.00 92.38 420 VAL A O 1
ATOM 3152 N N . ARG A 1 421 ? 26.416 3.909 -45.543 1.00 89.56 421 ARG A N 1
ATOM 3153 C CA . ARG A 1 421 ? 27.400 4.985 -45.787 1.00 89.56 421 ARG A CA 1
ATOM 3154 C C . ARG A 1 421 ? 28.726 4.448 -46.326 1.00 89.56 421 ARG A C 1
ATOM 3156 O O . ARG A 1 421 ? 29.259 5.000 -47.287 1.00 89.56 421 ARG A O 1
ATOM 3163 N N . ARG A 1 422 ? 29.228 3.344 -45.764 1.00 92.69 422 ARG A N 1
ATOM 3164 C CA . ARG A 1 422 ? 30.437 2.668 -46.264 1.00 92.69 422 ARG A CA 1
ATOM 3165 C C . ARG A 1 422 ? 30.251 2.132 -47.686 1.00 92.69 422 ARG A C 1
ATOM 3167 O O . ARG A 1 422 ? 31.152 2.280 -48.508 1.00 92.69 422 ARG A O 1
ATOM 3174 N N . ALA A 1 423 ? 29.087 1.559 -47.994 1.00 91.00 423 ALA A N 1
ATOM 3175 C CA . ALA A 1 423 ? 28.767 1.067 -49.334 1.00 91.00 423 ALA A CA 1
ATOM 3176 C C . ALA A 1 423 ? 28.713 2.198 -50.379 1.00 91.00 423 ALA A C 1
ATOM 3178 O O . ALA A 1 423 ? 29.222 2.030 -51.486 1.00 91.00 423 ALA A O 1
ATOM 3179 N N . ILE A 1 424 ? 28.159 3.365 -50.023 1.00 89.75 424 ILE A N 1
ATOM 3180 C CA . ILE A 1 424 ? 28.172 4.559 -50.886 1.00 89.75 424 ILE A CA 1
ATOM 3181 C C . ILE A 1 424 ? 29.612 4.996 -51.168 1.00 89.75 424 ILE A C 1
ATOM 3183 O O . ILE A 1 424 ? 29.949 5.230 -52.327 1.00 89.75 424 ILE A O 1
ATOM 3187 N N . GLY A 1 425 ? 30.464 5.058 -50.138 1.00 91.19 425 GLY A N 1
ATOM 3188 C CA . GLY A 1 425 ? 31.882 5.398 -50.294 1.00 91.19 425 GLY A CA 1
ATOM 3189 C C . GLY A 1 425 ? 32.607 4.457 -51.262 1.00 91.19 425 GLY A C 1
ATOM 3190 O O . GLY A 1 425 ? 33.219 4.916 -52.224 1.00 91.19 425 GLY A O 1
ATOM 3191 N N . ALA A 1 426 ? 32.446 3.142 -51.090 1.00 93.38 426 ALA A N 1
ATOM 3192 C CA . ALA A 1 426 ? 33.040 2.148 -51.988 1.00 93.38 426 ALA A CA 1
ATOM 3193 C C . ALA A 1 426 ? 32.538 2.286 -53.440 1.00 93.38 426 ALA A C 1
ATOM 3195 O O . ALA A 1 426 ? 33.317 2.211 -54.389 1.00 93.38 426 ALA A O 1
ATOM 3196 N N . MET A 1 427 ? 31.243 2.543 -53.641 1.00 90.38 427 MET A N 1
ATOM 3197 C CA . MET A 1 427 ? 30.688 2.757 -54.981 1.00 90.38 427 MET A CA 1
ATOM 3198 C C . MET A 1 427 ? 31.184 4.058 -55.633 1.00 90.38 427 MET A C 1
ATOM 3200 O O . MET A 1 427 ? 31.377 4.101 -56.850 1.00 90.38 427 MET A O 1
ATOM 3204 N N . GLN A 1 428 ? 31.430 5.112 -54.849 1.00 88.56 428 GLN A N 1
ATOM 3205 C CA . GLN A 1 428 ? 32.050 6.349 -55.338 1.00 88.56 428 GLN A CA 1
ATOM 3206 C C . GLN A 1 428 ? 33.505 6.124 -55.770 1.00 88.56 428 GLN A C 1
ATOM 3208 O O . GLN A 1 428 ? 33.918 6.648 -56.807 1.00 88.56 428 GLN A O 1
ATOM 3213 N N . GLU A 1 429 ? 34.266 5.307 -55.039 1.00 92.69 429 GLU A N 1
ATOM 3214 C CA . GLU A 1 429 ? 35.619 4.901 -55.438 1.00 92.69 429 GLU A CA 1
ATOM 3215 C C . GLU A 1 429 ? 35.612 4.095 -56.745 1.00 92.69 429 GLU A C 1
ATOM 3217 O O . GLU A 1 429 ? 36.403 4.381 -57.646 1.00 92.69 429 GLU A O 1
ATOM 3222 N N . ILE A 1 430 ? 34.667 3.160 -56.908 1.00 90.75 430 ILE A N 1
ATOM 3223 C CA . ILE A 1 430 ? 34.482 2.409 -58.163 1.00 90.75 430 ILE A CA 1
ATOM 3224 C C . ILE A 1 430 ? 34.137 3.357 -59.322 1.00 90.75 430 ILE A C 1
ATOM 3226 O O . ILE A 1 430 ? 34.685 3.224 -60.423 1.00 90.75 430 ILE A O 1
ATOM 3230 N N . ALA A 1 431 ? 33.254 4.335 -59.093 1.00 87.31 431 ALA A N 1
ATOM 3231 C CA . ALA A 1 431 ? 32.891 5.329 -60.102 1.00 87.31 431 ALA A CA 1
ATOM 3232 C C . ALA A 1 431 ? 34.102 6.176 -60.525 1.00 87.31 431 ALA A C 1
ATOM 3234 O O . ALA A 1 431 ? 34.310 6.404 -61.719 1.00 87.31 431 ALA A O 1
ATOM 3235 N N . LYS A 1 432 ? 34.930 6.596 -59.559 1.00 91.00 432 LYS A N 1
ATOM 3236 C CA . LYS A 1 432 ? 36.177 7.326 -59.812 1.00 91.00 432 LYS A CA 1
ATOM 3237 C C . LYS A 1 432 ? 37.168 6.478 -60.616 1.00 91.00 432 LYS A C 1
ATOM 3239 O O . LYS A 1 432 ? 37.651 6.940 -61.647 1.00 91.00 432 LYS A O 1
ATOM 3244 N N . SER A 1 433 ? 37.404 5.231 -60.202 1.00 93.50 433 SER A N 1
ATOM 3245 C CA . SER A 1 433 ? 38.294 4.292 -60.898 1.00 93.50 433 SER A CA 1
ATOM 3246 C C . SER A 1 433 ? 37.837 4.030 -62.339 1.00 93.50 433 SER A C 1
ATOM 3248 O O . SER A 1 433 ? 38.647 4.044 -63.262 1.00 93.50 433 SER A O 1
ATOM 3250 N N . SER A 1 434 ? 36.527 3.908 -62.575 1.00 92.56 434 SER A N 1
ATOM 3251 C CA . SER A 1 434 ? 35.966 3.769 -63.930 1.00 92.56 434 SER A CA 1
ATOM 3252 C C . SER A 1 434 ? 36.249 4.996 -64.814 1.00 92.56 434 SER A C 1
ATOM 3254 O O . SER A 1 434 ? 36.506 4.864 -66.014 1.00 92.56 434 SER A O 1
ATOM 3256 N N . GLY A 1 435 ? 36.240 6.200 -64.229 1.00 89.75 435 GLY A N 1
ATOM 3257 C CA . GLY A 1 435 ? 36.637 7.435 -64.911 1.00 89.75 435 GLY A CA 1
ATOM 3258 C C . GLY A 1 435 ? 38.126 7.462 -65.266 1.00 89.75 435 GLY A C 1
ATOM 3259 O O . GLY A 1 435 ? 38.485 7.805 -66.391 1.00 89.75 435 GLY A O 1
ATOM 3260 N N . GLU A 1 436 ? 38.990 7.033 -64.345 1.00 93.19 436 GLU A N 1
ATOM 3261 C CA . GLU A 1 436 ? 40.433 6.900 -64.590 1.00 93.19 436 GLU A CA 1
ATOM 3262 C C . GLU A 1 436 ? 40.727 5.878 -65.699 1.00 93.19 436 GLU A C 1
ATOM 3264 O O . GLU A 1 436 ? 41.494 6.174 -66.616 1.00 93.19 436 GLU A O 1
ATOM 3269 N N . ILE A 1 437 ? 40.048 4.724 -65.692 1.00 93.44 437 ILE A N 1
ATOM 3270 C CA . ILE A 1 437 ? 40.138 3.727 -66.768 1.00 93.44 437 ILE A CA 1
ATOM 3271 C C . ILE A 1 437 ? 39.713 4.344 -68.104 1.00 93.44 437 ILE A C 1
ATOM 3273 O O . ILE A 1 437 ? 40.413 4.182 -69.097 1.00 93.44 437 ILE A O 1
ATOM 3277 N N . THR A 1 438 ? 38.614 5.103 -68.142 1.00 93.56 438 THR A N 1
ATOM 3278 C CA . THR A 1 438 ? 38.152 5.771 -69.374 1.00 93.56 438 THR A CA 1
ATOM 3279 C C . THR A 1 438 ? 39.219 6.709 -69.952 1.00 93.56 438 THR A C 1
ATOM 3281 O O . THR A 1 438 ? 39.417 6.728 -71.169 1.00 93.56 438 THR A O 1
ATOM 3284 N N . ASN A 1 439 ? 39.943 7.441 -69.098 1.00 93.00 439 ASN A N 1
ATOM 3285 C CA . ASN A 1 439 ? 41.052 8.300 -69.523 1.00 93.00 439 ASN A CA 1
ATOM 3286 C C . ASN A 1 439 ? 42.220 7.484 -70.096 1.00 93.00 439 ASN A C 1
ATOM 3288 O O . ASN A 1 439 ? 42.753 7.840 -71.145 1.00 93.00 439 ASN A O 1
ATOM 3292 N N . ILE A 1 440 ? 42.582 6.366 -69.456 1.00 94.62 440 ILE A N 1
ATOM 3293 C CA . ILE A 1 440 ? 43.633 5.455 -69.943 1.00 94.62 440 ILE A CA 1
ATOM 3294 C C . ILE A 1 440 ? 43.258 4.880 -71.313 1.00 94.62 440 ILE A C 1
ATOM 3296 O O . ILE A 1 440 ? 44.083 4.869 -72.223 1.00 94.62 440 ILE A O 1
ATOM 3300 N N . ILE A 1 441 ? 42.007 4.447 -71.491 1.00 94.69 441 ILE A N 1
ATOM 3301 C CA . ILE A 1 441 ? 41.517 3.941 -72.778 1.00 94.69 441 ILE A CA 1
ATOM 3302 C C . ILE A 1 441 ? 41.560 5.031 -73.858 1.00 94.69 441 ILE A C 1
ATOM 3304 O O . ILE A 1 441 ? 41.900 4.731 -74.999 1.00 94.69 441 ILE A O 1
ATOM 3308 N N . GLY A 1 442 ? 41.284 6.292 -73.505 1.00 95.00 442 GLY A N 1
ATOM 3309 C CA . GLY A 1 442 ? 41.474 7.434 -74.406 1.00 95.00 442 GLY A CA 1
ATOM 3310 C C . GLY A 1 442 ? 42.919 7.568 -74.894 1.00 95.00 442 GLY A C 1
ATOM 3311 O O . GLY A 1 442 ? 43.151 7.649 -76.094 1.00 95.00 442 GLY A O 1
ATOM 3312 N N . VAL A 1 443 ? 43.893 7.482 -73.982 1.00 96.88 443 VAL A N 1
ATOM 3313 C CA . VAL A 1 443 ? 45.324 7.503 -74.338 1.00 96.88 443 VAL A CA 1
ATOM 3314 C C . VAL A 1 443 ? 45.706 6.311 -75.226 1.00 96.88 443 VAL A C 1
ATOM 3316 O O . VAL A 1 443 ? 46.495 6.466 -76.154 1.00 96.88 443 VAL A O 1
ATOM 3319 N N . ILE A 1 444 ? 45.150 5.120 -74.983 1.00 94.69 444 ILE A N 1
ATOM 3320 C CA . ILE A 1 444 ? 45.404 3.934 -75.821 1.00 94.69 444 ILE A CA 1
ATOM 3321 C C . ILE A 1 444 ? 44.852 4.127 -77.241 1.00 94.69 444 ILE A C 1
ATOM 3323 O O . ILE A 1 444 ? 45.529 3.761 -78.203 1.00 94.69 444 ILE A O 1
ATOM 3327 N N . ASP A 1 445 ? 43.659 4.710 -77.383 1.00 96.00 445 ASP A N 1
ATOM 3328 C CA . ASP A 1 445 ? 43.070 5.044 -78.687 1.00 96.00 445 ASP A CA 1
ATOM 3329 C C . ASP A 1 445 ? 43.933 6.075 -79.438 1.00 96.00 445 ASP A C 1
ATOM 3331 O O . ASP A 1 445 ? 44.258 5.879 -80.611 1.00 96.00 445 ASP A O 1
ATOM 3335 N N . ASP A 1 446 ? 44.427 7.103 -78.738 1.00 95.44 446 ASP A N 1
ATOM 3336 C CA . ASP A 1 446 ? 45.358 8.094 -79.295 1.00 95.44 446 ASP A CA 1
ATOM 3337 C C . ASP A 1 446 ? 46.676 7.449 -79.765 1.00 95.44 446 ASP A C 1
ATOM 3339 O O . ASP A 1 446 ? 47.155 7.735 -80.867 1.00 95.44 446 ASP A O 1
ATOM 3343 N N . ILE A 1 447 ? 47.253 6.534 -78.973 1.00 95.19 447 ILE A N 1
ATOM 3344 C CA . ILE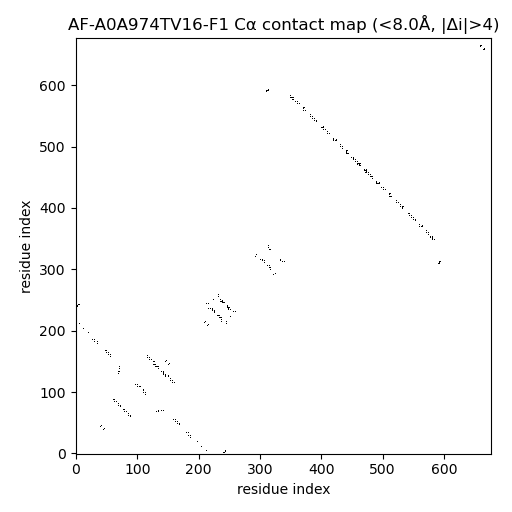 A 1 447 ? 48.460 5.776 -79.350 1.00 95.19 447 ILE A CA 1
ATOM 3345 C C . ILE A 1 447 ? 48.187 4.907 -80.583 1.00 95.19 447 ILE A C 1
ATOM 3347 O O . ILE A 1 447 ? 49.013 4.852 -81.500 1.00 95.19 447 ILE A O 1
ATOM 3351 N N . ALA A 1 448 ? 47.035 4.236 -80.639 1.00 96.25 448 ALA A N 1
ATOM 3352 C CA . ALA A 1 448 ? 46.644 3.418 -81.781 1.00 96.25 448 ALA A CA 1
ATOM 3353 C C . ALA A 1 448 ? 46.480 4.275 -83.050 1.00 96.25 448 ALA A C 1
ATOM 3355 O O . ALA A 1 448 ? 46.976 3.906 -84.118 1.00 96.25 448 ALA A O 1
ATOM 3356 N N . PHE A 1 449 ? 45.877 5.460 -82.934 1.00 95.25 449 PHE A N 1
ATOM 3357 C CA . PHE A 1 449 ? 45.750 6.413 -84.034 1.00 95.25 449 PHE A CA 1
ATOM 3358 C C . PHE A 1 449 ? 47.114 6.914 -84.533 1.00 95.25 449 PHE A C 1
ATOM 3360 O O . PHE A 1 449 ? 47.385 6.872 -85.737 1.00 95.25 449 PHE A O 1
ATOM 3367 N N . GLN A 1 450 ? 48.005 7.318 -83.621 1.00 96.75 450 GLN A N 1
ATOM 3368 C CA . GLN A 1 450 ? 49.371 7.735 -83.957 1.00 96.75 450 GLN A CA 1
ATOM 3369 C C . GLN A 1 450 ? 50.165 6.607 -84.629 1.00 96.75 450 GLN A C 1
ATOM 3371 O O . GLN A 1 450 ? 50.834 6.840 -85.636 1.00 96.75 450 GLN A O 1
ATOM 3376 N N . THR A 1 451 ? 50.047 5.374 -84.129 1.00 96.44 451 THR A N 1
ATOM 3377 C CA . THR A 1 451 ? 50.703 4.187 -84.704 1.00 96.44 451 THR A CA 1
ATOM 3378 C C . THR A 1 451 ? 50.184 3.895 -86.112 1.00 96.44 451 THR A C 1
ATOM 3380 O O . THR A 1 451 ? 50.971 3.628 -87.016 1.00 96.44 451 THR A O 1
ATOM 3383 N N . ASN A 1 452 ? 48.873 4.021 -86.338 1.00 94.00 452 ASN A N 1
ATOM 3384 C CA . ASN A 1 452 ? 48.263 3.876 -87.660 1.00 94.00 452 ASN A CA 1
ATOM 3385 C C . ASN A 1 452 ? 48.759 4.954 -88.649 1.00 94.00 452 ASN A C 1
ATOM 3387 O O . ASN A 1 452 ? 49.010 4.637 -89.812 1.00 94.00 452 ASN A O 1
ATOM 3391 N N . LEU A 1 453 ? 48.958 6.201 -88.202 1.00 94.81 453 LEU A N 1
ATOM 3392 C CA . LEU A 1 453 ? 49.548 7.267 -89.027 1.00 94.81 453 LEU A CA 1
ATOM 3393 C C . LEU A 1 453 ? 51.039 7.034 -89.323 1.00 94.81 453 LEU A C 1
ATOM 3395 O O . LEU A 1 453 ? 51.472 7.214 -90.459 1.00 94.81 453 LEU A O 1
ATOM 3399 N N . LEU A 1 454 ? 51.822 6.599 -88.332 1.00 94.38 454 LEU A N 1
ATOM 3400 C CA . LEU A 1 454 ? 53.235 6.241 -88.505 1.00 94.38 454 LEU A CA 1
ATOM 3401 C C . LEU A 1 454 ? 53.402 5.083 -89.493 1.00 94.38 454 LEU A C 1
ATOM 3403 O O . LEU A 1 454 ? 54.239 5.154 -90.391 1.00 94.38 454 LEU A O 1
ATOM 3407 N N . ALA A 1 455 ? 52.572 4.049 -89.362 1.00 94.94 455 ALA A N 1
ATOM 3408 C CA . ALA A 1 455 ? 52.553 2.900 -90.255 1.00 94.94 455 ALA A CA 1
ATOM 3409 C C . ALA A 1 455 ? 52.140 3.286 -91.682 1.00 94.94 455 ALA A C 1
ATOM 3411 O O . ALA A 1 455 ? 52.725 2.803 -92.648 1.00 94.94 455 ALA A O 1
ATOM 3412 N N . LEU A 1 456 ? 51.187 4.212 -91.834 1.00 92.94 456 LEU A N 1
ATOM 3413 C CA . LEU A 1 456 ? 50.832 4.775 -93.137 1.00 92.94 456 LEU A CA 1
ATOM 3414 C C . LEU A 1 456 ? 52.018 5.517 -93.769 1.00 92.94 456 LEU A C 1
ATOM 3416 O O . LEU A 1 456 ? 52.340 5.259 -94.927 1.00 92.94 456 LEU A O 1
ATOM 3420 N N . ASN A 1 457 ? 52.692 6.386 -93.010 1.00 92.06 457 ASN A N 1
ATOM 3421 C CA . ASN A 1 457 ? 53.870 7.116 -93.483 1.00 92.06 457 ASN A CA 1
ATOM 3422 C C . ASN A 1 457 ? 55.006 6.159 -93.884 1.00 92.06 457 ASN A C 1
ATOM 3424 O O . ASN A 1 457 ? 55.603 6.322 -94.946 1.00 92.06 457 ASN A O 1
ATOM 3428 N N . ALA A 1 458 ? 55.262 5.124 -93.077 1.00 92.06 458 ALA A N 1
ATOM 3429 C CA . ALA A 1 458 ? 56.245 4.086 -93.381 1.00 92.06 458 ALA A CA 1
ATOM 3430 C C . ALA A 1 458 ? 55.866 3.272 -94.629 1.00 92.06 458 ALA A C 1
ATOM 3432 O O . ALA A 1 458 ? 56.728 2.971 -95.450 1.00 92.06 458 ALA A O 1
ATOM 3433 N N . GLY A 1 459 ? 54.580 2.956 -94.812 1.00 90.38 459 GLY A N 1
ATOM 3434 C CA . GLY A 1 459 ? 54.077 2.272 -96.004 1.00 90.38 459 GLY A CA 1
ATOM 3435 C C . GLY A 1 459 ? 54.239 3.106 -97.278 1.00 90.38 459 GLY A C 1
ATOM 3436 O O . GLY A 1 459 ? 54.618 2.568 -98.318 1.00 90.38 459 GLY A O 1
ATOM 3437 N N . VAL A 1 460 ? 54.019 4.423 -97.194 1.00 91.00 460 VAL A N 1
ATOM 3438 C CA . VAL A 1 460 ? 54.256 5.362 -98.305 1.00 91.00 460 VAL A CA 1
ATOM 3439 C C . VAL A 1 460 ? 55.745 5.427 -98.662 1.00 91.00 460 VAL A C 1
ATOM 3441 O O . VAL A 1 460 ? 56.090 5.332 -99.839 1.00 91.00 460 VAL A O 1
ATOM 3444 N N . GLU A 1 461 ? 56.636 5.529 -97.673 1.00 89.94 461 GLU A N 1
ATOM 3445 C CA . GLU A 1 461 ? 58.084 5.584 -97.920 1.00 89.94 461 GLU A CA 1
ATOM 3446 C C . GLU A 1 461 ? 58.631 4.238 -98.441 1.00 89.94 461 GLU A C 1
ATOM 3448 O O . GLU A 1 461 ? 59.481 4.207 -99.331 1.00 89.94 461 GLU A O 1
ATOM 3453 N N . ALA A 1 462 ? 58.076 3.111 -97.983 1.00 89.31 462 ALA A N 1
ATOM 3454 C CA . ALA A 1 462 ? 58.392 1.786 -98.511 1.00 89.31 462 ALA A CA 1
ATOM 3455 C C . ALA A 1 462 ? 57.952 1.618 -99.978 1.00 89.31 462 ALA A C 1
ATOM 3457 O O . ALA A 1 462 ? 58.700 1.057 -100.780 1.00 89.31 462 ALA A O 1
ATOM 3458 N N . ALA A 1 463 ? 56.783 2.152 -100.359 1.00 86.62 463 ALA A N 1
ATOM 3459 C CA . ALA A 1 463 ? 56.343 2.193 -101.756 1.00 86.62 463 ALA A CA 1
ATOM 3460 C C . ALA A 1 463 ? 57.256 3.082 -102.621 1.00 86.62 463 ALA A C 1
ATOM 3462 O O . ALA A 1 463 ? 57.526 2.765 -103.781 1.00 86.62 463 ALA A O 1
ATOM 3463 N N . ARG A 1 464 ? 57.785 4.167 -102.041 1.00 88.88 464 ARG A N 1
ATOM 3464 C CA . ARG A 1 464 ? 58.732 5.085 -102.688 1.00 88.88 464 ARG A CA 1
ATOM 3465 C C . ARG A 1 464 ? 60.102 4.447 -102.947 1.00 88.88 464 ARG A C 1
ATOM 3467 O O . ARG A 1 464 ? 60.739 4.775 -103.945 1.00 88.88 464 ARG A O 1
ATOM 3474 N N . ALA A 1 465 ? 60.531 3.517 -102.093 1.00 86.94 465 ALA A N 1
ATOM 3475 C CA . ALA A 1 465 ? 61.787 2.772 -102.223 1.00 86.94 465 ALA A CA 1
ATOM 3476 C C . ALA A 1 465 ? 61.749 1.612 -103.251 1.00 86.94 465 ALA A C 1
ATOM 3478 O O . ALA A 1 465 ? 62.769 0.953 -103.473 1.00 86.94 465 ALA A O 1
ATOM 3479 N N . GLY A 1 466 ? 60.606 1.349 -103.900 1.00 84.06 466 GLY A N 1
ATOM 3480 C CA . GLY A 1 466 ? 60.483 0.357 -104.978 1.00 84.06 466 GLY A CA 1
ATOM 3481 C C . GLY A 1 466 ? 60.731 -1.094 -104.531 1.00 84.06 466 GLY A C 1
ATOM 3482 O O . GLY A 1 466 ? 60.251 -1.524 -103.484 1.00 84.06 466 GLY A O 1
ATOM 3483 N N . GLU A 1 467 ? 61.481 -1.877 -105.321 1.00 80.81 467 GLU A N 1
ATOM 3484 C CA . GLU A 1 467 ? 61.775 -3.300 -105.033 1.00 80.81 467 GLU A CA 1
ATOM 3485 C C . GLU A 1 467 ? 62.496 -3.511 -103.685 1.00 80.81 467 GLU A C 1
ATOM 3487 O O . GLU A 1 467 ? 62.228 -4.496 -102.998 1.00 80.81 467 GLU A O 1
ATOM 3492 N N . ALA A 1 468 ? 63.347 -2.568 -103.259 1.00 78.56 468 ALA A N 1
ATOM 3493 C CA . ALA A 1 468 ? 64.084 -2.653 -101.993 1.00 78.56 468 ALA A CA 1
ATOM 3494 C C . ALA A 1 468 ? 63.189 -2.457 -100.749 1.00 78.56 468 ALA A C 1
ATOM 3496 O O . ALA A 1 468 ? 63.547 -2.890 -99.654 1.00 78.56 468 ALA A O 1
ATOM 3497 N N . GLY A 1 469 ? 62.017 -1.829 -100.910 1.00 84.75 469 GLY A N 1
ATOM 3498 C CA . GLY A 1 469 ? 61.077 -1.514 -99.830 1.00 84.75 469 GLY A CA 1
ATOM 3499 C C . GLY A 1 469 ? 59.987 -2.563 -99.587 1.00 84.75 469 GLY A C 1
ATOM 3500 O O . GLY A 1 469 ? 59.240 -2.432 -98.619 1.00 84.75 469 GLY A O 1
ATOM 3501 N N . LYS A 1 470 ? 59.882 -3.620 -100.410 1.00 83.00 470 LYS A N 1
ATOM 3502 C CA . LYS A 1 470 ? 58.782 -4.608 -100.335 1.00 83.00 470 LYS A CA 1
ATOM 3503 C C . LYS A 1 470 ? 58.614 -5.249 -98.953 1.00 83.00 470 LYS A C 1
ATOM 3505 O O . LYS A 1 470 ? 57.489 -5.377 -98.481 1.00 83.00 470 LYS A O 1
ATOM 3510 N N . GLY A 1 471 ? 59.713 -5.611 -98.284 1.00 86.44 471 GLY A N 1
ATOM 3511 C CA . GLY A 1 471 ? 59.666 -6.174 -96.927 1.00 86.44 471 GLY A CA 1
ATOM 3512 C C . GLY A 1 471 ? 59.163 -5.171 -95.882 1.00 86.44 471 GLY A C 1
ATOM 3513 O O . GLY A 1 471 ? 58.336 -5.515 -95.041 1.00 86.44 471 GLY A O 1
ATOM 3514 N N . PHE A 1 472 ? 59.590 -3.908 -95.982 1.00 88.06 472 PHE A N 1
ATOM 3515 C CA . PHE A 1 472 ? 59.126 -2.830 -95.104 1.00 88.06 472 PHE A CA 1
ATOM 3516 C C . PHE A 1 472 ? 57.658 -2.468 -95.345 1.00 88.06 472 PHE A C 1
ATOM 3518 O O . PHE A 1 472 ? 56.951 -2.168 -94.387 1.00 88.06 472 PHE A O 1
ATOM 3525 N N . ALA A 1 473 ? 57.176 -2.548 -96.588 1.00 88.75 473 ALA A N 1
ATOM 3526 C CA . ALA A 1 473 ? 55.776 -2.295 -96.920 1.00 88.75 473 ALA A CA 1
ATOM 3527 C C . ALA A 1 473 ? 54.834 -3.318 -96.260 1.00 88.75 473 ALA A C 1
ATOM 3529 O O . ALA A 1 473 ? 53.799 -2.928 -95.722 1.00 88.75 473 ALA A O 1
ATOM 3530 N N . VAL A 1 474 ? 55.213 -4.604 -96.239 1.00 90.94 474 VAL A N 1
ATOM 3531 C CA . VAL A 1 474 ? 54.434 -5.659 -95.562 1.00 90.94 474 VAL A CA 1
ATOM 3532 C C . VAL A 1 474 ? 54.388 -5.418 -94.054 1.00 90.94 474 VAL A C 1
ATOM 3534 O O . VAL A 1 474 ? 53.312 -5.449 -93.466 1.00 90.94 474 VAL A O 1
ATOM 3537 N N . VAL A 1 475 ? 55.529 -5.101 -93.429 1.00 93.12 475 VAL A N 1
ATOM 3538 C CA . VAL A 1 475 ? 55.576 -4.782 -91.991 1.00 93.12 475 VAL A CA 1
ATOM 3539 C C . VAL A 1 475 ? 54.746 -3.535 -91.675 1.00 93.12 475 VAL A C 1
ATOM 3541 O O . VAL A 1 475 ? 53.992 -3.532 -90.709 1.00 93.12 475 VAL A O 1
ATOM 3544 N N . ALA A 1 476 ? 54.829 -2.487 -92.498 1.00 93.50 476 ALA A N 1
ATOM 3545 C CA . ALA A 1 476 ? 54.032 -1.276 -92.325 1.00 93.50 476 ALA A CA 1
ATOM 3546 C C . ALA A 1 476 ? 52.522 -1.551 -92.442 1.00 93.50 476 ALA A C 1
ATOM 3548 O O . ALA A 1 476 ? 51.739 -0.996 -91.674 1.00 93.50 476 ALA A O 1
ATOM 3549 N N . GLN A 1 477 ? 52.100 -2.434 -93.352 1.00 92.25 477 GLN A N 1
ATOM 3550 C CA . GLN A 1 477 ? 50.701 -2.849 -93.458 1.00 92.25 477 GLN A CA 1
ATOM 3551 C C . GLN A 1 477 ? 50.246 -3.659 -92.234 1.00 92.25 477 GLN A C 1
ATOM 3553 O O . GLN A 1 477 ? 49.184 -3.364 -91.691 1.00 92.25 477 GLN A O 1
ATOM 3558 N N . GLU A 1 478 ? 51.063 -4.597 -91.749 1.00 95.88 478 GLU A N 1
ATOM 3559 C CA . GLU A 1 478 ? 50.753 -5.403 -90.559 1.00 95.88 478 GLU A CA 1
ATOM 3560 C C . GLU A 1 478 ? 50.644 -4.533 -89.294 1.00 95.88 478 GLU A C 1
ATOM 3562 O O . GLU A 1 478 ? 49.698 -4.656 -88.516 1.00 95.88 478 GLU A O 1
ATOM 3567 N N . VAL A 1 479 ? 51.568 -3.578 -89.111 1.00 96.12 479 VAL A N 1
ATOM 3568 C CA . VAL A 1 479 ? 51.526 -2.614 -87.995 1.00 96.12 479 VAL A CA 1
ATOM 3569 C C . VAL A 1 479 ? 50.287 -1.724 -88.091 1.00 96.12 479 VAL A C 1
ATOM 3571 O O . VAL A 1 479 ? 49.663 -1.422 -87.073 1.00 96.12 479 VAL A O 1
ATOM 3574 N N . ARG A 1 480 ? 49.893 -1.322 -89.305 1.00 93.94 480 ARG A N 1
ATOM 3575 C CA . ARG A 1 480 ? 48.677 -0.535 -89.528 1.00 93.94 480 ARG A CA 1
ATOM 3576 C C . ARG A 1 480 ? 47.419 -1.325 -89.169 1.00 93.94 480 ARG A C 1
ATOM 3578 O O . ARG A 1 480 ? 46.545 -0.794 -88.487 1.00 93.94 480 ARG A O 1
ATOM 3585 N N . GLU A 1 481 ? 47.331 -2.580 -89.598 1.00 94.75 481 GLU A N 1
ATOM 3586 C CA . GLU A 1 481 ? 46.202 -3.460 -89.289 1.00 94.75 481 GLU A CA 1
ATOM 3587 C C . GLU A 1 481 ? 46.113 -3.750 -87.783 1.00 94.75 481 GLU A C 1
ATOM 3589 O O . GLU A 1 481 ? 45.031 -3.671 -87.194 1.00 94.75 481 GLU A O 1
ATOM 3594 N N . LEU A 1 482 ? 47.255 -3.969 -87.119 1.00 95.56 482 LEU A N 1
ATOM 3595 C CA . LEU A 1 482 ? 47.329 -4.105 -85.664 1.00 95.56 482 LEU A CA 1
ATOM 3596 C C . LEU A 1 482 ? 46.865 -2.830 -84.947 1.00 95.56 482 LEU A C 1
ATOM 3598 O O . LEU A 1 482 ? 46.076 -2.910 -84.008 1.00 95.56 482 LEU A O 1
ATOM 3602 N N . ALA A 1 483 ? 47.298 -1.654 -85.407 1.00 95.62 483 ALA A N 1
ATOM 3603 C CA . ALA A 1 483 ? 46.878 -0.373 -84.847 1.00 95.62 483 ALA A CA 1
ATOM 3604 C C . ALA A 1 483 ? 45.362 -0.143 -85.000 1.00 95.62 483 ALA A C 1
ATOM 3606 O O . ALA A 1 483 ? 44.705 0.282 -84.051 1.00 95.62 483 ALA A O 1
ATOM 3607 N N . GLN A 1 484 ? 44.775 -0.496 -86.149 1.00 93.31 484 GLN A N 1
ATOM 3608 C CA . GLN A 1 484 ? 43.322 -0.440 -86.355 1.00 93.31 484 GLN A CA 1
ATOM 3609 C C . GLN A 1 484 ? 42.561 -1.420 -85.450 1.00 93.31 484 GLN A C 1
ATOM 3611 O O . GLN A 1 484 ? 41.520 -1.060 -84.895 1.00 93.31 484 GLN A O 1
ATOM 3616 N N . ARG A 1 485 ? 43.083 -2.640 -85.254 1.00 96.12 485 ARG A N 1
ATOM 3617 C CA . ARG A 1 485 ? 42.517 -3.612 -84.304 1.00 96.12 485 ARG A CA 1
ATOM 3618 C C . ARG A 1 485 ? 42.586 -3.104 -82.864 1.00 96.12 485 ARG A C 1
ATOM 3620 O O . ARG A 1 485 ? 41.598 -3.240 -82.146 1.00 96.12 485 ARG A O 1
ATOM 3627 N N . SER A 1 486 ? 43.696 -2.483 -82.467 1.00 95.81 486 SER A N 1
ATOM 3628 C CA . SER A 1 486 ? 43.859 -1.874 -81.142 1.00 95.81 486 SER A CA 1
ATOM 3629 C C . SER A 1 486 ? 42.895 -0.709 -80.918 1.00 95.81 486 SER A C 1
ATOM 3631 O O . SER A 1 486 ? 42.248 -0.674 -79.878 1.00 95.81 486 SER A O 1
ATOM 3633 N N . ALA A 1 487 ? 42.723 0.190 -81.895 1.00 93.50 487 ALA A N 1
ATOM 3634 C CA . ALA A 1 487 ? 41.752 1.288 -81.810 1.00 93.50 487 ALA A CA 1
ATOM 3635 C C . ALA A 1 487 ? 40.310 0.765 -81.684 1.00 93.50 487 ALA A C 1
ATOM 3637 O O . ALA A 1 487 ? 39.531 1.222 -80.847 1.00 93.50 487 ALA A O 1
ATOM 3638 N N . LYS A 1 488 ? 39.954 -0.263 -82.469 1.00 95.00 488 LYS A N 1
ATOM 3639 C CA . LYS A 1 488 ? 38.638 -0.909 -82.372 1.00 95.00 488 LYS A CA 1
ATOM 3640 C C . LYS A 1 488 ? 38.409 -1.527 -80.987 1.00 95.00 488 LYS A C 1
ATOM 3642 O O . LYS A 1 488 ? 37.366 -1.281 -80.388 1.00 95.00 488 LYS A O 1
ATOM 3647 N N . ALA A 1 489 ? 39.382 -2.277 -80.467 1.00 95.56 489 ALA A N 1
ATOM 3648 C CA . ALA A 1 489 ? 39.300 -2.885 -79.139 1.00 95.56 489 ALA A CA 1
ATOM 3649 C C . ALA A 1 489 ? 39.239 -1.829 -78.022 1.00 95.56 489 ALA A C 1
ATOM 3651 O O . ALA A 1 489 ? 38.444 -1.962 -77.094 1.00 95.56 489 ALA A O 1
ATOM 3652 N N . ALA A 1 490 ? 40.023 -0.751 -78.129 1.00 95.06 490 ALA A N 1
ATOM 3653 C CA . ALA A 1 490 ? 39.975 0.372 -77.197 1.00 95.06 490 ALA A CA 1
ATOM 3654 C C . ALA A 1 490 ? 38.579 1.010 -77.175 1.00 95.06 490 ALA A C 1
ATOM 3656 O O . ALA A 1 490 ? 38.028 1.241 -76.100 1.00 95.06 490 ALA A O 1
ATOM 3657 N N . LYS A 1 491 ? 37.958 1.216 -78.343 1.00 93.38 491 LYS A N 1
ATOM 3658 C CA . LYS A 1 491 ? 36.591 1.739 -78.445 1.00 93.38 491 LYS A CA 1
ATOM 3659 C C . LYS A 1 491 ? 35.549 0.807 -77.818 1.00 93.38 491 LYS A C 1
ATOM 3661 O O . LYS A 1 491 ? 34.715 1.274 -77.051 1.00 93.38 491 LYS A O 1
ATOM 3666 N N . GLU A 1 492 ? 35.627 -0.498 -78.075 1.00 95.00 492 GLU A N 1
ATOM 3667 C CA . GLU A 1 492 ? 34.730 -1.488 -77.457 1.00 95.00 492 GLU A CA 1
ATOM 3668 C C . GLU A 1 492 ? 34.866 -1.499 -75.921 1.00 95.00 492 GLU A C 1
ATOM 3670 O O . GLU A 1 492 ? 33.861 -1.478 -75.209 1.00 95.00 492 GLU A O 1
ATOM 3675 N N . ILE A 1 493 ? 36.094 -1.442 -75.386 1.00 95.38 493 ILE A N 1
ATOM 3676 C CA . ILE A 1 493 ? 36.331 -1.338 -73.935 1.00 95.38 493 ILE A CA 1
ATOM 3677 C C . ILE A 1 493 ? 35.789 -0.013 -73.386 1.00 95.38 493 ILE A C 1
ATOM 3679 O O . ILE A 1 493 ? 35.170 0.002 -72.321 1.00 95.38 493 ILE A O 1
ATOM 3683 N N . LYS A 1 494 ? 35.981 1.100 -74.106 1.00 93.94 494 LYS A N 1
ATOM 3684 C CA . LYS A 1 494 ? 35.454 2.416 -73.719 1.00 93.94 494 LYS A CA 1
ATOM 3685 C C . LYS A 1 494 ? 33.935 2.390 -73.573 1.00 93.94 494 LYS A C 1
ATOM 3687 O O . LYS A 1 494 ? 33.415 2.914 -72.587 1.00 93.94 494 LYS A O 1
ATOM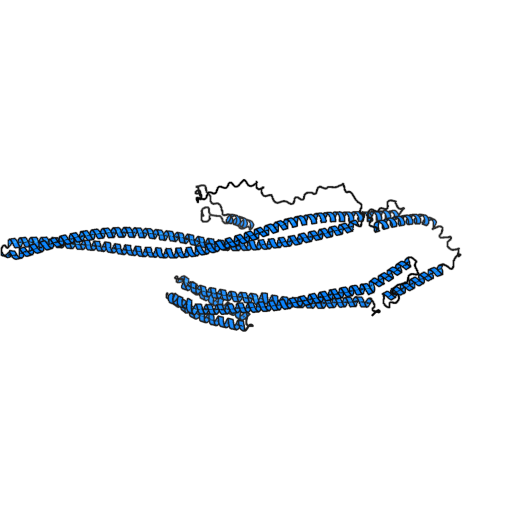 3692 N N . ASP A 1 495 ? 33.238 1.758 -74.512 1.00 94.19 495 ASP A N 1
ATOM 3693 C CA . ASP A 1 495 ? 31.780 1.626 -74.484 1.00 94.19 495 ASP A CA 1
ATOM 3694 C C . ASP A 1 495 ? 31.318 0.762 -73.293 1.00 94.19 495 ASP A C 1
ATOM 3696 O O . ASP A 1 495 ? 30.385 1.147 -72.575 1.00 94.19 495 ASP A O 1
ATOM 3700 N N . LEU A 1 496 ? 32.011 -0.352 -73.003 1.00 94.44 496 LEU A N 1
ATOM 3701 C CA . LEU A 1 496 ? 31.739 -1.173 -71.813 1.00 94.44 496 LEU A CA 1
ATOM 3702 C C . LEU A 1 496 ? 31.945 -0.388 -70.511 1.00 94.44 496 LEU A C 1
ATOM 3704 O O . LEU A 1 496 ? 31.045 -0.356 -69.675 1.00 94.44 496 LEU A O 1
ATOM 3708 N N . ILE A 1 497 ? 33.088 0.283 -70.343 1.00 93.50 497 ILE A N 1
ATOM 3709 C CA . ILE A 1 497 ? 33.403 1.040 -69.119 1.00 93.50 497 ILE A CA 1
ATOM 3710 C C . ILE A 1 497 ? 32.444 2.220 -68.936 1.00 93.50 497 ILE A C 1
ATOM 3712 O O . ILE A 1 497 ? 32.006 2.492 -67.819 1.00 93.50 497 ILE A O 1
ATOM 3716 N N . THR A 1 498 ? 32.043 2.885 -70.022 1.00 91.38 498 THR A N 1
ATOM 3717 C CA . THR A 1 498 ? 31.036 3.959 -69.979 1.00 91.38 498 THR A CA 1
ATOM 3718 C C . THR A 1 498 ? 29.677 3.429 -69.511 1.00 91.38 498 THR A C 1
ATOM 3720 O O . THR A 1 498 ? 28.996 4.062 -68.692 1.00 91.38 498 THR A O 1
ATOM 3723 N N . THR A 1 499 ? 29.294 2.243 -69.989 1.00 93.06 499 THR A N 1
ATOM 3724 C CA . THR A 1 499 ? 28.068 1.555 -69.564 1.00 93.06 499 THR A CA 1
ATOM 3725 C C . THR A 1 499 ? 28.148 1.162 -68.088 1.00 93.06 499 THR A C 1
ATOM 3727 O O . THR A 1 499 ? 27.249 1.511 -67.319 1.00 93.06 499 THR A O 1
ATOM 3730 N N . SER A 1 500 ? 29.248 0.539 -67.654 1.00 92.75 500 SER A N 1
ATOM 3731 C CA . SER A 1 500 ? 29.492 0.196 -66.248 1.00 92.75 500 SER A CA 1
ATOM 3732 C C . SER A 1 500 ? 29.481 1.430 -65.346 1.00 92.75 500 SER A C 1
ATOM 3734 O O . SER A 1 500 ? 28.824 1.421 -64.310 1.00 92.75 500 SER A O 1
ATOM 3736 N N . GLY A 1 501 ? 30.104 2.538 -65.757 1.00 90.69 501 GLY A N 1
ATOM 3737 C CA . GLY A 1 501 ? 30.072 3.798 -65.011 1.00 90.69 501 GLY A CA 1
ATOM 3738 C C . GLY A 1 501 ? 28.654 4.360 -64.853 1.00 90.69 501 GLY A C 1
ATOM 3739 O O . GLY A 1 501 ? 28.308 4.916 -63.812 1.00 90.69 501 GLY A O 1
ATOM 3740 N N . THR A 1 502 ? 27.793 4.177 -65.857 1.00 90.94 502 THR A N 1
ATOM 3741 C CA . THR A 1 502 ? 26.374 4.560 -65.777 1.00 90.94 502 THR A CA 1
ATOM 3742 C C . THR A 1 502 ? 25.597 3.669 -64.807 1.00 90.94 502 THR A C 1
ATOM 3744 O O . THR A 1 502 ? 24.843 4.190 -63.987 1.00 90.94 502 THR A O 1
ATOM 3747 N N . GLN A 1 503 ? 25.836 2.356 -64.827 1.00 91.25 503 GLN A N 1
ATOM 3748 C CA . GLN A 1 503 ? 25.242 1.410 -63.875 1.00 91.25 503 GLN A CA 1
ATOM 3749 C C . GLN A 1 503 ? 25.697 1.674 -62.433 1.00 91.25 503 GLN A C 1
ATOM 3751 O O . GLN A 1 503 ? 24.869 1.675 -61.526 1.00 91.25 503 GLN A O 1
ATOM 3756 N N . VAL A 1 504 ? 26.983 1.972 -62.217 1.00 92.25 504 VAL A N 1
ATOM 3757 C CA . VAL A 1 504 ? 27.518 2.329 -60.893 1.00 92.25 504 VAL A CA 1
ATOM 3758 C C . VAL A 1 504 ? 26.871 3.615 -60.382 1.00 92.25 504 VAL A C 1
ATOM 3760 O O . VAL A 1 504 ? 26.427 3.646 -59.240 1.00 92.25 504 VAL A O 1
ATOM 3763 N N . ARG A 1 505 ? 26.725 4.657 -61.215 1.00 88.19 505 ARG A N 1
ATOM 3764 C CA . ARG A 1 505 ? 26.018 5.894 -60.823 1.00 88.19 505 ARG A CA 1
ATOM 3765 C C . ARG A 1 505 ? 24.560 5.642 -60.434 1.00 88.19 505 ARG A C 1
ATOM 3767 O O . ARG A 1 505 ? 24.104 6.182 -59.428 1.00 88.19 505 ARG A O 1
ATOM 3774 N N . ALA A 1 506 ? 23.847 4.809 -61.192 1.00 91.06 506 ALA A N 1
ATOM 3775 C CA . ALA A 1 506 ? 22.487 4.402 -60.839 1.00 91.06 506 ALA A CA 1
ATOM 3776 C C . ALA A 1 506 ? 22.456 3.633 -59.503 1.00 91.06 506 ALA A C 1
ATOM 3778 O O . ALA A 1 506 ? 21.618 3.916 -58.648 1.00 91.06 506 ALA A O 1
ATOM 3779 N N . GLY A 1 507 ? 23.418 2.730 -59.282 1.00 90.88 507 GLY A N 1
ATOM 3780 C CA . GLY A 1 507 ? 23.597 2.012 -58.019 1.00 90.88 507 GLY A CA 1
ATOM 3781 C C . GLY A 1 507 ? 23.869 2.942 -56.833 1.00 90.88 507 GLY A C 1
ATOM 3782 O O . GLY A 1 507 ? 23.222 2.808 -55.799 1.00 90.88 507 GLY A O 1
ATOM 3783 N N . VAL A 1 508 ? 24.753 3.935 -56.987 1.00 90.56 508 VAL A N 1
ATOM 3784 C CA . VAL A 1 508 ? 25.010 4.969 -55.965 1.00 90.56 508 VAL A CA 1
ATOM 3785 C C . VAL A 1 508 ? 23.726 5.722 -55.615 1.00 90.56 508 VAL A C 1
ATOM 3787 O O . VAL A 1 508 ? 23.462 5.942 -54.436 1.00 90.56 508 VAL A O 1
ATOM 3790 N N . SER A 1 509 ? 22.914 6.087 -56.614 1.00 90.75 509 SER A N 1
ATOM 3791 C CA . SER A 1 509 ? 21.638 6.781 -56.388 1.00 90.75 509 SER A CA 1
ATOM 3792 C C . SER A 1 509 ? 20.666 5.937 -55.561 1.00 90.75 509 SER A C 1
ATOM 3794 O O . SER A 1 509 ? 20.140 6.423 -54.562 1.00 90.75 509 SER A O 1
ATOM 3796 N N . LEU A 1 510 ? 20.479 4.664 -55.928 1.00 92.19 510 LEU A N 1
ATOM 3797 C CA . LEU A 1 510 ? 19.594 3.734 -55.215 1.00 92.19 510 LEU A CA 1
ATOM 3798 C C . LEU A 1 510 ? 20.058 3.489 -53.774 1.00 92.19 510 LEU A C 1
ATOM 3800 O O . LEU A 1 510 ? 19.260 3.539 -52.844 1.00 92.19 510 LEU A O 1
ATOM 3804 N N . VAL A 1 511 ? 21.359 3.276 -53.562 1.00 91.75 511 VAL A N 1
ATOM 3805 C CA . VAL A 1 511 ? 21.911 3.095 -52.210 1.00 91.75 511 VAL A CA 1
ATOM 3806 C C . VAL A 1 511 ? 21.790 4.390 -51.392 1.00 91.75 511 VAL A C 1
ATOM 3808 O O . VAL A 1 511 ? 21.522 4.335 -50.193 1.00 91.75 511 VAL A O 1
ATOM 3811 N N . GLY A 1 512 ? 21.914 5.560 -52.026 1.00 89.88 512 GLY A N 1
ATOM 3812 C CA . GLY A 1 512 ? 21.657 6.859 -51.399 1.00 89.88 512 GLY A CA 1
ATOM 3813 C C . GLY A 1 512 ? 20.196 7.059 -50.980 1.00 89.88 512 GLY A C 1
ATOM 3814 O O . GLY A 1 512 ? 19.932 7.580 -49.896 1.00 89.88 512 GLY A O 1
ATOM 3815 N N . GLU A 1 513 ? 19.235 6.615 -51.794 1.00 92.38 513 GLU A N 1
ATOM 3816 C CA . GLU A 1 513 ? 17.813 6.574 -51.423 1.00 92.38 513 GLU A CA 1
ATOM 3817 C C . GLU A 1 513 ? 17.563 5.649 -50.230 1.00 92.38 513 GLU A C 1
ATOM 3819 O O . GLU A 1 513 ? 16.931 6.075 -49.263 1.00 92.38 513 GLU A O 1
ATOM 3824 N N . THR A 1 514 ? 18.149 4.449 -50.233 1.00 90.69 514 THR A N 1
ATOM 3825 C CA . THR A 1 514 ? 18.109 3.525 -49.088 1.00 90.69 514 THR A CA 1
ATOM 3826 C C . THR A 1 514 ? 18.700 4.155 -47.825 1.00 90.69 514 THR A C 1
ATOM 3828 O O . THR A 1 514 ? 18.139 4.008 -46.742 1.00 90.69 514 THR A O 1
ATOM 3831 N N . GLY A 1 515 ? 19.801 4.904 -47.949 1.00 90.81 515 GLY A N 1
ATOM 3832 C CA . GLY A 1 515 ? 20.409 5.628 -46.830 1.00 90.81 515 GLY A CA 1
ATOM 3833 C C . GLY A 1 515 ? 19.475 6.676 -46.221 1.00 90.81 515 GLY A C 1
ATOM 3834 O O . GLY A 1 515 ? 19.351 6.745 -45.001 1.00 90.81 515 GLY A O 1
ATOM 3835 N N . ARG A 1 516 ? 18.764 7.448 -47.056 1.00 92.00 516 ARG A N 1
ATOM 3836 C CA . ARG A 1 516 ? 17.760 8.422 -46.587 1.00 92.00 516 ARG A CA 1
ATOM 3837 C C . ARG A 1 516 ? 16.563 7.746 -45.918 1.00 92.00 516 ARG A C 1
ATOM 3839 O O . ARG A 1 516 ? 16.115 8.226 -44.882 1.00 92.00 516 ARG A O 1
ATOM 3846 N N . ALA A 1 517 ? 16.080 6.633 -46.471 1.00 92.00 517 ALA A N 1
ATOM 3847 C CA . ALA A 1 517 ? 14.993 5.862 -45.868 1.00 92.00 517 ALA A CA 1
ATOM 3848 C C . ALA A 1 517 ? 15.387 5.301 -44.489 1.00 92.00 517 ALA A C 1
ATOM 3850 O O . ALA A 1 517 ? 14.626 5.425 -43.535 1.00 92.00 517 ALA A O 1
ATOM 3851 N N . LEU A 1 518 ? 16.604 4.762 -44.350 1.00 91.06 518 LEU A N 1
ATOM 3852 C CA . LEU A 1 518 ? 17.129 4.317 -43.053 1.00 91.06 518 LEU A CA 1
ATOM 3853 C C . LEU A 1 518 ? 17.273 5.468 -42.053 1.00 91.06 518 LEU A C 1
ATOM 3855 O O . LEU A 1 518 ? 16.974 5.287 -40.878 1.00 91.06 518 LEU A O 1
ATOM 3859 N N . GLN A 1 519 ? 17.698 6.652 -42.500 1.00 90.31 519 GLN A N 1
ATOM 3860 C CA . GLN A 1 519 ? 17.787 7.829 -41.634 1.00 90.31 519 GLN A CA 1
ATOM 3861 C C . GLN A 1 519 ? 16.408 8.253 -41.099 1.00 90.31 519 GLN A C 1
ATOM 3863 O O . GLN A 1 519 ? 16.297 8.594 -39.923 1.00 90.31 519 GLN A O 1
ATOM 3868 N N . ALA A 1 520 ? 15.364 8.184 -41.932 1.00 93.12 520 ALA A N 1
ATOM 3869 C CA . ALA A 1 520 ? 13.990 8.425 -41.497 1.00 93.12 520 ALA A CA 1
ATOM 3870 C C . ALA A 1 520 ? 13.541 7.393 -40.448 1.00 93.12 520 ALA A C 1
ATOM 3872 O O . ALA A 1 520 ? 13.049 7.783 -39.395 1.00 93.12 520 ALA A O 1
ATOM 3873 N N . ILE A 1 521 ? 13.821 6.101 -40.670 1.00 91.19 521 ILE A N 1
ATOM 3874 C CA . ILE A 1 521 ? 13.525 5.031 -39.699 1.00 91.19 521 ILE A CA 1
ATOM 3875 C C . ILE A 1 521 ? 14.225 5.287 -38.358 1.00 91.19 521 ILE A C 1
ATOM 3877 O O . ILE A 1 521 ? 13.609 5.130 -37.310 1.00 91.19 521 ILE A O 1
ATOM 3881 N N . VAL A 1 522 ? 15.498 5.698 -38.360 1.00 90.88 522 VAL A N 1
ATOM 3882 C CA . VAL A 1 522 ? 16.218 6.025 -37.115 1.00 90.88 522 VAL A CA 1
ATOM 3883 C C . VAL A 1 522 ? 15.521 7.160 -36.357 1.00 90.88 522 VAL A C 1
ATOM 3885 O O . VAL A 1 522 ? 15.383 7.066 -35.139 1.00 90.88 522 VAL A O 1
ATOM 3888 N N . SER A 1 523 ? 15.053 8.194 -37.063 1.00 92.31 523 SER A N 1
ATOM 3889 C CA . SER A 1 523 ? 14.305 9.305 -36.460 1.00 92.31 523 SER A CA 1
ATOM 3890 C C . SER A 1 523 ? 12.971 8.843 -35.865 1.00 92.31 523 SER A C 1
ATOM 3892 O O . SER A 1 523 ? 12.669 9.166 -34.721 1.00 92.31 523 SER A O 1
ATOM 3894 N N . GLU A 1 524 ? 12.196 8.036 -36.594 1.00 93.88 524 GLU A N 1
ATOM 3895 C CA . GLU A 1 524 ? 10.920 7.489 -36.106 1.00 93.88 524 GLU A CA 1
ATOM 3896 C C . GLU A 1 524 ? 11.123 6.580 -34.883 1.00 93.88 524 GLU A C 1
ATOM 3898 O O . GLU A 1 524 ? 10.388 6.663 -33.902 1.00 93.88 524 GLU A O 1
ATOM 3903 N N . VAL A 1 525 ? 12.163 5.739 -34.887 1.00 92.38 525 VAL A N 1
ATOM 3904 C CA . VAL A 1 525 ? 12.497 4.870 -33.747 1.00 92.38 525 VAL A CA 1
ATOM 3905 C C . VAL A 1 525 ? 12.920 5.687 -32.519 1.00 92.38 525 VAL A C 1
ATOM 3907 O O . VAL A 1 525 ? 12.633 5.280 -31.392 1.00 92.38 525 VAL A O 1
ATOM 3910 N N . GLN A 1 526 ? 13.566 6.844 -32.703 1.00 89.19 526 GLN A N 1
ATOM 3911 C CA . GLN A 1 526 ? 13.870 7.768 -31.604 1.00 89.19 526 GLN A CA 1
ATOM 3912 C C . GLN A 1 526 ? 12.602 8.372 -30.990 1.00 89.19 526 GLN A C 1
ATOM 3914 O O . GLN A 1 526 ? 12.486 8.386 -29.763 1.00 89.19 526 GLN A O 1
ATOM 3919 N N . GLU A 1 527 ? 11.640 8.805 -31.808 1.00 93.94 527 GLU A N 1
ATOM 3920 C CA . GLU A 1 527 ? 10.345 9.297 -31.314 1.00 93.94 527 GLU A CA 1
ATOM 3921 C C . GLU A 1 527 ? 9.577 8.202 -30.563 1.00 93.94 527 GLU A C 1
ATOM 3923 O O . GLU A 1 527 ? 9.100 8.427 -29.449 1.00 93.94 527 GLU A O 1
ATOM 3928 N N . ILE A 1 528 ? 9.539 6.981 -31.111 1.00 92.75 528 ILE A N 1
ATOM 3929 C CA . ILE A 1 528 ? 8.928 5.823 -30.442 1.00 92.75 528 ILE A CA 1
ATOM 3930 C C . ILE A 1 528 ? 9.597 5.570 -29.087 1.00 92.75 528 ILE A C 1
ATOM 3932 O O . ILE A 1 528 ? 8.902 5.339 -28.100 1.00 92.75 528 ILE A O 1
ATOM 3936 N N . ASN A 1 529 ? 10.929 5.636 -29.009 1.00 88.62 529 ASN A N 1
ATOM 3937 C CA . ASN A 1 529 ? 11.644 5.452 -27.748 1.00 88.62 529 ASN A CA 1
ATOM 3938 C C . ASN A 1 529 ? 11.236 6.499 -26.699 1.00 88.62 529 ASN A C 1
ATOM 3940 O O . ASN A 1 529 ? 11.031 6.141 -25.541 1.00 88.62 529 ASN A O 1
ATOM 3944 N N . GLY A 1 530 ? 11.078 7.763 -27.107 1.00 90.06 530 GLY A N 1
ATOM 3945 C CA . GLY A 1 530 ? 10.587 8.830 -26.233 1.00 90.06 530 GLY A CA 1
ATOM 3946 C C . GLY A 1 530 ? 9.168 8.562 -25.724 1.00 90.06 530 GLY A C 1
ATOM 3947 O O . GLY A 1 530 ? 8.917 8.640 -24.523 1.00 90.06 530 GLY A O 1
ATOM 3948 N N . HIS A 1 531 ? 8.249 8.152 -26.604 1.00 92.81 531 HIS A N 1
ATOM 3949 C CA . HIS A 1 531 ? 6.888 7.783 -26.200 1.00 92.81 531 HIS A CA 1
ATOM 3950 C C . HIS A 1 531 ? 6.854 6.593 -25.238 1.00 92.81 531 HIS A C 1
ATOM 3952 O O . HIS A 1 531 ? 6.094 6.607 -24.272 1.00 92.81 531 HIS A O 1
ATOM 3958 N N . VAL A 1 532 ? 7.679 5.569 -25.466 1.00 91.31 532 VAL A N 1
ATOM 3959 C CA . VAL A 1 532 ? 7.738 4.406 -24.574 1.00 91.31 532 VAL A CA 1
ATOM 3960 C C . VAL A 1 532 ? 8.296 4.788 -23.202 1.00 91.31 532 VAL A C 1
ATOM 3962 O O . VAL A 1 532 ? 7.758 4.334 -22.196 1.00 91.31 532 VAL A O 1
ATOM 3965 N N . GLN A 1 533 ? 9.310 5.657 -23.134 1.00 89.56 533 GLN A N 1
ATOM 3966 C CA . GLN A 1 533 ? 9.813 6.179 -21.857 1.00 89.56 533 GLN A CA 1
ATOM 3967 C C . GLN A 1 533 ? 8.731 6.941 -21.084 1.00 89.56 533 GLN A C 1
ATOM 3969 O O . GLN A 1 533 ? 8.519 6.645 -19.910 1.00 89.56 533 GLN A O 1
ATOM 3974 N N . ALA A 1 534 ? 7.980 7.821 -21.754 1.00 93.25 534 ALA A N 1
ATOM 3975 C CA . ALA A 1 534 ? 6.865 8.538 -21.134 1.00 93.25 534 ALA A CA 1
ATOM 3976 C C . ALA A 1 534 ? 5.765 7.585 -20.620 1.00 93.25 534 ALA A C 1
ATOM 3978 O O . ALA A 1 534 ? 5.214 7.796 -19.542 1.00 93.25 534 ALA A O 1
ATOM 3979 N N . ILE A 1 535 ? 5.469 6.497 -21.346 1.00 91.50 535 ILE A N 1
ATOM 3980 C CA . ILE A 1 535 ? 4.526 5.461 -20.886 1.00 91.50 535 ILE A CA 1
ATOM 3981 C C . ILE A 1 535 ? 5.055 4.753 -19.635 1.00 91.50 535 ILE A C 1
ATOM 3983 O O . ILE A 1 535 ? 4.285 4.511 -18.709 1.00 91.50 535 ILE A O 1
ATOM 3987 N N . VAL A 1 536 ? 6.347 4.411 -19.591 1.00 88.00 536 VAL A N 1
ATOM 3988 C CA . VAL A 1 536 ? 6.961 3.761 -18.420 1.00 88.00 536 VAL A CA 1
ATOM 3989 C C . VAL A 1 536 ? 6.906 4.678 -17.196 1.00 88.00 536 VAL A C 1
ATOM 3991 O O . VAL A 1 536 ? 6.549 4.212 -16.114 1.00 88.00 536 VAL A O 1
ATOM 3994 N N . GLU A 1 537 ? 7.209 5.969 -17.351 1.00 91.25 537 GLU A N 1
ATOM 3995 C CA . GLU A 1 537 ? 7.085 6.957 -16.271 1.00 91.25 537 GLU A CA 1
ATOM 3996 C C . GLU A 1 537 ? 5.639 7.092 -15.787 1.00 91.25 537 GLU A C 1
ATOM 3998 O O . GLU A 1 537 ? 5.378 6.903 -14.597 1.00 91.25 537 GLU A O 1
ATOM 4003 N N . ALA A 1 538 ? 4.685 7.298 -16.700 1.00 93.62 538 ALA A N 1
ATOM 4004 C CA . ALA A 1 538 ? 3.267 7.402 -16.359 1.00 93.62 538 ALA A CA 1
ATOM 4005 C C . ALA A 1 538 ? 2.735 6.129 -15.676 1.00 93.62 538 ALA A C 1
ATOM 4007 O O . ALA A 1 538 ? 1.951 6.200 -14.731 1.00 93.62 538 ALA A O 1
ATOM 4008 N N . ALA A 1 539 ? 3.176 4.946 -16.112 1.00 90.06 539 ALA A N 1
ATOM 4009 C CA . ALA A 1 539 ? 2.771 3.680 -15.509 1.00 90.06 539 ALA A CA 1
ATOM 4010 C C . ALA A 1 539 ? 3.353 3.494 -14.094 1.00 90.06 539 ALA A C 1
ATOM 4012 O O . ALA A 1 539 ? 2.685 2.940 -13.215 1.00 90.06 539 ALA A O 1
ATOM 4013 N N . ARG A 1 540 ? 4.576 3.981 -13.838 1.00 88.25 540 ARG A N 1
ATOM 4014 C CA . ARG A 1 540 ? 5.161 4.016 -12.487 1.00 88.25 540 ARG A CA 1
ATOM 4015 C C . ARG A 1 540 ? 4.399 4.971 -11.576 1.00 88.25 540 ARG A C 1
ATOM 4017 O O . ARG A 1 540 ? 4.079 4.592 -10.452 1.00 88.25 540 ARG A O 1
ATOM 4024 N N . GLU A 1 541 ? 4.047 6.155 -12.067 1.00 91.75 541 GLU A N 1
ATOM 4025 C CA . GLU A 1 541 ? 3.238 7.122 -11.319 1.00 91.75 541 GLU A CA 1
ATOM 4026 C C . GLU A 1 541 ? 1.846 6.561 -10.985 1.00 91.75 541 GLU A C 1
ATOM 4028 O O . GLU A 1 541 ? 1.422 6.601 -9.830 1.00 91.75 541 GLU A O 1
ATOM 4033 N N . GLN A 1 542 ? 1.172 5.929 -11.953 1.00 91.69 542 GLN A N 1
ATOM 4034 C CA . GLN A 1 542 ? -0.097 5.231 -11.720 1.00 91.69 542 GLN A CA 1
ATOM 4035 C C . GLN A 1 542 ? 0.034 4.121 -10.674 1.00 91.69 542 GLN A C 1
ATOM 4037 O O . GLN A 1 542 ? -0.849 3.972 -9.833 1.00 91.69 542 GLN A O 1
ATOM 4042 N N . SER A 1 543 ? 1.126 3.350 -10.694 1.00 89.56 543 SER A N 1
ATOM 4043 C CA . SER A 1 543 ? 1.370 2.313 -9.687 1.00 89.56 543 SER A CA 1
ATOM 4044 C C . SER A 1 543 ? 1.481 2.904 -8.279 1.00 89.56 543 SER A C 1
ATOM 4046 O O . SER A 1 543 ? 0.927 2.331 -7.341 1.00 89.56 543 SER A O 1
ATOM 4048 N N . THR A 1 544 ? 2.166 4.039 -8.124 1.00 89.25 544 THR A N 1
ATOM 4049 C CA . THR A 1 544 ? 2.250 4.759 -6.845 1.00 89.25 544 THR A CA 1
ATOM 4050 C C . THR A 1 544 ? 0.876 5.280 -6.421 1.00 89.25 544 THR A C 1
ATOM 4052 O O . THR A 1 544 ? 0.438 5.015 -5.303 1.00 89.25 544 THR A O 1
ATOM 4055 N N . GLY A 1 545 ? 0.134 5.923 -7.329 1.00 93.62 545 GLY A N 1
ATOM 4056 C CA . GLY A 1 545 ? -1.219 6.411 -7.044 1.00 93.62 545 GLY A CA 1
ATOM 4057 C C . GLY A 1 545 ? -2.187 5.291 -6.641 1.00 93.62 545 GLY A C 1
ATOM 4058 O O . GLY A 1 545 ? -2.994 5.455 -5.728 1.00 93.62 545 GLY A O 1
ATOM 4059 N N . LEU A 1 546 ? -2.075 4.106 -7.248 1.00 93.50 546 LEU A N 1
ATOM 4060 C CA . LEU A 1 546 ? -2.872 2.939 -6.860 1.00 93.50 546 LEU A CA 1
ATOM 4061 C C . LEU A 1 546 ? -2.520 2.416 -5.461 1.00 93.50 546 LEU A C 1
ATOM 4063 O O . LEU A 1 546 ? -3.419 1.964 -4.753 1.00 93.50 546 LEU A O 1
ATOM 4067 N N . GLN A 1 547 ? -1.259 2.504 -5.024 1.00 89.38 547 GLN A N 1
ATOM 4068 C CA . GLN A 1 547 ? -0.877 2.158 -3.647 1.00 89.38 547 GLN A CA 1
ATOM 4069 C C . GLN A 1 547 ? -1.499 3.117 -2.622 1.00 89.38 547 GLN A C 1
ATOM 4071 O O . GLN A 1 547 ? -1.974 2.678 -1.569 1.00 89.38 547 GLN A O 1
ATOM 4076 N N . GLU A 1 548 ? -1.550 4.412 -2.935 1.00 92.25 548 GLU A N 1
ATOM 4077 C CA . GLU A 1 548 ? -2.223 5.407 -2.095 1.00 92.25 548 GLU A CA 1
ATOM 4078 C C . GLU A 1 548 ? -3.733 5.148 -2.023 1.00 92.25 548 GLU A C 1
ATOM 4080 O O . GLU A 1 548 ? -4.307 5.126 -0.931 1.00 92.25 548 GLU A O 1
ATOM 4085 N N . ILE A 1 549 ? -4.373 4.861 -3.163 1.00 94.44 549 ILE A N 1
ATOM 4086 C CA . ILE A 1 549 ? -5.798 4.507 -3.209 1.00 94.44 549 ILE A CA 1
ATOM 4087 C C . ILE A 1 549 ? -6.064 3.227 -2.408 1.00 94.44 549 ILE A C 1
ATOM 4089 O O . ILE A 1 549 ? -7.012 3.185 -1.626 1.00 94.44 549 ILE A O 1
ATOM 4093 N N . ASN A 1 550 ? -5.218 2.203 -2.540 1.00 90.50 550 ASN A N 1
ATOM 4094 C CA . ASN A 1 550 ? -5.347 0.966 -1.770 1.00 90.50 550 ASN A CA 1
ATOM 4095 C C . ASN A 1 550 ? -5.277 1.233 -0.253 1.00 90.50 550 ASN A C 1
ATOM 4097 O O . ASN A 1 550 ? -6.073 0.711 0.527 1.00 90.50 550 ASN A O 1
ATOM 4101 N N . THR A 1 551 ? -4.379 2.127 0.169 1.00 92.62 551 THR A N 1
ATOM 4102 C CA . THR A 1 551 ? -4.277 2.565 1.571 1.00 92.62 551 THR A CA 1
ATOM 4103 C C . THR A 1 551 ? -5.539 3.303 2.033 1.00 92.62 551 THR A C 1
ATOM 4105 O O . THR A 1 551 ? -6.033 3.071 3.143 1.00 92.62 551 THR A O 1
ATOM 4108 N N . ALA A 1 552 ? -6.106 4.162 1.181 1.00 93.94 552 ALA A N 1
ATOM 4109 C CA . ALA A 1 552 ? -7.354 4.864 1.465 1.00 93.94 552 ALA A CA 1
ATOM 4110 C C . ALA A 1 552 ? -8.548 3.900 1.586 1.00 93.94 552 ALA A C 1
ATOM 4112 O O . ALA A 1 552 ? -9.354 4.044 2.506 1.00 93.94 552 ALA A O 1
ATOM 4113 N N . VAL A 1 553 ? -8.634 2.882 0.725 1.00 94.50 553 VAL A N 1
ATOM 4114 C CA . VAL A 1 553 ? -9.678 1.846 0.792 1.00 94.50 553 VAL A CA 1
ATOM 4115 C C . VAL A 1 553 ? -9.548 1.001 2.057 1.00 94.50 553 VAL A C 1
ATOM 4117 O O . VAL A 1 553 ? -10.546 0.795 2.741 1.00 94.50 553 VAL A O 1
ATOM 4120 N N . ASN A 1 554 ? -8.334 0.613 2.451 1.00 90.94 554 ASN A N 1
ATOM 4121 C CA . ASN A 1 554 ? -8.107 -0.075 3.727 1.00 90.94 554 ASN A CA 1
ATOM 4122 C C . ASN A 1 554 ? -8.534 0.793 4.932 1.00 90.94 554 ASN A C 1
ATOM 4124 O O . ASN A 1 554 ? -9.116 0.311 5.902 1.00 90.94 554 ASN A O 1
ATOM 4128 N N . THR A 1 555 ? -8.311 2.109 4.859 1.00 93.56 555 THR A N 1
ATOM 4129 C CA . THR A 1 555 ? -8.792 3.050 5.885 1.00 93.56 555 THR A CA 1
ATOM 4130 C C . THR A 1 555 ? -10.323 3.135 5.907 1.00 93.56 555 THR A C 1
ATOM 4132 O O . THR A 1 555 ? -10.925 3.189 6.983 1.00 93.56 555 THR A O 1
ATOM 4135 N N . MET A 1 556 ? -10.972 3.122 4.737 1.00 94.94 556 MET A N 1
ATOM 4136 C CA . MET A 1 556 ? -12.434 3.065 4.631 1.00 94.94 556 MET A CA 1
ATOM 4137 C C . MET A 1 556 ? -13.006 1.759 5.188 1.00 94.94 556 MET A C 1
ATOM 4139 O O . MET A 1 556 ? -14.027 1.812 5.875 1.00 94.94 556 MET A O 1
ATOM 4143 N N . ASP A 1 557 ? -12.361 0.617 4.948 1.00 95.00 557 ASP A N 1
ATOM 4144 C CA . ASP A 1 557 ? -12.766 -0.675 5.511 1.00 95.00 557 ASP A CA 1
ATOM 4145 C C . ASP A 1 557 ? -12.722 -0.648 7.047 1.00 95.00 557 ASP A C 1
ATOM 4147 O O . ASP A 1 557 ? -13.731 -0.885 7.711 1.00 95.00 557 ASP A O 1
ATOM 4151 N N . GLN A 1 558 ? -11.610 -0.188 7.632 1.00 93.50 558 GLN A N 1
ATOM 4152 C CA . GLN A 1 558 ? -11.501 -0.011 9.087 1.00 93.50 558 GLN A CA 1
ATOM 4153 C C . GLN A 1 558 ? -12.567 0.939 9.650 1.00 93.50 558 GLN A C 1
ATOM 4155 O O . GLN A 1 558 ? -13.139 0.684 10.712 1.00 93.50 558 GLN A O 1
ATOM 4160 N N . GLY A 1 559 ? -12.845 2.047 8.955 1.00 94.88 559 GLY A N 1
ATOM 4161 C CA . GLY A 1 559 ? -13.918 2.970 9.329 1.00 94.88 559 GLY A CA 1
ATOM 4162 C C . GLY A 1 559 ? -15.298 2.310 9.280 1.00 94.88 559 GLY A C 1
ATOM 4163 O O . GLY A 1 559 ? -16.116 2.517 10.175 1.00 94.88 559 GLY A O 1
ATOM 4164 N N . THR A 1 560 ? -15.536 1.467 8.278 1.00 94.56 560 THR A N 1
ATOM 4165 C CA . THR A 1 560 ? -16.784 0.715 8.102 1.00 94.56 560 THR A CA 1
ATOM 4166 C C . THR A 1 560 ? -16.967 -0.316 9.218 1.00 94.56 560 THR A C 1
ATOM 4168 O O . THR A 1 560 ? -18.034 -0.373 9.826 1.00 94.56 560 THR A O 1
ATOM 4171 N N . GLN A 1 561 ? -15.912 -1.041 9.593 1.00 92.81 561 GLN A N 1
ATOM 4172 C CA . GLN A 1 561 ? -15.934 -1.972 10.728 1.00 92.81 561 GLN A CA 1
ATOM 4173 C C . GLN A 1 561 ? -16.175 -1.257 12.067 1.00 92.81 561 GLN A C 1
ATOM 4175 O O . GLN A 1 561 ? -16.965 -1.721 12.889 1.00 92.81 561 GLN A O 1
ATOM 4180 N N . ARG A 1 562 ? -15.555 -0.087 12.286 1.00 95.06 562 ARG A N 1
ATOM 4181 C CA . ARG A 1 562 ? -15.828 0.738 13.479 1.00 95.06 562 ARG A CA 1
ATOM 4182 C C . ARG A 1 562 ? -17.267 1.237 13.517 1.00 95.06 562 ARG A C 1
ATOM 4184 O O . ARG A 1 562 ? -17.860 1.268 14.591 1.00 95.06 562 ARG A O 1
ATOM 4191 N N . ASN A 1 563 ? -17.836 1.605 12.370 1.00 93.38 563 ASN A N 1
ATOM 4192 C CA . ASN A 1 563 ? -19.246 1.976 12.287 1.00 93.38 563 ASN A CA 1
ATOM 4193 C C . ASN A 1 563 ? -20.151 0.795 12.644 1.00 93.38 563 ASN A C 1
ATOM 4195 O O . ASN A 1 563 ? -21.103 0.989 13.393 1.00 93.38 563 ASN A O 1
ATOM 4199 N N . ALA A 1 564 ? -19.831 -0.419 12.186 1.00 93.62 564 ALA A N 1
ATOM 4200 C CA . ALA A 1 564 ? -20.586 -1.618 12.545 1.00 93.62 564 ALA A CA 1
ATOM 4201 C C . ALA A 1 564 ? -20.556 -1.863 14.064 1.00 93.62 564 ALA A C 1
ATOM 4203 O O . ALA A 1 564 ? -21.608 -2.012 14.682 1.00 93.62 564 ALA A O 1
ATOM 4204 N N . ALA A 1 565 ? -19.376 -1.779 14.685 1.00 93.50 565 ALA A N 1
ATOM 4205 C CA . ALA A 1 565 ? -19.235 -1.900 16.137 1.00 93.50 565 ALA A CA 1
ATOM 4206 C C . ALA A 1 565 ? -20.004 -0.801 16.900 1.00 93.50 565 ALA A C 1
ATOM 4208 O O . ALA A 1 565 ? -20.716 -1.090 17.861 1.00 93.50 565 ALA A O 1
ATOM 4209 N N . MET A 1 566 ? -19.924 0.459 16.449 1.00 93.69 566 MET A N 1
ATOM 4210 C CA . MET A 1 566 ? -20.692 1.562 17.045 1.00 93.69 566 MET A CA 1
ATOM 4211 C C . MET A 1 566 ? -22.202 1.357 16.918 1.00 93.69 566 MET A C 1
ATOM 4213 O O . MET A 1 566 ? -22.952 1.722 17.824 1.00 93.69 566 MET A O 1
ATOM 4217 N N . VAL A 1 567 ? -22.666 0.802 15.799 1.00 96.06 567 VAL A N 1
ATOM 4218 C CA . VAL A 1 567 ? -24.079 0.482 15.584 1.00 96.06 567 VAL A CA 1
ATOM 4219 C C . VAL A 1 567 ? -24.540 -0.603 16.552 1.00 96.06 567 VAL A C 1
ATOM 4221 O O . VAL A 1 567 ? -25.600 -0.444 17.161 1.00 96.06 567 VAL A O 1
ATOM 4224 N N . GLU A 1 568 ? -23.755 -1.664 16.745 1.00 92.81 568 GLU A N 1
ATOM 4225 C CA . GLU A 1 568 ? -24.054 -2.709 17.732 1.00 92.81 568 GLU A CA 1
ATOM 4226 C C . GLU A 1 568 ? -24.132 -2.132 19.152 1.00 92.81 568 GLU A C 1
ATOM 4228 O O . GLU A 1 568 ? -25.117 -2.359 19.862 1.00 92.81 568 GLU A O 1
ATOM 4233 N N . GLU A 1 569 ? -23.151 -1.313 19.543 1.00 95.25 569 GLU A N 1
ATOM 4234 C CA . GLU A 1 569 ? -23.115 -0.663 20.855 1.00 95.25 569 GLU A CA 1
ATOM 4235 C C . GLU A 1 569 ? -24.310 0.284 21.057 1.00 95.25 569 GLU A C 1
ATOM 4237 O O . GLU A 1 569 ? -25.001 0.218 22.076 1.00 95.25 569 GLU A O 1
ATOM 4242 N N . THR A 1 570 ? -24.616 1.121 20.062 1.00 94.06 570 THR A N 1
ATOM 4243 C CA . THR A 1 570 ? -25.740 2.072 20.109 1.00 94.06 570 THR A CA 1
ATOM 4244 C C . THR A 1 570 ? -27.082 1.344 20.185 1.00 94.06 570 THR A C 1
ATOM 4246 O O . THR A 1 570 ? -27.989 1.764 20.914 1.00 94.06 570 THR A O 1
ATOM 4249 N N . THR A 1 571 ? -27.214 0.226 19.469 1.00 91.88 571 THR A N 1
ATOM 4250 C CA . THR A 1 571 ? -28.411 -0.622 19.498 1.00 91.88 571 THR A CA 1
ATOM 4251 C C . THR A 1 571 ? -28.586 -1.255 20.877 1.00 91.88 571 THR A C 1
ATOM 4253 O O . THR A 1 571 ? -29.676 -1.173 21.455 1.00 91.88 571 THR A O 1
ATOM 4256 N N . ALA A 1 572 ? -27.512 -1.805 21.451 1.00 93.75 572 ALA A N 1
ATOM 4257 C CA . ALA A 1 572 ? -27.512 -2.379 22.793 1.00 93.75 572 ALA A CA 1
ATOM 4258 C C . ALA A 1 572 ? -27.846 -1.329 23.868 1.00 93.75 572 ALA A C 1
ATOM 4260 O O . ALA A 1 572 ? -28.731 -1.556 24.698 1.00 93.75 572 ALA A O 1
ATOM 4261 N N . ALA A 1 573 ? -27.221 -0.149 23.808 1.00 93.62 573 ALA A N 1
ATOM 4262 C CA . ALA A 1 573 ? -27.486 0.963 24.718 1.00 93.62 573 ALA A CA 1
ATOM 4263 C C . ALA A 1 573 ? -28.948 1.435 24.636 1.00 93.62 573 ALA A C 1
ATOM 4265 O O . ALA A 1 573 ? -29.603 1.635 25.661 1.00 93.62 573 ALA A O 1
ATOM 4266 N N . SER A 1 574 ? -29.506 1.529 23.426 1.00 93.94 574 SER A N 1
ATOM 4267 C CA . SER A 1 574 ? -30.916 1.886 23.208 1.00 93.94 574 SER A CA 1
ATOM 4268 C C . SER A 1 574 ? -31.883 0.827 23.747 1.00 93.94 574 SER A C 1
ATOM 4270 O O . SER A 1 574 ? -32.998 1.148 24.170 1.00 93.94 574 SER A O 1
ATOM 4272 N N . HIS A 1 575 ? -31.486 -0.447 23.735 1.00 90.25 575 HIS A N 1
ATOM 4273 C CA . HIS A 1 575 ? -32.263 -1.534 24.330 1.00 90.25 575 HIS A CA 1
ATOM 4274 C C . HIS A 1 575 ? -32.221 -1.491 25.865 1.00 90.25 575 HIS A C 1
ATOM 4276 O O . HIS A 1 575 ? -33.263 -1.609 26.518 1.00 90.25 575 HIS A O 1
ATOM 4282 N N . GLY A 1 576 ? -31.042 -1.231 26.437 1.00 92.69 576 GLY A N 1
ATOM 4283 C CA . GLY A 1 576 ? -30.863 -1.012 27.872 1.00 92.69 576 GLY A CA 1
ATOM 4284 C C . GLY A 1 576 ? -31.690 0.170 28.380 1.00 92.69 576 GLY A C 1
ATOM 4285 O O . GLY A 1 576 ? -32.452 0.025 29.332 1.00 92.69 576 GLY A O 1
ATOM 4286 N N . LEU A 1 577 ? -31.640 1.308 27.681 1.00 93.31 577 LEU A N 1
ATOM 4287 C CA . LEU A 1 577 ? -32.411 2.501 28.039 1.00 93.31 577 LEU A CA 1
ATOM 4288 C C . LEU A 1 577 ? -33.925 2.255 27.980 1.00 93.31 577 LEU A C 1
ATOM 4290 O O . LEU A 1 577 ? -34.656 2.677 28.873 1.00 93.31 577 LEU A O 1
ATOM 4294 N N . ALA A 1 578 ? -34.403 1.531 26.964 1.00 90.62 578 ALA A N 1
ATOM 4295 C CA . ALA A 1 578 ? -35.813 1.155 26.876 1.00 90.62 578 ALA A CA 1
ATOM 4296 C C . ALA A 1 578 ? -36.249 0.259 28.050 1.00 90.62 578 ALA A C 1
ATOM 4298 O O . ALA A 1 578 ? -37.349 0.428 28.577 1.00 90.62 578 ALA A O 1
ATOM 4299 N N . THR A 1 579 ? -35.375 -0.654 28.484 1.00 93.75 579 THR A N 1
ATOM 4300 C CA . THR A 1 579 ? -35.615 -1.523 29.645 1.00 93.75 579 THR A CA 1
ATOM 4301 C C . THR A 1 579 ? -35.676 -0.710 30.941 1.00 93.75 579 THR A C 1
ATOM 4303 O O . THR A 1 579 ? -36.601 -0.892 31.734 1.00 93.75 579 THR A O 1
ATOM 4306 N N . GLU A 1 580 ? -34.756 0.240 31.130 1.00 93.81 580 GLU A N 1
ATOM 4307 C CA . GLU A 1 580 ? -34.722 1.121 32.306 1.00 93.81 580 GLU A CA 1
ATOM 4308 C C . GLU A 1 580 ? -35.971 2.014 32.379 1.00 93.81 580 GLU A C 1
ATOM 4310 O O . GLU A 1 580 ? -36.604 2.138 33.428 1.00 93.81 580 GLU A O 1
ATOM 4315 N N . VAL A 1 581 ? -36.408 2.565 31.241 1.00 94.19 581 VAL A N 1
ATOM 4316 C CA . VAL A 1 581 ? -37.661 3.330 31.145 1.00 94.19 581 VAL A CA 1
ATOM 4317 C C . VAL A 1 581 ? -38.873 2.462 31.491 1.00 94.19 581 VAL A C 1
ATOM 4319 O O . VAL A 1 581 ? -39.785 2.919 32.183 1.00 94.19 581 VAL A O 1
ATOM 4322 N N . GLN A 1 582 ? -38.906 1.204 31.042 1.00 91.62 582 GLN A N 1
ATOM 4323 C CA . GLN A 1 582 ? -39.989 0.279 31.380 1.00 91.62 582 GLN A CA 1
ATOM 4324 C C . GLN A 1 582 ? -40.008 -0.049 32.882 1.00 91.62 582 GLN A C 1
ATOM 4326 O O . GLN A 1 582 ? -41.085 -0.097 33.489 1.00 91.62 582 GLN A O 1
ATOM 4331 N N . ALA A 1 583 ? -38.836 -0.228 33.498 1.00 92.88 583 ALA A N 1
ATOM 4332 C CA . ALA A 1 583 ? -38.705 -0.423 34.938 1.00 92.88 583 ALA A CA 1
ATOM 4333 C C . ALA A 1 583 ? -39.187 0.812 35.718 1.00 92.88 583 ALA A C 1
ATOM 4335 O O . ALA A 1 583 ? -39.994 0.674 36.641 1.00 92.88 583 ALA A O 1
ATOM 4336 N N . LEU A 1 584 ? -38.784 2.017 35.300 1.00 92.75 584 LEU A N 1
ATOM 4337 C CA . LEU A 1 584 ? -39.209 3.283 35.899 1.00 92.75 584 LEU A CA 1
ATOM 4338 C C . LEU A 1 584 ? -40.727 3.487 35.793 1.00 92.75 584 LEU A C 1
ATOM 4340 O O . LEU A 1 584 ? -41.380 3.790 36.791 1.00 92.75 584 LEU A O 1
ATOM 4344 N N . ASN A 1 585 ? -41.318 3.229 34.625 1.00 89.88 585 ASN A N 1
ATOM 4345 C CA . ASN A 1 585 ? -42.771 3.283 34.446 1.00 89.88 585 ASN A CA 1
ATOM 4346 C C . ASN A 1 585 ? -43.501 2.286 35.363 1.00 89.88 585 ASN A C 1
ATOM 4348 O O . ASN A 1 585 ? -44.542 2.622 35.924 1.00 89.88 585 ASN A O 1
ATOM 4352 N N . SER A 1 586 ? -42.934 1.092 35.570 1.00 90.88 586 SER A N 1
ATOM 4353 C CA . SER A 1 586 ? -43.483 0.073 36.481 1.00 90.88 586 SER A CA 1
ATOM 4354 C C . SER A 1 586 ? -43.353 0.452 37.965 1.00 90.88 586 SER A C 1
ATOM 4356 O O . SER A 1 586 ? -44.120 -0.022 38.804 1.00 90.88 586 SER A O 1
ATOM 4358 N N . LEU A 1 587 ? -42.364 1.278 38.321 1.00 90.56 587 LEU A N 1
ATOM 4359 C CA . LEU A 1 587 ? -42.215 1.855 39.660 1.00 90.56 587 LEU A CA 1
ATOM 4360 C C . LEU A 1 587 ? -43.247 2.963 39.892 1.00 90.56 587 LEU A C 1
ATOM 4362 O O . LEU A 1 587 ? -43.915 2.960 40.925 1.00 90.56 587 LEU A O 1
ATOM 4366 N N . ILE A 1 588 ? -43.421 3.859 38.918 1.00 90.12 588 ILE A N 1
ATOM 4367 C CA . ILE A 1 588 ? -44.395 4.958 38.984 1.00 90.12 588 ILE A CA 1
ATOM 4368 C C . ILE A 1 588 ? -45.826 4.419 39.007 1.00 90.12 588 ILE A C 1
ATOM 4370 O O . ILE A 1 588 ? -46.648 4.938 39.751 1.00 90.12 588 ILE A O 1
ATOM 4374 N N . SER A 1 589 ? -46.123 3.332 38.283 1.00 88.69 589 SER A N 1
ATOM 4375 C CA . SER A 1 589 ? -47.462 2.725 38.263 1.00 88.69 589 SER A CA 1
ATOM 4376 C C . SER A 1 589 ? -47.912 2.142 39.607 1.00 88.69 589 SER A C 1
ATOM 4378 O O . SER A 1 589 ? -49.078 1.788 39.753 1.00 88.69 589 SER A O 1
ATOM 4380 N N . ARG A 1 590 ? -47.007 2.008 40.589 1.00 89.56 590 ARG A N 1
ATOM 4381 C CA . ARG A 1 590 ? -47.364 1.645 41.973 1.00 89.56 590 ARG A CA 1
ATOM 4382 C C . ARG A 1 590 ? -48.030 2.800 42.716 1.00 89.56 590 ARG A C 1
ATOM 4384 O O . ARG A 1 590 ? -48.687 2.559 43.722 1.00 89.56 590 ARG A O 1
ATOM 4391 N N . PHE A 1 591 ? -47.848 4.027 42.231 1.00 90.50 591 PHE A N 1
ATOM 4392 C CA . PHE A 1 591 ? -48.467 5.220 42.776 1.00 90.50 591 PHE A CA 1
ATOM 4393 C C . PHE A 1 591 ? -49.678 5.617 41.929 1.00 90.50 591 PHE A C 1
ATOM 4395 O O . PHE A 1 591 ? -49.598 5.727 40.705 1.00 90.50 591 PHE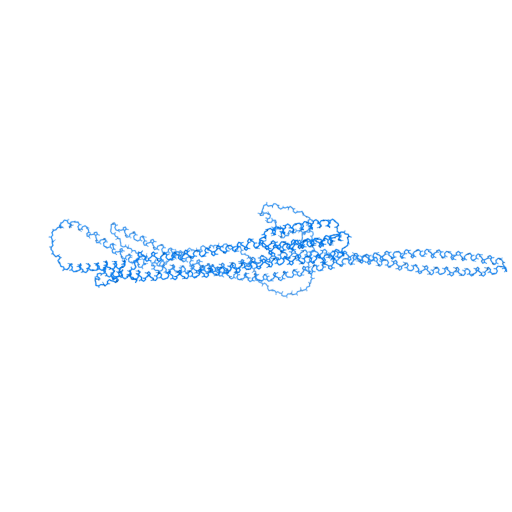 A O 1
ATOM 4402 N N . ASN A 1 592 ? -50.810 5.882 42.578 1.00 89.31 592 ASN A N 1
ATOM 4403 C CA . ASN A 1 592 ? -51.929 6.547 41.929 1.00 89.31 592 ASN A CA 1
ATOM 4404 C C . ASN A 1 592 ? -51.633 8.049 41.874 1.00 89.31 592 ASN A C 1
ATOM 4406 O O . ASN A 1 592 ? -51.839 8.768 42.848 1.00 89.31 592 ASN A O 1
ATOM 4410 N N . VAL A 1 593 ? -51.137 8.502 40.724 1.00 86.19 593 VAL A N 1
ATOM 4411 C CA . VAL A 1 593 ? -50.840 9.914 40.406 1.00 86.19 593 VAL A CA 1
ATOM 4412 C C . VAL A 1 593 ? -52.031 10.657 39.787 1.00 86.19 593 VAL A C 1
ATOM 4414 O O . VAL A 1 593 ? -51.938 11.828 39.418 1.00 86.19 593 VAL A O 1
ATOM 4417 N N . GLY A 1 594 ? -53.181 9.982 39.690 1.00 75.69 594 GLY A N 1
ATOM 4418 C CA . GLY A 1 594 ? -54.373 10.494 39.035 1.00 75.69 594 GLY A CA 1
ATOM 4419 C C . GLY A 1 594 ? -54.233 10.437 37.519 1.00 75.69 594 GLY A C 1
ATOM 4420 O O . GLY A 1 594 ? -53.278 10.942 36.927 1.00 75.69 594 GLY A O 1
ATOM 4421 N N . HIS A 1 595 ? -55.219 9.838 36.858 1.00 61.69 595 HIS A N 1
ATOM 4422 C CA . HIS A 1 595 ? -55.318 9.910 35.407 1.00 61.69 595 HIS A CA 1
ATOM 4423 C C . HIS A 1 595 ? -55.757 11.317 35.004 1.00 61.69 595 HIS A C 1
ATOM 4425 O O . HIS A 1 595 ? -56.928 11.583 34.750 1.00 61.69 595 HIS A O 1
ATOM 4431 N N . GLY A 1 596 ? -54.802 12.239 34.929 1.00 49.66 596 GLY A N 1
ATOM 4432 C CA . GLY A 1 596 ? -54.990 13.430 34.126 1.00 49.66 596 GLY A CA 1
ATOM 4433 C C . GLY A 1 596 ? -55.042 13.009 32.667 1.00 49.66 596 GLY A C 1
ATOM 4434 O O . GLY A 1 596 ? -54.002 12.849 32.033 1.00 49.66 596 GLY A O 1
ATOM 4435 N N . THR A 1 597 ? -56.246 12.848 32.126 1.00 38.88 597 THR A N 1
ATOM 4436 C CA . THR A 1 597 ? -56.490 13.047 30.700 1.00 38.88 597 THR A CA 1
ATOM 4437 C C . THR A 1 597 ? -56.055 14.470 30.367 1.00 38.88 597 THR A C 1
ATOM 4439 O O . THR A 1 597 ? -56.834 15.414 30.464 1.00 38.88 597 THR A O 1
ATOM 4442 N N . ALA A 1 598 ? -54.780 14.648 30.032 1.00 39.75 598 ALA A N 1
ATOM 4443 C CA . ALA A 1 598 ? -54.256 15.895 29.508 1.00 39.75 598 ALA A CA 1
ATOM 4444 C C . ALA A 1 598 ? -54.727 16.061 28.054 1.00 39.75 598 ALA A C 1
ATOM 4446 O O . ALA A 1 598 ? -53.949 16.016 27.107 1.00 39.75 598 ALA A O 1
ATOM 4447 N N . THR A 1 599 ? -56.029 16.265 27.859 1.00 42.12 599 THR A N 1
ATOM 4448 C CA . THR A 1 599 ? -56.547 16.973 26.687 1.00 42.12 599 THR A CA 1
ATOM 4449 C C . THR A 1 599 ? -56.242 18.451 26.900 1.00 42.12 599 THR A C 1
ATOM 4451 O O . THR A 1 599 ? -57.084 19.187 27.406 1.00 42.12 599 THR A O 1
ATOM 4454 N N . GLY A 1 600 ? -55.009 18.888 26.631 1.00 41.34 600 GLY A N 1
ATOM 4455 C CA . GLY A 1 600 ? -54.678 20.268 26.987 1.00 41.34 600 GLY A CA 1
ATOM 4456 C C . GLY A 1 600 ? -53.277 20.796 26.742 1.00 41.34 600 GLY A C 1
ATOM 4457 O O . GLY A 1 600 ? -52.946 21.781 27.377 1.00 41.34 600 GLY A O 1
ATOM 4458 N N . HIS A 1 601 ? -52.464 20.202 25.869 1.00 39.25 601 HIS A N 1
ATOM 4459 C CA . HIS A 1 601 ? -51.451 20.916 25.074 1.00 39.25 601 HIS A CA 1
ATOM 4460 C C . HIS A 1 601 ? -50.764 19.896 24.168 1.00 39.25 601 HIS A C 1
ATOM 4462 O O . HIS A 1 601 ? -49.697 19.370 24.468 1.00 39.25 601 HIS A O 1
ATOM 4468 N N . VAL A 1 602 ? -51.358 19.649 22.999 1.00 37.28 602 VAL A N 1
ATOM 4469 C CA . VAL A 1 602 ? -50.523 19.349 21.835 1.00 37.28 602 VAL A CA 1
ATOM 4470 C C . VAL A 1 602 ? -49.871 20.681 21.473 1.00 37.28 602 VAL A C 1
ATOM 4472 O O . VAL A 1 602 ? -50.313 21.387 20.569 1.00 37.28 602 VAL A O 1
ATOM 4475 N N . ALA A 1 603 ? -48.836 21.065 22.224 1.00 40.75 603 ALA A N 1
ATOM 4476 C CA . ALA A 1 603 ? -47.786 21.852 21.615 1.00 40.75 603 ALA A CA 1
ATOM 4477 C C . ALA A 1 603 ? -47.324 20.980 20.451 1.00 40.75 603 ALA A C 1
ATOM 4479 O O . ALA A 1 603 ? -46.802 19.883 20.666 1.00 40.75 603 ALA A O 1
ATOM 4480 N N . ARG A 1 604 ? -47.650 21.403 19.220 1.00 37.06 604 ARG A N 1
ATOM 4481 C CA . ARG A 1 604 ? -47.074 20.816 18.007 1.00 37.06 604 ARG A CA 1
ATOM 4482 C C . ARG A 1 604 ? -45.603 20.588 18.333 1.00 37.06 604 ARG A C 1
ATOM 4484 O O . ARG A 1 604 ? -44.979 21.558 18.770 1.00 37.06 604 ARG A O 1
ATOM 4491 N N . PRO A 1 605 ? -45.054 19.372 18.168 1.00 39.97 605 PRO A N 1
ATOM 4492 C CA . PRO A 1 605 ? -43.616 19.254 18.181 1.00 39.97 605 PRO A CA 1
ATOM 4493 C C . PRO A 1 605 ? -43.159 20.247 17.124 1.00 39.97 605 PRO A C 1
ATOM 4495 O O . PRO A 1 605 ? -43.506 20.121 15.944 1.00 39.97 605 PRO A O 1
ATOM 4498 N N . SER A 1 606 ? -42.495 21.311 17.570 1.00 43.19 606 SER A N 1
ATOM 4499 C CA . SER A 1 606 ? -41.617 22.075 16.715 1.00 43.19 606 SER A CA 1
ATOM 4500 C C . SER A 1 606 ? -40.745 20.998 16.114 1.00 43.19 606 SER A C 1
ATOM 4502 O O . SER A 1 606 ? -39.947 20.388 16.826 1.00 43.19 606 SER A O 1
ATOM 4504 N N . GLN A 1 607 ? -41.016 20.653 14.856 1.00 39.25 607 GLN A N 1
ATOM 4505 C CA . GLN A 1 607 ? -40.103 19.867 14.064 1.00 39.25 607 GLN A CA 1
ATOM 4506 C C . GLN A 1 607 ? -38.811 20.657 14.166 1.00 39.25 607 GLN A C 1
ATOM 4508 O O . GLN A 1 607 ? -38.674 21.718 13.557 1.00 39.25 607 GLN A O 1
ATOM 4513 N N . LEU A 1 608 ? -37.919 20.203 15.044 1.00 39.16 608 LEU A N 1
ATOM 4514 C CA . LEU A 1 608 ? -36.526 20.548 14.969 1.00 39.16 608 LEU A CA 1
ATOM 4515 C C . LEU A 1 608 ? -36.162 20.056 13.584 1.00 39.16 608 LEU A C 1
ATOM 4517 O O . LEU A 1 608 ? -36.068 18.858 13.323 1.00 39.16 608 LEU A O 1
ATOM 4521 N N . HIS A 1 609 ? -36.143 21.018 12.671 1.00 39.16 609 HIS A N 1
ATOM 4522 C CA . HIS A 1 609 ? -35.605 20.878 11.350 1.00 39.16 609 HIS A CA 1
ATOM 4523 C C . HIS A 1 609 ? -34.147 20.519 11.611 1.00 39.16 609 HIS A C 1
ATOM 4525 O O . HIS A 1 609 ? -33.302 21.388 11.817 1.00 39.16 609 HIS A O 1
ATOM 4531 N N . VAL A 1 610 ? -33.864 19.218 11.716 1.00 38.38 610 VAL A N 1
ATOM 4532 C CA . VAL A 1 610 ? -32.541 18.722 11.383 1.00 38.38 610 VAL A CA 1
ATOM 4533 C C . VAL A 1 610 ? -32.335 19.287 9.997 1.00 38.38 610 VAL A C 1
ATOM 4535 O O . VAL A 1 610 ? -33.117 18.998 9.092 1.00 38.38 610 VAL A O 1
ATOM 4538 N N . VAL A 1 611 ? -31.378 20.200 9.876 1.00 35.66 611 VAL A N 1
ATOM 4539 C CA . VAL A 1 611 ? -30.914 20.679 8.588 1.00 35.66 611 VAL A CA 1
ATOM 4540 C C . VAL A 1 611 ? -30.459 19.430 7.847 1.00 35.66 611 VAL A C 1
ATOM 4542 O O . VAL A 1 611 ? -29.339 18.957 8.013 1.00 35.66 611 VAL A O 1
ATOM 4545 N N . THR A 1 612 ? -31.358 18.847 7.060 1.00 38.28 612 THR A N 1
ATOM 4546 C CA . THR A 1 612 ? -30.969 18.075 5.901 1.00 38.28 612 THR A CA 1
ATOM 4547 C C . THR A 1 612 ? -30.191 19.064 5.057 1.00 38.28 612 THR A C 1
ATOM 4549 O O . THR A 1 612 ? -30.756 20.024 4.527 1.00 38.28 612 THR A O 1
ATOM 4552 N N . ALA A 1 613 ? -28.875 18.868 5.006 1.00 38.56 613 ALA A N 1
ATOM 4553 C CA . ALA A 1 613 ? -28.043 19.415 3.950 1.00 38.56 613 ALA A CA 1
ATOM 4554 C C . ALA A 1 613 ? -28.774 19.235 2.604 1.00 38.56 613 ALA A C 1
ATOM 4556 O O . ALA A 1 613 ? -29.505 18.251 2.444 1.00 38.56 613 ALA A O 1
ATOM 4557 N N . PRO A 1 614 ? -28.647 20.198 1.676 1.00 37.78 614 PRO A N 1
ATOM 4558 C CA . PRO A 1 614 ? -29.506 20.289 0.508 1.00 37.78 614 PRO A CA 1
ATOM 4559 C C . PRO A 1 614 ? -29.550 18.960 -0.235 1.00 37.78 614 PRO A C 1
ATOM 4561 O O . PRO A 1 614 ? -28.518 18.414 -0.624 1.00 37.78 614 PRO A O 1
ATOM 4564 N N . SER A 1 615 ? -30.774 18.474 -0.420 1.00 37.09 615 SER A N 1
ATOM 4565 C CA . SER A 1 615 ? -31.117 17.418 -1.350 1.00 37.09 615 SER A CA 1
ATOM 4566 C C . SER A 1 615 ? -30.405 17.692 -2.670 1.00 37.09 615 SER A C 1
ATOM 4568 O O . SER A 1 615 ? -30.674 18.686 -3.349 1.00 37.09 615 SER A O 1
ATOM 4570 N N . THR A 1 616 ? -29.485 16.806 -3.028 1.00 43.38 616 THR A N 1
ATOM 4571 C CA . THR A 1 616 ? -29.083 16.625 -4.415 1.00 43.38 616 THR A CA 1
ATOM 4572 C C . THR A 1 616 ? -30.349 16.462 -5.265 1.00 43.38 616 THR A C 1
ATOM 4574 O O . THR A 1 616 ? -31.319 15.839 -4.817 1.00 43.38 616 THR A O 1
ATOM 4577 N N . PRO A 1 617 ? -30.403 17.068 -6.462 1.00 39.59 617 PRO A N 1
ATOM 4578 C CA . PRO A 1 617 ? -31.599 17.032 -7.281 1.00 39.59 617 PRO A CA 1
ATOM 4579 C C . PRO A 1 617 ? -31.960 15.588 -7.625 1.00 39.59 617 PRO A C 1
ATOM 4581 O O . PRO A 1 617 ? -31.133 14.803 -8.085 1.00 39.59 617 PRO A O 1
ATOM 4584 N N . GLN A 1 618 ? -33.231 15.290 -7.377 1.00 37.12 618 GLN A N 1
ATOM 4585 C CA . GLN A 1 618 ? -33.975 14.113 -7.786 1.00 37.12 618 GLN A CA 1
ATOM 4586 C C . GLN A 1 618 ? -33.559 13.658 -9.191 1.00 37.12 618 GLN A C 1
ATOM 4588 O O . GLN A 1 618 ? -33.808 14.342 -10.186 1.00 37.12 618 GLN A O 1
ATOM 4593 N N . SER A 1 619 ? -32.922 12.491 -9.262 1.00 40.12 619 SER A N 1
ATOM 4594 C CA . SER A 1 619 ? -32.697 11.767 -10.504 1.00 40.12 619 SER A CA 1
ATOM 4595 C C . SER A 1 619 ? -34.051 11.410 -11.118 1.00 40.12 619 SER A C 1
ATOM 4597 O O . SER A 1 619 ? -34.890 10.738 -10.516 1.00 40.12 619 SER A O 1
ATOM 4599 N N . ALA A 1 620 ? -34.272 11.920 -12.327 1.00 42.72 620 ALA A N 1
ATOM 4600 C CA . ALA A 1 620 ? -35.373 11.532 -13.192 1.00 42.72 620 ALA A CA 1
ATOM 4601 C C . ALA A 1 620 ? -35.345 10.009 -13.457 1.00 42.72 620 ALA A C 1
ATOM 4603 O O . ALA A 1 620 ? -34.270 9.402 -13.424 1.00 42.72 620 ALA A O 1
ATOM 4604 N N . PRO A 1 621 ? -36.502 9.378 -13.731 1.00 41.88 621 PRO A N 1
ATOM 4605 C CA . PRO A 1 621 ? -36.572 7.946 -14.010 1.00 41.88 621 PRO A CA 1
ATOM 4606 C C . PRO A 1 621 ? -35.713 7.579 -15.232 1.00 41.88 621 PRO A C 1
ATOM 4608 O O . PRO A 1 621 ? -35.612 8.382 -16.166 1.00 41.88 621 PRO A O 1
ATOM 4611 N N . PRO A 1 622 ? -35.107 6.377 -15.266 1.00 40.50 622 PRO A N 1
ATOM 4612 C CA . PRO A 1 622 ? -34.251 5.978 -16.371 1.00 40.50 622 PRO A CA 1
ATOM 4613 C C . PRO A 1 622 ? -35.089 5.867 -17.647 1.00 40.50 622 PRO A C 1
ATOM 4615 O O . PRO A 1 622 ? -35.983 5.027 -17.762 1.00 40.50 622 PRO A O 1
ATOM 4618 N N . ALA A 1 623 ? -34.792 6.732 -18.616 1.00 38.09 623 ALA A N 1
ATOM 4619 C CA . ALA A 1 623 ? -35.246 6.545 -19.981 1.00 38.09 623 ALA A CA 1
ATOM 4620 C C . ALA A 1 623 ? -34.666 5.227 -20.509 1.00 38.09 623 ALA A C 1
ATOM 4622 O O . ALA A 1 623 ? -33.489 4.921 -20.307 1.00 38.09 623 ALA A O 1
ATOM 4623 N N . ALA A 1 624 ? -35.523 4.445 -21.161 1.00 36.25 624 ALA A N 1
ATOM 4624 C CA . ALA A 1 624 ? -35.193 3.162 -21.753 1.00 36.25 624 ALA A CA 1
ATOM 4625 C C . ALA A 1 624 ? -33.905 3.239 -22.588 1.00 36.25 624 ALA A C 1
ATOM 4627 O O . ALA A 1 624 ? -33.799 4.018 -23.535 1.00 36.25 624 ALA A O 1
ATOM 4628 N N . VAL A 1 625 ? -32.940 2.387 -22.245 1.00 34.59 625 VAL A N 1
ATOM 4629 C CA . VAL A 1 625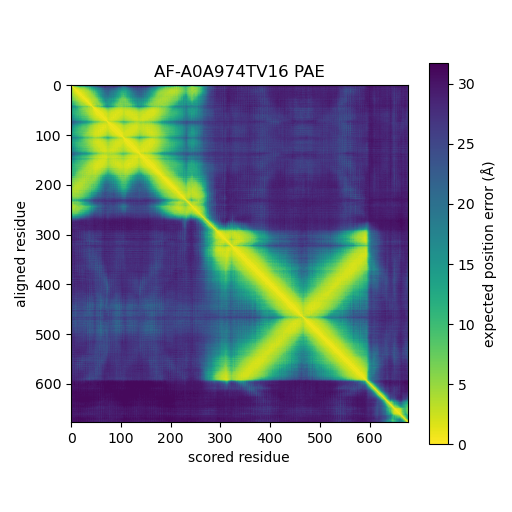 ? -31.757 2.111 -23.058 1.00 34.59 625 VAL A CA 1
ATOM 4630 C C . VAL A 1 625 ? -32.205 1.528 -24.396 1.00 34.59 625 VAL A C 1
ATOM 4632 O O . VAL A 1 625 ? -32.535 0.348 -24.504 1.00 34.59 625 VAL A O 1
ATOM 4635 N N . SER A 1 626 ? -32.211 2.363 -25.435 1.00 35.31 626 SER A N 1
ATOM 4636 C CA . SER A 1 626 ? -32.207 1.890 -26.814 1.00 35.31 626 SER A CA 1
ATOM 4637 C C . SER A 1 626 ? -30.832 1.293 -27.100 1.00 35.31 626 SER A C 1
ATOM 4639 O O . SER A 1 626 ? -29.826 1.998 -27.201 1.00 35.31 626 SER A O 1
ATOM 4641 N N . SER A 1 627 ? -30.799 -0.025 -27.219 1.00 43.75 627 SER A N 1
ATOM 4642 C CA . SER A 1 627 ? -29.673 -0.802 -27.707 1.00 43.75 627 SER A CA 1
ATOM 4643 C C . SER A 1 627 ? -29.348 -0.428 -29.155 1.00 43.75 627 SER A C 1
ATOM 4645 O O . SER A 1 627 ? -29.933 -0.947 -30.099 1.00 43.75 627 SER A O 1
ATOM 4647 N N . LEU A 1 628 ? -28.351 0.434 -29.352 1.00 35.16 628 LEU A N 1
ATOM 4648 C CA . LEU A 1 628 ? -27.637 0.516 -30.624 1.00 35.16 628 LEU A CA 1
ATOM 4649 C C . LEU A 1 628 ? -26.136 0.421 -30.377 1.00 35.16 628 LEU A C 1
ATOM 4651 O O . LEU A 1 628 ? -25.412 1.399 -30.224 1.00 35.16 628 LEU A O 1
ATOM 4655 N N . ARG A 1 629 ? -25.684 -0.833 -30.388 1.00 43.56 629 ARG A N 1
ATOM 4656 C CA . ARG A 1 629 ? -24.320 -1.223 -30.734 1.00 43.56 629 ARG A CA 1
ATOM 4657 C C . ARG A 1 629 ? -23.966 -0.570 -32.077 1.00 43.56 629 ARG A C 1
ATOM 4659 O O . ARG A 1 629 ? -24.500 -0.969 -33.108 1.00 43.56 629 ARG A O 1
ATOM 4666 N N . LYS A 1 630 ? -23.024 0.371 -32.077 1.00 35.44 630 LYS A N 1
ATOM 4667 C CA . LYS A 1 630 ? -22.142 0.612 -33.224 1.00 35.44 630 LYS A CA 1
ATOM 4668 C C . LYS A 1 630 ? -20.710 0.743 -32.728 1.00 35.44 630 LYS A C 1
ATOM 4670 O O . LYS A 1 630 ? -20.281 1.774 -32.231 1.00 35.44 630 LYS A O 1
ATOM 4675 N N . SER A 1 631 ? -20.006 -0.374 -32.864 1.00 45.94 631 SER A N 1
ATOM 4676 C CA . SER A 1 631 ? -18.564 -0.400 -33.047 1.00 45.94 631 SER A CA 1
ATOM 4677 C C . SER A 1 631 ? -18.241 0.286 -34.376 1.00 45.94 631 SER A C 1
ATOM 4679 O O . SER A 1 631 ? -18.790 -0.099 -35.408 1.00 45.94 631 SER A O 1
ATOM 4681 N N . SER A 1 632 ? -17.375 1.296 -34.319 1.00 39.38 632 SER A N 1
ATOM 4682 C CA . SER A 1 632 ? -16.398 1.641 -35.358 1.00 39.38 632 SER A CA 1
ATOM 4683 C C . SER A 1 632 ? -15.550 2.803 -34.838 1.00 39.38 632 SER A C 1
ATOM 4685 O O . SER A 1 632 ? -16.080 3.879 -34.566 1.00 39.38 632 SER A O 1
ATOM 4687 N N . GLY A 1 633 ? -14.250 2.561 -34.658 1.00 48.12 633 GLY A N 1
ATOM 4688 C CA . GLY A 1 633 ? -13.279 3.505 -34.109 1.00 48.12 633 GLY A CA 1
ATOM 4689 C C . GLY A 1 633 ? -13.127 4.785 -34.927 1.00 48.12 633 GLY A C 1
ATOM 4690 O O . GLY A 1 633 ? -12.307 4.858 -35.835 1.00 48.12 633 GLY A O 1
ATOM 4691 N N . GLN A 1 634 ? -13.866 5.820 -34.543 1.00 39.34 634 GLN A N 1
ATOM 4692 C CA . GLN A 1 634 ? -13.617 7.185 -34.981 1.00 39.34 634 GLN A CA 1
ATOM 4693 C C . GLN A 1 634 ? -13.912 8.124 -33.814 1.00 39.34 634 GLN A C 1
ATOM 4695 O O . GLN A 1 634 ? -15.056 8.485 -33.543 1.00 39.34 634 GLN A O 1
ATOM 4700 N N . TRP A 1 635 ? -12.859 8.479 -33.081 1.00 41.16 635 TRP A N 1
ATOM 4701 C CA . TRP A 1 635 ? -12.913 9.571 -32.119 1.00 41.16 635 TRP A CA 1
ATOM 4702 C C . TRP A 1 635 ? -12.972 10.864 -32.927 1.00 41.16 635 TRP A C 1
ATOM 4704 O O . TRP A 1 635 ? -12.008 11.236 -33.592 1.00 41.16 635 TRP A O 1
ATOM 4714 N N . ASN A 1 636 ? -14.133 11.515 -32.934 1.00 48.00 636 ASN A N 1
ATOM 4715 C CA . ASN A 1 636 ? -14.326 12.776 -33.637 1.00 48.00 636 ASN A CA 1
ATOM 4716 C C . ASN A 1 636 ? -13.727 13.913 -32.791 1.00 48.00 636 ASN A C 1
ATOM 4718 O O . ASN A 1 636 ? -14.448 14.619 -32.086 1.00 48.00 636 ASN A O 1
ATOM 4722 N N . VAL A 1 637 ? -12.398 14.041 -32.803 1.00 53.56 637 VAL A N 1
ATOM 4723 C CA . VAL A 1 637 ? -11.697 15.155 -32.156 1.00 53.56 637 VAL A CA 1
ATOM 4724 C C . VAL A 1 637 ? -11.801 16.367 -33.076 1.00 53.56 637 VAL A C 1
ATOM 4726 O O . VAL A 1 637 ? -11.277 16.378 -34.188 1.00 53.56 637 VAL A O 1
ATOM 4729 N N . LYS A 1 638 ? -12.534 17.386 -32.628 1.00 50.12 638 LYS A N 1
ATOM 4730 C CA . LYS A 1 638 ? -12.659 18.661 -33.338 1.00 50.12 638 LYS A CA 1
ATOM 4731 C C . LYS A 1 638 ? -11.369 19.465 -33.096 1.00 50.12 638 LYS A C 1
ATOM 4733 O O . LYS A 1 638 ? -11.014 19.629 -31.930 1.00 50.12 638 LYS A O 1
ATOM 4738 N N . PRO A 1 639 ? -10.666 19.961 -34.130 1.00 57.38 639 PRO A N 1
ATOM 4739 C CA . PRO A 1 639 ? -9.461 20.760 -33.923 1.00 57.38 639 PRO A CA 1
ATOM 4740 C C . PRO A 1 639 ? -9.799 22.062 -33.185 1.00 57.38 639 PRO A C 1
ATOM 4742 O O . PRO A 1 639 ? -10.852 22.664 -33.423 1.00 57.38 639 PRO A O 1
ATOM 4745 N N . ALA A 1 640 ? -8.918 22.477 -32.273 1.00 57.97 640 ALA A N 1
ATOM 4746 C CA . ALA A 1 640 ? -9.069 23.706 -31.503 1.00 57.97 640 ALA A CA 1
ATOM 4747 C C . ALA A 1 640 ? -9.083 24.927 -32.443 1.00 57.97 640 ALA A C 1
ATOM 4749 O O . ALA A 1 640 ? -8.192 25.094 -33.271 1.00 57.97 640 ALA A O 1
ATOM 4750 N N . GLY A 1 641 ? -10.118 25.765 -32.337 1.00 68.12 641 GLY A N 1
ATOM 4751 C CA . GLY A 1 641 ? -10.203 27.036 -33.069 1.00 68.12 641 GLY A CA 1
ATOM 4752 C C . GLY A 1 641 ? -9.504 28.176 -32.323 1.00 68.12 641 GLY A C 1
ATOM 4753 O O . GLY A 1 641 ? -9.271 28.059 -31.121 1.00 68.12 641 GLY A O 1
ATOM 4754 N N . GLU A 1 642 ? -9.257 29.301 -33.006 1.00 57.44 642 GLU A N 1
ATOM 4755 C CA . GLU A 1 642 ? -8.564 30.508 -32.494 1.00 57.44 642 GLU A CA 1
ATOM 4756 C C . GLU A 1 642 ? -9.159 31.118 -31.206 1.00 57.44 642 GLU A C 1
ATOM 4758 O O . GLU A 1 642 ? -8.525 31.945 -30.557 1.00 57.44 642 GLU A O 1
ATOM 4763 N N . THR A 1 643 ? -10.364 30.713 -30.796 1.00 62.00 643 THR A N 1
ATOM 4764 C CA . THR A 1 643 ? -11.014 31.161 -29.551 1.00 62.00 643 THR A CA 1
ATOM 4765 C C . THR A 1 643 ? -10.866 30.182 -28.383 1.00 62.00 643 THR A C 1
ATOM 4767 O O . THR A 1 643 ? -11.448 30.410 -27.322 1.00 62.00 643 THR A O 1
ATOM 4770 N N . SER A 1 644 ? -10.147 29.073 -28.562 1.00 63.25 644 SER A N 1
ATOM 4771 C CA . SER A 1 644 ? -9.959 28.056 -27.521 1.00 63.25 644 SER A CA 1
ATOM 4772 C C . SER A 1 644 ? -8.873 28.530 -26.557 1.00 63.25 644 SER A C 1
ATOM 4774 O O . SER A 1 644 ? -7.725 28.697 -26.959 1.00 63.25 644 SER A O 1
ATOM 4776 N N . ARG A 1 645 ? -9.235 28.790 -25.297 1.00 60.41 645 ARG A N 1
ATOM 4777 C CA . ARG A 1 645 ? -8.285 29.171 -24.241 1.00 60.41 645 ARG A CA 1
ATOM 4778 C C . ARG A 1 645 ? -7.946 27.957 -23.371 1.00 60.41 645 ARG A C 1
ATOM 4780 O O . ARG A 1 645 ? -8.851 27.154 -23.133 1.00 60.41 645 ARG A O 1
ATOM 4787 N N . PRO A 1 646 ? -6.701 27.836 -22.880 1.00 57.03 646 PRO A N 1
ATOM 4788 C CA . PRO A 1 646 ? -6.334 26.790 -21.933 1.00 57.03 646 PRO A CA 1
ATOM 4789 C C . PRO A 1 646 ? -7.174 26.921 -20.657 1.00 57.03 646 PRO A C 1
ATOM 4791 O O . PRO A 1 646 ? -7.432 28.026 -20.169 1.00 57.03 646 PRO A O 1
ATOM 4794 N N . VAL A 1 647 ? -7.647 25.787 -20.144 1.00 59.44 647 VAL A N 1
ATOM 4795 C CA . VAL A 1 647 ? -8.393 25.699 -18.884 1.00 59.44 647 VAL A CA 1
ATOM 4796 C C . VAL A 1 647 ? -7.467 25.035 -17.876 1.00 59.44 647 VAL A C 1
ATOM 4798 O O . VAL A 1 647 ? -6.859 24.020 -18.197 1.00 59.44 647 VAL A O 1
ATOM 4801 N N . SER A 1 648 ? -7.334 25.602 -16.678 1.00 58.88 648 SER A N 1
ATOM 4802 C CA . SER A 1 648 ? -6.453 25.040 -15.653 1.00 58.88 648 SER A CA 1
ATOM 4803 C C . SER A 1 648 ? -6.892 23.632 -15.245 1.00 58.88 648 SER A C 1
ATOM 4805 O O . SER A 1 648 ? -8.089 23.353 -15.111 1.00 58.88 648 SER A O 1
ATOM 4807 N N . SER A 1 649 ? -5.915 22.750 -15.018 1.00 61.72 649 SER A N 1
ATOM 4808 C CA . SER A 1 649 ? -6.178 21.385 -14.570 1.00 61.72 649 SER A CA 1
ATOM 4809 C C . SER A 1 649 ? -6.932 21.383 -13.224 1.00 61.72 649 SER A C 1
ATOM 4811 O O . SER A 1 649 ? -6.728 22.270 -12.379 1.00 61.72 649 SER A O 1
ATOM 4813 N N . PRO A 1 650 ? -7.804 20.389 -12.966 1.00 63.25 650 PRO A N 1
ATOM 4814 C CA . PRO A 1 650 ? -8.502 20.260 -11.684 1.00 63.25 650 PRO A CA 1
ATOM 4815 C C . PRO A 1 650 ? -7.549 20.204 -10.478 1.00 63.25 650 PRO A C 1
ATOM 4817 O O . PRO A 1 650 ? -7.892 20.695 -9.401 1.00 63.25 650 PRO A O 1
ATOM 4820 N N . ALA A 1 651 ? -6.342 19.661 -10.672 1.00 56.06 651 ALA A N 1
ATOM 4821 C CA . ALA A 1 651 ? -5.292 19.588 -9.661 1.00 56.06 651 ALA A CA 1
ATOM 4822 C C . ALA A 1 651 ? -4.742 20.979 -9.296 1.00 56.06 651 ALA A C 1
ATOM 4824 O O . ALA A 1 651 ? -4.654 21.311 -8.112 1.00 56.06 651 ALA A O 1
ATOM 4825 N N . LEU A 1 652 ? -4.476 21.841 -10.284 1.00 60.66 652 LEU A N 1
ATOM 4826 C CA . LEU A 1 652 ? -4.014 23.211 -10.040 1.00 60.66 652 LEU A CA 1
ATOM 4827 C C . LEU A 1 652 ? -5.107 24.071 -9.382 1.00 60.66 652 LEU A C 1
ATOM 4829 O O . LEU A 1 652 ? -4.832 24.867 -8.481 1.00 60.66 652 LEU A O 1
ATOM 4833 N N . ALA A 1 653 ? -6.369 23.875 -9.778 1.00 67.44 653 ALA A N 1
ATOM 4834 C CA . ALA A 1 653 ? -7.514 24.551 -9.166 1.00 67.44 653 ALA A CA 1
ATOM 4835 C C . ALA A 1 653 ? -7.710 24.150 -7.690 1.00 67.44 653 ALA A C 1
ATOM 4837 O O . ALA A 1 653 ? -8.080 24.986 -6.858 1.00 67.44 653 ALA A O 1
ATOM 4838 N N . LEU A 1 654 ? -7.440 22.886 -7.348 1.00 66.25 654 LEU A N 1
ATOM 4839 C CA . LEU A 1 654 ? -7.434 22.406 -5.967 1.00 66.25 654 LEU A CA 1
ATOM 4840 C C . LEU A 1 654 ? -6.238 22.975 -5.189 1.00 66.25 654 LEU A C 1
ATOM 4842 O O . LEU A 1 654 ? -6.421 23.492 -4.087 1.00 66.25 654 LEU A O 1
ATOM 4846 N N . GLY A 1 655 ? -5.046 22.976 -5.792 1.00 69.56 655 GLY A N 1
ATOM 4847 C CA . GLY A 1 655 ? -3.832 23.557 -5.217 1.00 69.56 655 GLY A CA 1
ATOM 4848 C C . GLY A 1 655 ? -3.977 25.048 -4.899 1.00 69.56 655 GLY A C 1
ATOM 4849 O O . GLY A 1 655 ? -3.635 25.480 -3.801 1.00 69.56 655 GLY A O 1
ATOM 4850 N N . GLN A 1 656 ? -4.581 25.838 -5.792 1.00 68.94 656 GLN A N 1
ATOM 4851 C CA . GLN A 1 656 ? -4.864 27.259 -5.547 1.00 68.94 656 GLN A CA 1
ATOM 4852 C C . GLN A 1 656 ? -5.904 27.480 -4.442 1.00 68.94 656 GLN A C 1
ATOM 4854 O O . GLN A 1 656 ? -5.783 28.429 -3.664 1.00 68.94 656 GLN A O 1
ATOM 4859 N N . LYS A 1 657 ? -6.918 26.612 -4.331 1.00 70.19 657 LYS A N 1
ATOM 4860 C CA . LYS A 1 657 ? -7.887 26.671 -3.224 1.00 70.19 657 LYS A CA 1
ATOM 4861 C C . LYS A 1 657 ? -7.233 26.358 -1.880 1.00 70.19 657 LYS A C 1
ATOM 4863 O O . LYS A 1 657 ? -7.533 27.039 -0.903 1.00 70.19 657 LYS A O 1
ATOM 4868 N N . LEU A 1 658 ? -6.321 25.389 -1.842 1.00 65.81 658 LEU A N 1
ATOM 4869 C CA . LEU A 1 658 ? -5.557 25.048 -0.642 1.00 65.81 658 LEU A CA 1
ATOM 4870 C C . LEU A 1 658 ? -4.568 26.164 -0.277 1.00 65.81 658 LEU A C 1
ATOM 4872 O O . LEU A 1 658 ? -4.560 26.617 0.862 1.00 65.81 658 LEU A O 1
ATOM 4876 N N . ALA A 1 659 ? -3.820 26.699 -1.242 1.00 66.56 659 ALA A N 1
ATOM 4877 C CA . ALA A 1 659 ? -2.894 27.811 -1.013 1.00 66.56 659 ALA A CA 1
ATOM 4878 C C . ALA A 1 659 ? -3.603 29.069 -0.475 1.00 66.56 659 ALA A C 1
ATOM 4880 O O . ALA A 1 659 ? -3.091 29.728 0.432 1.00 66.56 659 ALA A O 1
ATOM 4881 N N . ASN A 1 660 ? -4.813 29.363 -0.969 1.00 69.81 660 ASN A N 1
ATOM 4882 C CA . ASN A 1 660 ? -5.647 30.448 -0.448 1.00 69.81 660 ASN A CA 1
ATOM 4883 C C . ASN A 1 660 ? -6.201 30.155 0.957 1.00 69.81 660 ASN A C 1
ATOM 4885 O O . ASN A 1 660 ? -6.332 31.082 1.753 1.00 69.81 660 ASN A O 1
ATOM 4889 N N . ALA A 1 661 ? -6.496 28.893 1.284 1.00 69.88 661 ALA A N 1
ATOM 4890 C CA . ALA A 1 661 ? -6.931 28.492 2.624 1.00 69.88 661 ALA A CA 1
ATOM 4891 C C . ALA A 1 661 ? -5.801 28.590 3.670 1.00 69.88 661 ALA A C 1
ATOM 4893 O O . ALA A 1 661 ? -6.077 28.848 4.839 1.00 69.88 661 ALA A O 1
ATOM 4894 N N . PHE A 1 662 ? -4.539 28.456 3.245 1.00 72.00 662 PHE A N 1
ATOM 4895 C CA . PHE A 1 662 ? -3.351 28.551 4.103 1.00 72.00 662 PHE A CA 1
ATOM 4896 C C . PHE A 1 662 ? -2.609 29.901 4.021 1.00 72.00 662 PHE A C 1
ATOM 4898 O O . PHE A 1 662 ? -1.536 30.056 4.600 1.00 72.00 662 PHE A O 1
ATOM 4905 N N . GLY A 1 663 ? -3.182 30.910 3.354 1.00 59.53 663 GLY A N 1
ATOM 4906 C CA . GLY A 1 663 ? -2.670 32.289 3.370 1.00 59.53 663 GLY A CA 1
ATOM 4907 C C . GLY A 1 663 ? -1.416 32.544 2.524 1.00 59.53 663 GLY A C 1
ATOM 4908 O O . GLY A 1 663 ? -0.803 33.607 2.633 1.00 59.53 663 GLY A O 1
ATOM 4909 N N . THR A 1 664 ? -1.035 31.610 1.656 1.00 60.00 664 THR A N 1
ATOM 4910 C CA . THR A 1 664 ? 0.098 31.755 0.731 1.00 60.00 664 THR A CA 1
ATOM 4911 C C . THR A 1 664 ? -0.370 32.292 -0.622 1.00 60.00 664 THR A C 1
ATOM 4913 O O . THR A 1 664 ? -1.268 31.725 -1.240 1.00 60.00 664 THR A O 1
ATOM 4916 N N . LYS A 1 665 ? 0.238 33.384 -1.111 1.00 50.94 665 LYS A N 1
ATOM 4917 C CA . LYS A 1 665 ? -0.078 33.941 -2.439 1.00 50.94 665 LYS A CA 1
ATOM 4918 C C . LYS A 1 665 ? 0.394 32.990 -3.550 1.00 50.94 665 LYS A C 1
ATOM 4920 O O . LYS A 1 665 ? 1.584 32.681 -3.575 1.00 50.94 665 LYS A O 1
ATOM 4925 N N . PRO A 1 666 ? -0.471 32.595 -4.501 1.00 50.94 666 PRO A N 1
ATOM 4926 C CA . PRO A 1 666 ? -0.039 31.816 -5.653 1.00 50.94 666 PRO A CA 1
ATOM 4927 C C . PRO A 1 666 ? 0.791 32.681 -6.616 1.00 50.94 666 PRO A C 1
ATOM 4929 O O . PRO A 1 666 ? 0.498 33.864 -6.822 1.00 50.94 666 PRO A O 1
ATOM 4932 N N . GLY A 1 667 ? 1.837 32.091 -7.203 1.00 54.16 667 GLY A N 1
ATOM 4933 C CA . GLY A 1 667 ? 2.608 32.702 -8.288 1.00 54.16 667 GLY A CA 1
ATOM 4934 C C . GLY A 1 667 ? 1.738 32.920 -9.530 1.00 54.16 667 GLY A C 1
ATOM 4935 O O . GLY A 1 667 ? 0.835 32.133 -9.808 1.00 54.16 667 GLY A O 1
ATOM 4936 N N . LYS A 1 668 ? 1.972 34.014 -10.266 1.00 46.06 668 LYS A N 1
ATOM 4937 C CA . LYS A 1 668 ? 1.282 34.287 -11.538 1.00 46.06 668 LYS A CA 1
ATOM 4938 C C . LYS A 1 668 ? 1.697 33.245 -12.580 1.00 46.06 668 LYS A C 1
ATOM 4940 O O . LYS A 1 668 ? 2.884 33.144 -12.869 1.00 46.06 668 LYS A O 1
ATOM 4945 N N . ALA A 1 669 ? 0.724 32.558 -13.173 1.00 50.59 669 ALA A N 1
ATOM 4946 C CA . ALA A 1 669 ? 0.931 31.791 -14.397 1.00 50.59 669 ALA A CA 1
ATOM 4947 C C . ALA A 1 669 ? 1.219 32.754 -15.565 1.00 50.59 669 ALA A C 1
ATOM 4949 O O . ALA A 1 669 ? 0.539 33.777 -15.703 1.00 50.59 669 ALA A O 1
ATOM 4950 N N . SER A 1 670 ? 2.244 32.465 -16.367 1.00 45.91 670 SER A N 1
ATOM 4951 C CA . SER A 1 670 ? 2.504 33.157 -17.631 1.00 45.91 670 SER A CA 1
ATOM 4952 C C . SER A 1 670 ? 1.581 32.617 -18.721 1.00 45.91 670 SER A C 1
ATOM 4954 O O . SER A 1 670 ? 1.463 31.411 -18.891 1.00 45.91 670 SER A O 1
ATOM 4956 N N . ASP A 1 671 ? 0.956 33.522 -19.474 1.00 47.06 671 ASP A N 1
ATOM 4957 C CA . ASP A 1 671 ? -0.117 33.286 -20.462 1.00 47.06 671 ASP A CA 1
ATOM 4958 C C . ASP A 1 671 ? 0.281 32.454 -21.711 1.00 47.06 671 ASP A C 1
ATOM 4960 O O . ASP A 1 671 ? -0.428 32.480 -22.716 1.00 47.06 671 ASP A O 1
ATOM 4964 N N . ALA A 1 672 ? 1.415 31.747 -21.702 1.00 46.59 672 ALA A N 1
ATOM 4965 C CA . ALA A 1 672 ? 1.973 31.127 -22.908 1.00 46.59 672 ALA A CA 1
ATOM 4966 C C . ALA A 1 672 ? 2.636 29.754 -22.710 1.00 46.59 672 ALA A C 1
ATOM 4968 O O . ALA A 1 672 ? 3.367 29.334 -23.604 1.00 46.59 672 ALA A O 1
ATOM 4969 N N . ASP A 1 673 ? 2.391 29.056 -21.597 1.00 45.41 673 ASP A N 1
ATOM 4970 C CA . ASP A 1 673 ? 2.879 27.680 -21.436 1.00 45.41 673 ASP A CA 1
ATOM 4971 C C . ASP A 1 673 ? 1.832 26.674 -21.911 1.00 45.41 673 ASP A C 1
ATOM 4973 O O . ASP A 1 673 ? 0.723 26.602 -21.382 1.00 45.41 673 ASP A O 1
ATOM 4977 N N . TRP A 1 674 ? 2.201 25.910 -22.936 1.00 50.16 674 TRP A N 1
ATOM 4978 C CA . TRP A 1 674 ? 1.461 24.744 -23.424 1.00 50.16 674 TRP A CA 1
ATOM 4979 C C . TRP A 1 674 ? 1.931 23.443 -22.750 1.00 50.16 674 TRP A C 1
ATOM 4981 O O . TRP A 1 674 ? 1.524 22.364 -23.170 1.00 50.16 674 TRP A O 1
ATOM 4991 N N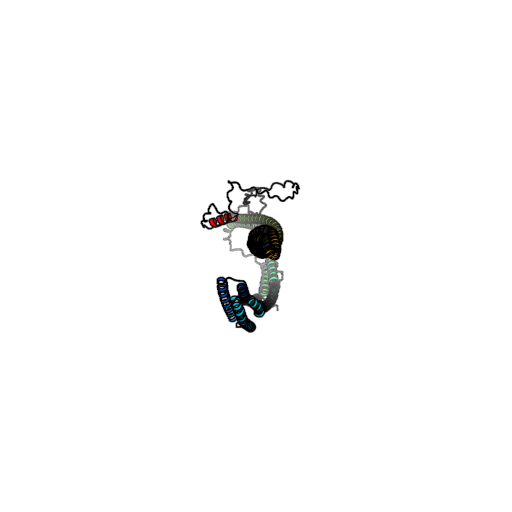 . ASP A 1 675 ? 2.765 23.547 -21.711 1.00 47.03 675 ASP A N 1
ATOM 4992 C CA . ASP A 1 675 ? 3.420 22.421 -21.033 1.00 47.03 675 ASP A CA 1
ATOM 4993 C C . ASP A 1 675 ? 2.487 21.591 -20.125 1.00 47.03 675 ASP A C 1
ATOM 4995 O O . ASP A 1 675 ? 2.904 20.564 -19.598 1.00 47.03 675 ASP A O 1
ATOM 4999 N N . GLU A 1 676 ? 1.211 21.963 -19.972 1.00 52.16 676 GLU A N 1
ATOM 5000 C CA . GLU A 1 676 ? 0.225 21.178 -19.216 1.00 52.16 676 GLU A CA 1
ATOM 5001 C C . GLU A 1 676 ? -1.035 20.903 -20.051 1.00 52.16 676 GLU A C 1
ATOM 5003 O O . GLU A 1 676 ? -1.787 21.825 -20.388 1.00 52.16 676 GLU A O 1
ATOM 5008 N N . PHE A 1 677 ? -1.288 19.622 -20.348 1.00 39.72 677 PHE A N 1
ATOM 5009 C CA . PHE A 1 677 ? -2.542 19.118 -20.918 1.00 39.72 677 PHE A CA 1
ATOM 5010 C C . PHE A 1 677 ? -3.017 17.854 -20.204 1.00 39.72 677 PHE A C 1
ATOM 5012 O O . PHE A 1 677 ? -2.163 16.977 -19.940 1.00 39.72 677 PHE A O 1
#